Protein AF-A0A7S4STH1-F1 (afdb_monomer)

pLDDT: mean 77.16, std 25.37, range [25.97, 98.38]

Structure (mmCIF, N/CA/C/O backbone):
data_AF-A0A7S4STH1-F1
#
_entry.id   AF-A0A7S4STH1-F1
#
loop_
_atom_site.group_PDB
_atom_site.id
_atom_site.type_symbol
_atom_site.label_atom_id
_atom_site.label_alt_id
_atom_site.label_comp_id
_atom_site.label_asym_id
_atom_site.label_entity_id
_atom_site.label_seq_id
_atom_site.pdbx_PDB_ins_code
_atom_site.Cartn_x
_atom_site.Cartn_y
_atom_site.Cartn_z
_atom_site.occupancy
_atom_site.B_iso_or_equiv
_atom_site.auth_seq_id
_atom_site.auth_comp_id
_atom_site.auth_asym_id
_atom_site.auth_atom_id
_atom_site.pdbx_PDB_model_num
ATOM 1 N N . GLY A 1 1 ? -9.024 18.362 25.107 1.00 50.97 1 GLY A N 1
ATOM 2 C CA . GLY A 1 1 ? -8.093 17.263 24.796 1.00 50.97 1 GLY A CA 1
ATOM 3 C C . GLY A 1 1 ? -8.049 17.082 23.297 1.00 50.97 1 GLY A C 1
ATOM 4 O O . GLY A 1 1 ? -9.061 17.346 22.658 1.00 50.97 1 GLY A O 1
ATOM 5 N N . GLY A 1 2 ? -6.901 16.711 22.730 1.00 67.12 2 GLY A N 1
ATOM 6 C CA . GLY A 1 2 ? -6.860 16.247 21.340 1.00 67.12 2 GLY A CA 1
ATOM 7 C C . GLY A 1 2 ? -7.659 14.950 21.203 1.00 67.12 2 GLY A C 1
ATOM 8 O O . GLY A 1 2 ? -7.760 14.193 22.168 1.00 67.12 2 GLY A O 1
ATOM 9 N N . ALA A 1 3 ? -8.253 14.712 20.038 1.00 76.56 3 ALA A N 1
ATOM 10 C CA . ALA A 1 3 ? -8.884 13.436 19.738 1.00 76.56 3 ALA A CA 1
ATOM 11 C C . ALA A 1 3 ? -7.839 12.329 19.807 1.00 76.56 3 ALA A C 1
ATOM 13 O O . ALA A 1 3 ? -6.775 12.426 19.194 1.00 76.56 3 ALA A O 1
ATOM 14 N N . MET A 1 4 ? -8.166 11.272 20.538 1.00 89.19 4 MET A N 1
ATOM 15 C CA . MET A 1 4 ? -7.312 10.104 20.646 1.00 89.19 4 MET A CA 1
ATOM 16 C C . MET A 1 4 ? -7.544 9.207 19.428 1.00 89.19 4 MET A C 1
ATOM 18 O O . MET A 1 4 ? -8.673 8.789 19.172 1.00 89.19 4 MET A O 1
ATOM 22 N N . SER A 1 5 ? -6.488 8.938 18.660 1.00 94.75 5 SER A N 1
ATOM 23 C CA . SER A 1 5 ? -6.539 7.912 17.614 1.00 94.75 5 SER A CA 1
ATOM 24 C C . SER A 1 5 ? -6.453 6.521 18.237 1.00 94.75 5 SER A C 1
ATOM 26 O O . SER A 1 5 ? -5.861 6.346 19.301 1.00 94.75 5 SER A O 1
ATOM 28 N N . LEU A 1 6 ? -7.036 5.541 17.558 1.00 96.56 6 LEU A N 1
ATOM 29 C CA . LEU A 1 6 ? -6.991 4.135 17.927 1.00 96.56 6 LEU A CA 1
ATOM 30 C C . LEU A 1 6 ? -6.120 3.364 16.942 1.00 96.56 6 LEU A C 1
ATOM 32 O O . LEU A 1 6 ? -6.142 3.627 15.738 1.00 96.56 6 LEU A O 1
ATOM 36 N N . TYR A 1 7 ? -5.386 2.390 17.457 1.00 97.50 7 TYR A N 1
ATOM 37 C CA . TYR A 1 7 ? -4.434 1.582 16.713 1.00 97.50 7 TYR A CA 1
ATOM 38 C C . TYR A 1 7 ? -4.882 0.128 16.756 1.00 97.50 7 TYR A C 1
ATOM 40 O O . TYR A 1 7 ? -4.843 -0.512 17.804 1.00 97.50 7 TYR A O 1
ATOM 48 N N . PHE A 1 8 ? -5.295 -0.397 15.608 1.00 97.06 8 PHE A N 1
ATOM 49 C CA . PHE A 1 8 ? -5.476 -1.826 15.403 1.00 97.06 8 PHE A CA 1
ATOM 50 C C . PHE A 1 8 ? -4.159 -2.438 14.956 1.00 97.06 8 PHE A C 1
ATOM 52 O O . PHE A 1 8 ? -3.686 -2.170 13.850 1.00 97.06 8 PHE A O 1
ATOM 59 N N . VAL A 1 9 ? -3.591 -3.286 15.803 1.00 97.69 9 VAL A N 1
ATOM 60 C CA . VAL A 1 9 ? -2.337 -3.990 15.540 1.00 97.69 9 VAL A CA 1
ATOM 61 C C . VAL A 1 9 ? -2.650 -5.448 15.248 1.00 97.69 9 VAL A C 1
ATOM 63 O O . VAL A 1 9 ? -3.172 -6.153 16.112 1.00 97.69 9 VAL A O 1
ATOM 66 N N . CYS A 1 10 ? -2.337 -5.913 14.040 1.00 97.12 10 CYS A N 1
ATOM 67 C CA . CYS A 1 10 ? -2.503 -7.323 13.689 1.00 97.12 10 CYS A CA 1
ATOM 68 C C . CYS A 1 10 ? -1.628 -8.198 14.591 1.00 97.12 10 CYS A C 1
ATOM 70 O O . CYS A 1 10 ? -0.451 -7.907 14.808 1.00 97.12 10 CYS A O 1
ATOM 72 N N . SER A 1 11 ? -2.173 -9.295 15.109 1.00 96.50 11 SER A N 1
ATOM 73 C CA . SER A 1 11 ? -1.427 -10.171 16.021 1.00 96.50 11 SER A CA 1
ATOM 74 C C . SER A 1 11 ? -0.321 -10.959 15.311 1.00 96.50 11 SER A C 1
ATOM 76 O O . SER A 1 11 ? 0.663 -11.323 15.951 1.00 96.50 11 SER A O 1
ATOM 78 N N . ILE A 1 12 ? -0.474 -11.207 14.003 1.00 95.19 12 ILE A N 1
ATOM 79 C CA . ILE A 1 12 ? 0.419 -12.060 13.206 1.00 95.19 12 ILE A CA 1
ATOM 80 C C . ILE A 1 12 ? 1.600 -11.256 12.655 1.00 95.19 12 ILE A C 1
ATOM 82 O O . ILE A 1 12 ? 2.753 -11.537 12.967 1.00 95.19 12 ILE A O 1
ATOM 86 N N . ASP A 1 13 ? 1.319 -10.247 11.835 1.00 94.69 13 ASP A N 1
ATOM 87 C CA . ASP A 1 13 ? 2.327 -9.494 11.078 1.00 94.69 13 ASP A CA 1
ATOM 88 C C . ASP A 1 13 ? 2.535 -8.067 11.597 1.00 94.69 13 ASP A C 1
ATOM 90 O O . ASP A 1 13 ? 3.325 -7.317 11.023 1.00 94.69 13 ASP A O 1
ATOM 94 N N . ARG A 1 14 ? 1.860 -7.706 12.697 1.00 96.94 14 ARG A N 1
ATOM 95 C CA . ARG A 1 14 ? 1.980 -6.419 13.397 1.00 96.94 14 ARG A CA 1
ATOM 96 C C . ARG A 1 14 ? 1.629 -5.193 12.552 1.00 96.94 14 ARG A C 1
ATOM 98 O O . ARG A 1 14 ? 1.917 -4.082 12.993 1.00 96.94 14 ARG A O 1
ATOM 105 N N . ILE A 1 15 ? 1.009 -5.350 11.377 1.00 96.75 15 ILE A N 1
ATOM 106 C CA . ILE A 1 15 ? 0.575 -4.198 10.574 1.00 96.75 15 ILE A CA 1
ATOM 107 C C . ILE A 1 15 ? -0.410 -3.340 11.372 1.00 96.75 15 ILE A C 1
ATOM 109 O O . ILE A 1 15 ? -1.203 -3.862 12.164 1.00 96.75 15 ILE A O 1
ATOM 113 N N . VAL A 1 16 ? -0.342 -2.023 11.170 1.00 96.62 16 VAL A N 1
ATOM 114 C CA . VAL A 1 16 ? -1.076 -1.061 11.996 1.00 96.62 16 VAL A CA 1
ATOM 115 C C . VAL A 1 16 ? -2.103 -0.306 11.168 1.00 96.62 16 VAL A C 1
ATOM 117 O O . VAL A 1 16 ? -1.754 0.502 10.300 1.00 96.62 16 VAL A O 1
ATOM 120 N N . PHE A 1 17 ? -3.374 -0.514 11.496 1.00 96.19 17 PHE A N 1
ATOM 121 C CA . PHE A 1 17 ? -4.478 0.309 11.019 1.00 96.19 17 PHE A CA 1
ATOM 122 C C . PHE A 1 17 ? -4.770 1.391 12.056 1.00 96.19 17 PHE A C 1
ATOM 124 O O . PHE A 1 17 ? -4.877 1.099 13.244 1.00 96.19 17 PHE A O 1
ATOM 131 N N . ILE A 1 18 ? -4.904 2.640 11.612 1.00 95.75 18 ILE A N 1
ATOM 132 C CA . ILE A 1 18 ? -5.211 3.765 12.501 1.00 95.75 18 ILE A CA 1
ATOM 133 C C . ILE A 1 18 ? -6.635 4.210 12.230 1.00 95.75 18 ILE A C 1
ATOM 135 O O . ILE A 1 18 ? -7.021 4.398 11.074 1.00 95.75 18 ILE A O 1
ATOM 139 N N . PHE A 1 19 ? -7.390 4.390 13.301 1.00 95.38 19 PHE A N 1
ATOM 140 C CA . PHE A 1 19 ? -8.734 4.928 13.280 1.00 95.38 19 PHE A CA 1
ATOM 141 C C . PHE A 1 19 ? -8.754 6.244 14.045 1.00 95.38 19 PHE A C 1
ATOM 143 O O . PHE A 1 19 ? -8.329 6.313 15.196 1.00 95.38 19 PHE A O 1
ATOM 150 N N . SER A 1 20 ? -9.250 7.293 13.408 1.00 92.81 20 SER A N 1
ATOM 151 C CA . SER A 1 20 ? -9.400 8.607 14.025 1.00 92.81 20 SER A CA 1
ATOM 152 C C . SER A 1 20 ? -10.887 8.878 14.256 1.00 92.81 20 SER A C 1
ATOM 154 O O . SER A 1 20 ? -11.702 8.492 13.415 1.00 92.81 20 SER A O 1
ATOM 156 N N . PRO A 1 21 ? -11.264 9.489 15.390 1.00 91.88 21 PRO A N 1
ATOM 157 C CA . PRO A 1 21 ? -12.660 9.804 15.649 1.00 91.88 21 PRO A CA 1
ATOM 158 C C . PRO A 1 21 ? -13.128 10.869 14.660 1.00 91.88 21 PRO A C 1
ATOM 160 O O . PRO A 1 21 ? -12.396 11.812 14.352 1.00 91.88 21 PRO A O 1
ATOM 163 N N . GLU A 1 22 ? -14.348 10.703 14.175 1.00 87.75 22 GLU A N 1
ATOM 164 C CA . GLU A 1 22 ? -14.986 11.642 13.258 1.00 87.75 22 GLU A CA 1
ATOM 165 C C . GLU A 1 22 ? -16.179 12.317 13.933 1.00 87.75 22 GLU A C 1
ATOM 167 O O . GLU A 1 22 ? -16.235 13.540 14.030 1.00 87.75 22 GLU A O 1
ATOM 172 N N . GLU A 1 23 ? -17.087 11.507 14.470 1.00 85.06 23 GLU A N 1
ATOM 173 C CA . GLU A 1 23 ? -18.291 11.933 15.178 1.00 85.06 23 GLU A CA 1
ATOM 174 C C . GLU A 1 23 ? -18.514 11.030 16.397 1.00 85.06 23 GLU A C 1
ATOM 176 O O . GLU A 1 23 ? -17.813 10.035 16.605 1.00 85.06 23 GLU A O 1
ATOM 181 N N . GLU A 1 24 ? -19.496 11.365 17.231 1.00 83.94 24 GLU A N 1
ATOM 182 C CA . GLU A 1 24 ? -19.849 10.526 18.374 1.00 83.94 24 GLU A CA 1
ATOM 183 C C . GLU A 1 24 ? -20.245 9.118 17.902 1.00 83.94 24 GLU A C 1
ATOM 185 O O . GLU A 1 24 ? -21.086 8.937 17.017 1.00 83.94 24 GLU A O 1
ATOM 190 N N . GLY A 1 25 ? -19.599 8.099 18.469 1.00 85.56 25 GLY A N 1
ATOM 191 C CA . GLY A 1 25 ? -19.842 6.713 18.078 1.00 85.56 25 GLY A CA 1
ATOM 192 C C . GLY A 1 25 ? -19.192 6.286 16.753 1.00 85.56 25 GLY A C 1
ATOM 193 O O . GLY A 1 25 ? -19.425 5.149 16.351 1.00 85.56 25 GLY A O 1
ATOM 194 N N . HIS A 1 26 ? -18.402 7.143 16.086 1.00 90.44 26 HIS A N 1
ATOM 195 C CA . HIS A 1 26 ? -17.843 6.878 14.754 1.00 90.44 26 HIS A CA 1
ATOM 196 C C . HIS A 1 26 ? -16.341 7.161 14.656 1.00 90.44 26 HIS A C 1
ATOM 198 O O . HIS A 1 26 ? -15.849 8.261 14.914 1.00 90.44 26 HIS A O 1
ATOM 204 N N . TRP A 1 27 ? -15.612 6.140 14.219 1.00 93.88 27 TRP A N 1
ATOM 205 C CA . TRP A 1 27 ? -14.174 6.164 14.005 1.00 93.88 27 TRP A CA 1
ATOM 206 C C . TRP A 1 27 ? -13.881 5.749 12.573 1.00 93.88 27 TRP A C 1
ATOM 208 O O . TRP A 1 27 ? -14.330 4.699 12.113 1.00 93.88 27 TRP A O 1
ATOM 218 N N . ARG A 1 28 ? -13.084 6.542 11.865 1.00 92.62 28 ARG A N 1
ATOM 219 C CA . ARG A 1 28 ? -12.759 6.294 10.463 1.00 92.62 28 ARG A CA 1
ATOM 220 C C . ARG A 1 28 ? -11.301 5.915 10.290 1.00 92.62 28 ARG A C 1
ATOM 222 O O . ARG A 1 28 ? -10.413 6.501 10.909 1.00 92.62 28 ARG A O 1
ATOM 229 N N . PHE A 1 29 ? -11.049 4.955 9.408 1.00 93.75 29 PHE A N 1
ATOM 230 C CA . PHE A 1 29 ? -9.697 4.589 9.013 1.00 93.75 29 PHE A CA 1
ATOM 231 C C . PHE A 1 29 ? -8.952 5.780 8.382 1.00 93.75 29 PHE A C 1
ATOM 233 O O . PHE A 1 29 ? -9.373 6.323 7.360 1.00 93.75 29 PHE A O 1
ATOM 240 N N . SER A 1 30 ? -7.833 6.191 8.985 1.00 91.38 30 SER A N 1
ATOM 241 C CA . SER A 1 30 ? -7.191 7.482 8.701 1.00 91.38 30 SER A CA 1
ATOM 242 C C . SER A 1 30 ? -5.910 7.408 7.864 1.00 91.38 30 SER A C 1
ATOM 244 O O . SER A 1 30 ? -5.519 8.422 7.276 1.00 91.38 30 SER A O 1
ATOM 246 N N . ARG A 1 31 ? -5.303 6.218 7.707 1.00 91.00 31 ARG A N 1
ATOM 247 C CA . ARG A 1 31 ? -4.085 5.993 6.886 1.00 91.00 31 ARG A CA 1
ATOM 248 C C . ARG A 1 31 ? -4.331 5.964 5.368 1.00 91.00 31 ARG A C 1
ATOM 250 O O . ARG A 1 31 ? -3.496 5.469 4.619 1.00 91.00 31 ARG A O 1
ATOM 257 N N . LEU A 1 32 ? -5.460 6.487 4.902 1.00 89.44 32 LEU A N 1
ATOM 258 C CA . LEU A 1 32 ? -5.728 6.666 3.476 1.00 89.44 32 LEU A CA 1
ATOM 259 C C . LEU A 1 32 ? -4.951 7.868 2.928 1.00 89.44 32 LEU A C 1
ATOM 261 O O . LEU A 1 32 ? -4.850 8.900 3.601 1.00 89.44 32 LEU A O 1
ATOM 265 N N . SER A 1 33 ? -4.458 7.753 1.693 1.00 88.00 33 SER A N 1
ATOM 266 C CA . SER A 1 33 ? -3.892 8.896 0.967 1.00 88.00 33 SER A CA 1
ATOM 267 C C . SER A 1 33 ? -4.947 9.986 0.759 1.00 88.00 33 SER A C 1
ATOM 269 O O . SER A 1 33 ? -6.151 9.702 0.698 1.00 88.00 33 SER A O 1
ATOM 271 N N . SER A 1 34 ? -4.511 11.235 0.588 1.00 86.75 34 SER A N 1
ATOM 272 C CA . SER A 1 34 ? -5.418 12.357 0.296 1.00 86.75 34 SER A CA 1
ATOM 273 C C . SER A 1 34 ? -6.288 12.084 -0.939 1.00 86.75 34 SER A C 1
ATOM 275 O O . SER A 1 34 ? -7.476 12.399 -0.970 1.00 86.75 34 SER A O 1
ATOM 277 N N . PHE A 1 35 ? -5.727 11.397 -1.936 1.00 87.44 35 PHE A N 1
ATOM 278 C CA . PHE A 1 35 ? -6.439 10.975 -3.139 1.00 87.44 35 PHE A CA 1
ATOM 279 C C . PHE A 1 35 ? -7.601 10.013 -2.854 1.00 87.44 35 PHE A C 1
ATOM 281 O O . PHE A 1 35 ? -8.679 10.163 -3.428 1.00 87.44 35 PHE A O 1
ATOM 288 N N . GLN A 1 36 ? -7.412 9.039 -1.959 1.00 86.69 36 GLN A N 1
ATOM 289 C CA . GLN A 1 36 ? -8.470 8.089 -1.587 1.00 86.69 36 GLN A CA 1
ATOM 290 C C . GLN A 1 36 ? -9.578 8.766 -0.796 1.00 86.69 36 GLN A C 1
ATOM 292 O O . GLN A 1 36 ? -10.751 8.521 -1.075 1.00 86.69 36 GLN A O 1
ATOM 297 N N . LYS A 1 37 ? -9.199 9.636 0.146 1.00 86.00 37 LYS A N 1
ATOM 298 C CA . LYS A 1 37 ? -10.139 10.432 0.943 1.00 86.00 37 LYS A CA 1
ATOM 299 C C . LYS A 1 37 ? -11.033 11.275 0.032 1.00 86.00 37 LYS A C 1
ATOM 301 O O . LYS A 1 37 ? -12.252 11.166 0.094 1.00 86.00 37 LYS A O 1
ATOM 306 N N . ASN A 1 38 ? -10.437 12.005 -0.912 1.00 84.88 38 ASN A N 1
ATOM 307 C CA . ASN A 1 38 ? -11.169 12.872 -1.843 1.00 84.88 38 ASN A CA 1
ATOM 308 C C . ASN A 1 38 ? -12.113 12.116 -2.787 1.00 84.88 38 ASN A C 1
ATOM 310 O O . ASN A 1 38 ? -13.097 12.678 -3.258 1.00 84.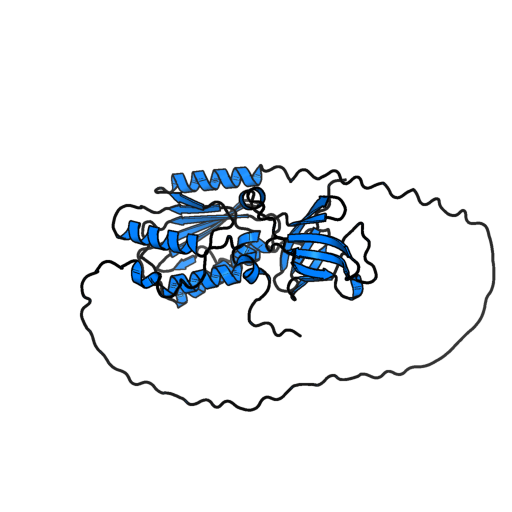88 38 ASN A O 1
ATOM 314 N N . LYS A 1 39 ? -11.826 10.843 -3.076 1.00 84.44 39 LYS A N 1
ATOM 315 C CA . LYS A 1 39 ? -12.701 9.987 -3.886 1.00 84.44 39 LYS A CA 1
ATOM 316 C C . LYS A 1 39 ? -13.823 9.323 -3.082 1.00 84.44 39 LYS A C 1
ATOM 318 O O . LYS A 1 39 ? -14.552 8.516 -3.652 1.00 84.44 39 LYS A O 1
ATOM 323 N N . GLY A 1 40 ? -13.934 9.601 -1.781 1.00 79.88 40 GLY A N 1
ATOM 324 C CA . GLY A 1 40 ? -14.877 8.908 -0.904 1.00 79.88 40 GLY A CA 1
ATOM 325 C C . GLY A 1 40 ? -14.593 7.408 -0.815 1.00 79.88 40 GLY A C 1
ATOM 326 O O . GLY A 1 40 ? -15.491 6.623 -0.536 1.00 79.88 40 GLY A O 1
ATOM 327 N N . LEU A 1 41 ? -13.348 6.982 -1.065 1.00 75.25 41 LEU A N 1
ATOM 328 C CA . LEU A 1 41 ? -12.930 5.581 -0.940 1.00 75.25 41 LEU A CA 1
ATOM 329 C C . LEU A 1 41 ? -12.626 5.234 0.520 1.00 75.25 41 LEU A C 1
ATOM 331 O O . LEU A 1 41 ? -11.705 4.468 0.804 1.00 75.25 41 LEU A O 1
ATOM 335 N N . GLU A 1 42 ? -13.356 5.839 1.450 1.00 72.19 42 GLU A N 1
ATOM 336 C CA . GLU A 1 42 ? -13.231 5.603 2.877 1.00 72.19 42 GLU A CA 1
ATOM 337 C C . GLU A 1 42 ? -13.800 4.224 3.174 1.00 72.19 42 GLU A C 1
ATOM 339 O O . GLU A 1 42 ? -15.005 3.998 3.181 1.00 72.19 42 GLU A O 1
ATOM 344 N N . LYS A 1 43 ? -12.891 3.259 3.310 1.00 78.25 43 LYS A N 1
ATOM 345 C CA . LYS A 1 43 ? -13.268 1.848 3.248 1.00 78.25 43 LYS A CA 1
ATOM 346 C C . LYS A 1 43 ? -13.820 1.332 4.560 1.00 78.25 43 LYS A C 1
ATOM 348 O O . LYS A 1 43 ? -14.732 0.521 4.546 1.00 78.25 43 LYS A O 1
ATOM 353 N N . PHE A 1 44 ? -13.266 1.779 5.684 1.00 90.00 44 PHE A N 1
ATOM 354 C CA . PHE A 1 44 ? -13.496 1.124 6.965 1.00 90.00 44 PHE A CA 1
ATOM 355 C C . PHE A 1 44 ? -13.924 2.120 8.029 1.00 90.00 44 PHE A C 1
ATOM 357 O O . PHE A 1 44 ? -13.222 3.097 8.311 1.00 90.00 44 PHE A O 1
ATOM 364 N N . VAL A 1 45 ? -15.077 1.835 8.626 1.00 93.12 45 VAL A N 1
ATOM 365 C CA . VAL A 1 45 ? -15.664 2.626 9.704 1.00 93.12 45 VAL A CA 1
ATOM 366 C C . VAL A 1 45 ? -15.886 1.712 10.894 1.00 93.12 45 VAL A C 1
ATOM 368 O O . VAL A 1 45 ? -16.488 0.649 10.770 1.00 93.12 45 VAL A O 1
ATOM 371 N N . MET A 1 46 ? -15.391 2.125 12.048 1.00 95.25 46 MET A N 1
ATOM 372 C CA . MET A 1 46 ? -15.716 1.526 13.328 1.00 95.25 46 MET A CA 1
ATOM 373 C C . MET A 1 46 ? -16.876 2.309 13.943 1.00 95.25 46 MET A C 1
ATOM 375 O O . MET A 1 46 ? -16.786 3.527 14.096 1.00 95.25 46 MET A O 1
ATOM 379 N N . LEU A 1 47 ? -17.961 1.612 14.279 1.00 95.06 47 LEU A N 1
ATOM 380 C CA . LEU A 1 47 ? -19.169 2.233 14.821 1.00 95.06 47 LEU A CA 1
ATOM 381 C C . LEU A 1 47 ? -19.908 1.333 15.812 1.00 95.06 47 LEU A C 1
ATOM 383 O O . LEU A 1 47 ? -19.830 0.102 15.728 1.00 95.06 47 LEU A O 1
ATOM 387 N N . TYR A 1 48 ? -20.650 1.957 16.728 1.00 94.38 48 TYR A N 1
ATOM 388 C CA . TYR A 1 48 ? -21.565 1.265 17.635 1.00 94.38 48 TYR A CA 1
ATOM 389 C C . TYR A 1 48 ? -22.917 1.037 16.954 1.00 94.38 48 TYR A C 1
ATOM 391 O O . TYR A 1 48 ? -23.636 1.987 16.637 1.00 94.38 48 TYR A O 1
ATOM 399 N N . ARG A 1 49 ? -23.293 -0.225 16.739 1.00 93.44 49 ARG A N 1
ATOM 400 C CA . ARG A 1 49 ? -24.612 -0.591 16.215 1.00 93.44 49 ARG A CA 1
ATOM 401 C C . ARG A 1 49 ? -25.594 -0.747 17.366 1.00 93.44 49 ARG A C 1
ATOM 403 O O . ARG A 1 49 ? -25.331 -1.477 18.312 1.00 93.44 49 ARG A O 1
ATOM 410 N N . SER A 1 50 ? -26.752 -0.110 17.236 1.00 90.44 50 SER A N 1
ATOM 411 C CA . SER A 1 50 ? -27.925 -0.343 18.080 1.00 90.44 50 SER A CA 1
ATOM 412 C C . SER A 1 50 ? -29.050 -0.824 17.167 1.00 90.44 50 SER A C 1
ATOM 414 O O . SER A 1 50 ? -29.836 -0.037 16.649 1.00 90.44 50 SER A O 1
ATOM 416 N N . SER A 1 51 ? -29.035 -2.116 16.836 1.00 88.31 51 SER A N 1
ATOM 417 C CA . SER A 1 51 ? -30.058 -2.743 15.992 1.00 88.31 51 SER A CA 1
ATOM 418 C C . SER A 1 51 ? -30.597 -3.993 16.670 1.00 88.31 51 SER A C 1
ATOM 420 O O . SER A 1 51 ? -29.850 -4.657 17.380 1.00 88.31 51 SER A O 1
ATOM 422 N N . GLU A 1 52 ? -31.856 -4.354 16.407 1.00 80.06 52 GLU A N 1
ATOM 423 C CA . GLU A 1 52 ? -32.513 -5.522 17.025 1.00 80.06 52 GLU A CA 1
ATOM 424 C C . GLU A 1 52 ? -31.733 -6.835 16.837 1.00 80.06 52 GLU A C 1
ATOM 426 O O . GLU A 1 52 ? -31.822 -7.739 17.660 1.00 80.06 52 GLU A O 1
ATOM 431 N N . GLN A 1 53 ? -30.956 -6.942 15.755 1.00 82.00 53 GLN A N 1
ATOM 432 C CA . GLN A 1 53 ? -30.190 -8.144 15.413 1.00 82.00 53 GLN A CA 1
ATOM 433 C C . GLN A 1 53 ? -28.793 -8.188 16.042 1.00 82.00 53 GLN A C 1
ATOM 435 O O . GLN A 1 53 ? -28.217 -9.265 16.172 1.00 82.00 53 GLN A O 1
ATOM 440 N N . ALA A 1 54 ? -28.220 -7.030 16.366 1.00 83.12 54 ALA A N 1
ATOM 441 C CA . ALA A 1 54 ? -26.877 -6.921 16.915 1.00 83.12 54 ALA A CA 1
ATOM 442 C C . ALA A 1 54 ? -26.707 -5.560 17.592 1.00 83.12 54 ALA A C 1
ATOM 444 O O . ALA A 1 54 ? -26.858 -4.511 16.947 1.00 83.12 54 ALA A O 1
ATOM 445 N N . GLU A 1 55 ? -26.351 -5.605 18.872 1.00 91.44 55 GLU A N 1
ATOM 446 C CA . GLU A 1 55 ? -25.923 -4.451 19.648 1.00 91.44 55 GLU A CA 1
ATOM 447 C C . GLU A 1 55 ? -24.427 -4.560 19.958 1.00 91.44 55 GLU A C 1
ATOM 449 O O . GLU A 1 55 ? -23.941 -5.612 20.377 1.00 91.44 55 GLU A O 1
ATOM 454 N N . GLY A 1 56 ? -23.693 -3.474 19.725 1.00 95.00 56 GLY A N 1
ATOM 455 C CA . GLY A 1 56 ? -22.277 -3.379 20.053 1.00 95.00 56 GLY A CA 1
ATOM 456 C C . GLY A 1 56 ? -21.433 -2.736 18.962 1.00 95.00 56 GLY A C 1
ATOM 457 O O . GLY A 1 56 ? -21.890 -2.403 17.866 1.00 95.00 56 GLY A O 1
ATOM 458 N N . TRP A 1 57 ? -20.158 -2.571 19.279 1.00 96.38 57 TRP A N 1
ATOM 459 C CA . TRP A 1 57 ? -19.148 -2.087 18.362 1.00 96.38 57 TRP A CA 1
ATOM 460 C C . TRP A 1 57 ? -18.837 -3.092 17.266 1.00 96.38 57 TRP A C 1
ATOM 462 O O . TRP A 1 57 ? -18.745 -4.299 17.492 1.00 96.38 57 TRP A O 1
ATOM 472 N N . CYS A 1 58 ? -18.609 -2.573 16.068 1.00 96.44 58 CYS A N 1
ATOM 473 C CA . CYS A 1 58 ? -18.132 -3.357 14.945 1.00 96.44 58 CYS A CA 1
ATOM 474 C C . CYS A 1 58 ? -17.270 -2.505 14.013 1.00 96.44 58 CYS A C 1
ATOM 476 O O . CYS A 1 58 ? -17.300 -1.275 14.070 1.00 96.44 58 CYS A O 1
ATOM 478 N N . VAL A 1 59 ? -16.520 -3.173 13.141 1.00 95.88 59 VAL A N 1
ATOM 479 C CA . VAL A 1 59 ? -15.873 -2.552 11.984 1.00 95.88 59 VAL A CA 1
ATOM 480 C C . VAL A 1 59 ? -16.667 -2.943 10.744 1.00 95.88 59 VAL A C 1
ATOM 482 O O . VAL A 1 59 ? -16.914 -4.128 10.510 1.00 95.88 59 VAL A O 1
ATOM 485 N N . GLN A 1 60 ? -17.075 -1.952 9.962 1.00 94.50 60 GLN A N 1
ATOM 486 C CA . GLN A 1 60 ? -17.791 -2.120 8.706 1.00 94.50 60 GLN A CA 1
ATOM 487 C C . GLN A 1 60 ? -16.910 -1.754 7.519 1.00 94.50 60 GLN A C 1
ATOM 489 O O . GLN A 1 60 ? -16.181 -0.763 7.560 1.00 94.50 60 GLN A O 1
ATOM 494 N N . ASP A 1 61 ? -17.043 -2.529 6.448 1.00 91.31 61 ASP A N 1
ATOM 495 C CA . ASP A 1 61 ? -16.558 -2.184 5.122 1.00 91.31 61 ASP A CA 1
ATOM 496 C C . ASP A 1 61 ? -17.646 -1.426 4.347 1.00 91.31 61 ASP A C 1
ATOM 498 O O . ASP A 1 61 ? -18.666 -1.997 3.946 1.00 91.31 61 ASP A O 1
ATOM 502 N N . GLN A 1 62 ? -17.417 -0.129 4.149 1.00 88.00 62 GLN A N 1
ATOM 503 C CA . GLN A 1 62 ? -18.292 0.798 3.428 1.00 88.00 62 GLN A CA 1
ATOM 504 C C . GLN A 1 62 ? -18.061 0.782 1.913 1.00 88.00 62 GLN A C 1
ATOM 506 O O . GLN A 1 62 ? -18.769 1.457 1.169 1.00 88.00 62 GLN A O 1
ATOM 511 N N . THR A 1 63 ? -17.090 0.012 1.412 1.00 77.69 63 THR A N 1
ATOM 512 C CA . THR A 1 63 ? -16.873 -0.089 -0.038 1.00 77.69 63 THR A CA 1
ATOM 513 C C . THR A 1 63 ? -17.984 -0.864 -0.740 1.00 77.69 63 THR A C 1
ATOM 515 O O . THR A 1 63 ? -18.211 -0.654 -1.927 1.00 77.69 63 THR A O 1
ATOM 518 N N . ALA A 1 64 ? -18.700 -1.742 -0.036 1.00 67.50 64 ALA A N 1
ATOM 519 C CA . ALA A 1 64 ? -19.924 -2.355 -0.536 1.00 67.50 64 ALA A CA 1
ATOM 520 C C . ALA A 1 64 ? -21.138 -1.552 -0.053 1.00 67.50 64 ALA A C 1
ATOM 522 O O . ALA A 1 64 ? -21.202 -1.159 1.108 1.00 67.50 64 ALA A O 1
ATOM 523 N N . SER A 1 65 ? -22.158 -1.405 -0.903 1.00 67.38 65 SER A N 1
ATOM 524 C CA . SER A 1 65 ? -23.400 -0.656 -0.627 1.00 67.38 65 SER A CA 1
ATOM 525 C C . SER A 1 65 ? -24.211 -1.125 0.595 1.00 67.38 65 SER A C 1
ATOM 527 O O . SER A 1 65 ? -25.258 -0.556 0.888 1.00 67.38 65 SER A O 1
ATOM 529 N N . LYS A 1 66 ? -23.760 -2.168 1.302 1.00 76.06 66 LYS A N 1
ATOM 530 C CA . LYS A 1 66 ? -24.448 -2.784 2.441 1.00 76.06 66 LYS A CA 1
ATOM 531 C C . LYS A 1 66 ? -23.690 -2.693 3.771 1.00 76.06 66 LYS A C 1
ATOM 533 O O . LYS A 1 66 ? -24.184 -3.262 4.738 1.00 76.06 66 LYS A O 1
ATOM 538 N N . GLY A 1 67 ? -22.532 -2.024 3.839 1.00 84.62 67 GLY A N 1
ATOM 539 C CA . GLY A 1 67 ? -21.801 -1.839 5.103 1.00 84.62 67 GLY A CA 1
ATOM 540 C C . GLY A 1 67 ? -21.490 -3.171 5.795 1.00 84.62 67 GLY A C 1
ATOM 541 O O . GLY A 1 67 ? -21.934 -3.417 6.919 1.00 84.62 67 GLY A O 1
ATOM 542 N N . ALA A 1 68 ? -20.805 -4.076 5.091 1.00 91.44 68 ALA A N 1
ATOM 543 C CA . ALA A 1 68 ? -20.576 -5.432 5.583 1.00 91.44 68 ALA A CA 1
ATOM 544 C C . ALA A 1 68 ? -19.771 -5.390 6.888 1.00 91.44 68 ALA A C 1
ATOM 546 O O . ALA A 1 68 ? -18.716 -4.762 6.944 1.00 91.44 68 ALA A O 1
ATOM 547 N N . VAL A 1 69 ? -20.254 -6.059 7.938 1.00 93.62 69 VAL A N 1
ATOM 548 C CA . VAL A 1 69 ? -19.487 -6.181 9.183 1.00 93.62 69 VAL A CA 1
ATOM 549 C C . VAL A 1 69 ? -18.311 -7.106 8.924 1.00 93.62 69 VAL A C 1
ATOM 551 O O . VAL A 1 69 ? -18.491 -8.286 8.637 1.00 93.62 69 VAL A O 1
ATOM 554 N N . ILE A 1 70 ? -17.114 -6.548 9.034 1.00 94.50 70 ILE A N 1
ATOM 555 C CA . ILE A 1 70 ? -15.850 -7.251 8.829 1.00 94.50 70 ILE A CA 1
ATOM 556 C C . ILE A 1 70 ? -15.112 -7.493 10.137 1.00 94.50 70 ILE A C 1
ATOM 558 O O . ILE A 1 70 ? -14.182 -8.288 10.153 1.00 94.50 70 ILE A O 1
ATOM 562 N N . GLY A 1 71 ? -15.508 -6.846 11.234 1.00 95.75 71 GLY A N 1
ATOM 563 C CA . GLY A 1 71 ? -14.885 -7.122 12.516 1.00 95.75 71 GLY A CA 1
ATOM 564 C C . GLY A 1 71 ? -15.742 -6.830 13.730 1.00 95.75 71 GLY A C 1
ATOM 565 O O . GLY A 1 71 ? -16.655 -6.004 13.692 1.00 95.75 71 GLY A O 1
ATOM 566 N N . HIS A 1 72 ? -15.419 -7.526 14.813 1.00 96.88 72 HIS A N 1
ATOM 567 C CA . HIS A 1 72 ? -16.099 -7.444 16.098 1.00 96.88 72 HIS A CA 1
ATOM 568 C C . HIS A 1 72 ? -15.097 -7.586 17.256 1.00 96.88 72 HIS A C 1
ATOM 570 O O . HIS A 1 72 ? -14.042 -8.212 17.086 1.00 96.88 72 HIS A O 1
ATOM 576 N N . PRO A 1 73 ? -15.420 -7.061 18.450 1.00 97.38 73 PRO A N 1
ATOM 577 C CA . PRO A 1 73 ? -14.651 -7.338 19.655 1.00 97.38 73 PRO A CA 1
ATOM 578 C C . PRO A 1 73 ? -14.583 -8.844 19.938 1.00 97.38 73 PRO A C 1
ATOM 580 O O . PRO A 1 73 ? -15.490 -9.608 19.575 1.00 97.38 73 PRO A O 1
ATOM 583 N N . GLY A 1 74 ? -13.510 -9.277 20.599 1.00 95.88 74 GLY A N 1
ATOM 584 C CA . GLY A 1 74 ? -13.380 -10.636 21.120 1.00 95.88 74 GLY A CA 1
ATOM 585 C C . GLY A 1 74 ? -14.499 -10.965 22.114 1.00 95.88 74 GLY A C 1
ATOM 586 O O . GLY A 1 74 ? -15.069 -10.067 22.732 1.00 95.88 74 GLY A O 1
ATOM 587 N N . LYS A 1 75 ? -14.820 -12.257 22.275 1.00 93.88 75 LYS A N 1
ATOM 588 C CA . LYS A 1 75 ? -15.976 -12.730 23.068 1.00 93.88 75 LYS A CA 1
ATOM 589 C C . LYS A 1 75 ? -16.024 -12.139 24.482 1.00 93.88 75 LYS A C 1
ATOM 591 O O . LYS A 1 75 ? -17.089 -11.749 24.942 1.00 93.88 75 LYS A O 1
ATOM 596 N N . GLU A 1 76 ? -14.872 -12.021 25.135 1.00 92.44 76 GLU A N 1
ATOM 597 C CA . GLU A 1 76 ? -14.750 -11.472 26.493 1.00 92.44 76 GLU A CA 1
ATOM 598 C C . GLU A 1 76 ? -15.130 -9.985 26.571 1.00 92.44 76 GLU A C 1
ATOM 600 O O . GLU A 1 76 ? -15.715 -9.540 27.555 1.00 92.44 76 GLU A O 1
ATOM 605 N N . LEU A 1 77 ? -14.856 -9.220 25.510 1.00 90.44 77 LEU A N 1
ATOM 606 C CA . LEU A 1 77 ? -15.164 -7.792 25.446 1.00 90.44 77 LEU A CA 1
ATOM 607 C C . LEU A 1 77 ? -16.629 -7.519 25.105 1.00 90.44 77 LEU A C 1
ATOM 609 O O . LEU A 1 77 ? -17.114 -6.421 25.369 1.00 90.44 77 LEU A O 1
ATOM 613 N N . GLN A 1 78 ? -17.347 -8.493 24.534 1.00 85.75 78 GLN A N 1
ATOM 614 C CA . GLN A 1 78 ? -18.716 -8.276 24.064 1.00 85.75 78 GLN A CA 1
ATOM 615 C C . GLN A 1 78 ? -19.692 -7.938 25.196 1.00 85.75 78 GLN A C 1
ATOM 617 O O . GLN A 1 78 ? -20.621 -7.168 24.971 1.00 85.75 78 GLN A O 1
ATOM 622 N N . ALA A 1 79 ? -19.452 -8.454 26.404 1.00 83.62 79 ALA A N 1
ATOM 623 C CA . ALA A 1 79 ? -20.317 -8.258 27.566 1.00 83.62 79 ALA A CA 1
ATOM 624 C C . ALA A 1 79 ? -20.143 -6.898 28.272 1.00 83.62 79 ALA A C 1
ATOM 626 O O . ALA A 1 79 ? -20.983 -6.523 29.084 1.00 83.62 79 ALA A O 1
ATOM 627 N N . VAL A 1 80 ? -19.057 -6.166 27.996 1.00 88.56 80 VAL A N 1
ATOM 628 C CA . VAL A 1 80 ? -18.669 -4.942 28.732 1.00 88.56 80 VAL A CA 1
ATOM 629 C C . VAL A 1 80 ? -18.619 -3.697 27.844 1.00 88.56 80 VAL A C 1
ATOM 631 O O . VAL A 1 80 ? -18.005 -2.688 28.197 1.00 88.56 80 VAL A O 1
ATOM 634 N N . GLN A 1 81 ? -19.249 -3.761 26.671 1.00 90.44 81 GLN A N 1
ATOM 635 C CA . GLN A 1 81 ? -19.220 -2.675 25.698 1.00 90.44 81 GLN A CA 1
ATOM 636 C C . GLN A 1 81 ? -19.997 -1.456 26.192 1.00 90.44 81 GLN A C 1
ATOM 638 O O . GLN A 1 81 ? -21.065 -1.568 26.788 1.00 90.44 81 GLN A O 1
ATOM 643 N N . ARG A 1 82 ? -19.456 -0.275 25.903 1.00 91.00 82 ARG A N 1
ATOM 644 C CA . ARG A 1 82 ? -20.089 1.017 26.168 1.00 91.00 82 ARG A CA 1
ATOM 645 C C . ARG A 1 82 ? -20.251 1.758 24.854 1.00 91.00 82 ARG A C 1
ATOM 647 O O . ARG A 1 82 ? -19.368 1.664 24.008 1.00 91.00 82 ARG A O 1
ATOM 654 N N . ARG A 1 83 ? -21.345 2.494 24.666 1.00 91.00 83 ARG A N 1
ATOM 655 C CA . ARG A 1 83 ? -21.630 3.183 23.397 1.00 91.00 83 ARG A CA 1
ATOM 656 C C . ARG A 1 83 ? -20.628 4.295 23.088 1.00 91.00 83 ARG A C 1
ATOM 658 O O . ARG A 1 83 ? -20.412 4.621 21.927 1.00 91.00 83 ARG A O 1
ATOM 665 N N . GLU A 1 84 ? -20.029 4.876 24.118 1.00 90.12 84 GLU A N 1
ATOM 666 C CA . GLU A 1 84 ? -19.195 6.069 24.005 1.00 90.12 84 GLU A CA 1
ATOM 667 C C . GLU A 1 84 ? -17.791 5.745 23.485 1.00 90.12 84 GLU A C 1
ATOM 669 O O . GLU A 1 84 ? -17.172 6.586 22.836 1.00 90.12 84 GLU A O 1
ATOM 674 N N . PHE A 1 85 ? -17.287 4.532 23.752 1.00 90.25 85 PHE A N 1
ATOM 675 C CA . PHE A 1 85 ? -15.925 4.138 23.395 1.00 90.25 85 PHE A CA 1
ATOM 676 C C . PHE A 1 85 ? -15.843 2.679 22.942 1.00 90.25 85 PHE A C 1
ATOM 678 O O . PHE A 1 85 ? -16.376 1.801 23.630 1.00 90.25 85 PHE A O 1
ATOM 685 N N . PRO A 1 86 ? -15.129 2.394 21.839 1.00 94.69 86 PRO A N 1
ATOM 686 C CA . PRO A 1 86 ? -14.867 1.024 21.425 1.00 94.69 86 PRO A CA 1
ATOM 687 C C . PRO A 1 86 ? -14.044 0.289 22.489 1.00 94.69 86 PRO A C 1
ATOM 689 O O . PRO A 1 86 ? -13.111 0.869 23.053 1.00 94.69 86 PRO A O 1
ATOM 692 N N . PRO A 1 87 ? -14.365 -0.983 22.788 1.00 95.94 87 PRO A N 1
ATOM 693 C CA . PRO A 1 87 ? -13.646 -1.738 23.801 1.00 95.94 87 PRO A CA 1
ATOM 694 C C . PRO A 1 87 ? -12.201 -1.982 23.353 1.00 95.94 87 PRO A C 1
ATOM 696 O O . PRO A 1 87 ? -11.950 -2.515 22.270 1.00 95.94 87 PRO A O 1
ATOM 699 N N . LEU A 1 88 ? -11.243 -1.602 24.196 1.00 96.69 88 LEU A N 1
ATOM 700 C CA . LEU A 1 88 ? -9.825 -1.885 23.974 1.00 96.69 88 LEU A CA 1
ATOM 701 C C . LEU A 1 88 ? -9.530 -3.369 24.217 1.00 96.69 88 LEU A C 1
ATOM 703 O O . LEU A 1 88 ? -10.212 -4.020 25.008 1.00 96.69 88 LEU A O 1
ATOM 707 N N . GLY A 1 89 ? -8.493 -3.893 23.569 1.00 96.69 89 GLY A N 1
ATOM 708 C CA . GLY A 1 89 ? -8.095 -5.297 23.688 1.00 96.69 89 GLY A CA 1
ATOM 709 C C . GLY A 1 89 ? -8.292 -6.078 22.394 1.00 96.69 89 GLY A C 1
ATOM 710 O O . GLY A 1 89 ? -8.057 -5.552 21.312 1.00 96.69 89 GLY A O 1
ATOM 711 N N . GLN A 1 90 ? -8.654 -7.356 22.490 1.00 97.81 90 GLN A N 1
ATOM 712 C CA . GLN A 1 90 ? -8.683 -8.261 21.339 1.00 97.81 90 GLN A CA 1
ATOM 713 C C . GLN A 1 90 ? -9.917 -8.077 20.453 1.00 97.81 90 GLN A C 1
ATOM 715 O O . GLN A 1 90 ? -11.043 -7.975 20.933 1.00 97.81 90 GLN A O 1
ATOM 720 N N . TRP A 1 91 ? -9.705 -8.120 19.145 1.00 97.94 91 TRP A N 1
ATOM 721 C CA . TRP A 1 91 ? -10.728 -8.042 18.111 1.00 97.94 91 TRP A CA 1
ATOM 722 C C . TRP A 1 91 ? -10.470 -9.077 17.026 1.00 97.94 91 TRP A C 1
ATOM 724 O O . TRP A 1 91 ? -9.336 -9.501 16.814 1.00 97.94 91 TRP A O 1
ATOM 734 N N . LEU A 1 92 ? -11.523 -9.440 16.305 1.00 96.88 92 LEU A N 1
ATOM 735 C CA . LEU A 1 92 ? -11.438 -10.271 15.114 1.00 96.88 92 LEU A CA 1
ATOM 736 C C . LEU A 1 92 ? -11.847 -9.423 13.911 1.00 96.88 92 LEU A C 1
ATOM 738 O O . LEU A 1 92 ? -12.988 -8.972 13.863 1.00 96.88 92 LEU A O 1
ATOM 742 N N . LEU A 1 93 ? -10.934 -9.178 12.970 1.00 94.69 93 LEU A N 1
ATOM 743 C CA . LEU A 1 93 ? -11.196 -8.478 11.707 1.00 94.69 93 LEU A CA 1
ATOM 744 C C . LEU A 1 93 ? -10.873 -9.435 10.559 1.00 94.69 93 LEU A C 1
ATOM 746 O O . LEU A 1 93 ? -9.766 -9.959 10.488 1.00 94.69 93 LEU A O 1
ATOM 750 N N . TRP A 1 94 ? -11.842 -9.689 9.683 1.00 92.31 94 TRP A N 1
ATOM 751 C CA . TRP A 1 94 ? -11.764 -10.676 8.602 1.00 92.31 94 TRP A CA 1
ATOM 752 C C . TRP A 1 94 ? -11.306 -12.070 9.066 1.00 92.31 94 TRP A C 1
ATOM 754 O O . TRP A 1 94 ? -10.578 -12.765 8.366 1.00 92.31 94 TRP A O 1
ATOM 764 N N . GLY A 1 95 ? -11.683 -12.472 10.282 1.00 92.88 95 GLY A N 1
ATOM 765 C CA . GLY A 1 95 ? -11.227 -13.736 10.870 1.00 92.88 95 GLY A CA 1
ATOM 766 C C . GLY A 1 95 ? -9.784 -13.721 11.396 1.00 92.88 95 GLY A C 1
ATOM 767 O O . GLY A 1 95 ? -9.321 -14.739 11.900 1.00 92.88 95 GLY A O 1
ATOM 768 N N . VAL A 1 96 ? -9.077 -12.590 11.333 1.00 94.81 96 VAL A N 1
ATOM 769 C CA . VAL A 1 96 ? -7.718 -12.420 11.868 1.00 94.81 96 VAL A CA 1
ATOM 770 C C . VAL A 1 96 ? -7.766 -11.650 13.187 1.00 94.81 96 VAL A C 1
ATOM 772 O O . VAL A 1 96 ? -8.543 -10.709 13.346 1.00 94.81 96 VAL A O 1
ATOM 775 N N . CYS A 1 97 ? -6.940 -12.048 14.155 1.00 96.88 97 CYS A N 1
ATOM 776 C CA . CYS A 1 97 ? -6.891 -11.412 15.470 1.00 96.88 97 CYS A CA 1
ATOM 777 C C . CYS A 1 97 ? -6.097 -10.100 15.445 1.00 96.88 97 CYS A C 1
ATOM 779 O O . CYS A 1 97 ? -4.931 -10.068 15.041 1.00 96.88 97 CYS A O 1
ATOM 781 N N . PHE A 1 98 ? -6.683 -9.041 15.991 1.00 97.94 98 PHE A N 1
ATOM 782 C CA . PHE A 1 98 ? -6.054 -7.740 16.204 1.00 97.94 98 PHE A CA 1
ATOM 783 C C . PHE A 1 98 ? -6.140 -7.334 17.672 1.00 97.94 98 PHE A C 1
ATOM 785 O O . PHE A 1 98 ? -7.035 -7.769 18.394 1.00 97.94 98 PHE A O 1
ATOM 792 N N . THR A 1 99 ? -5.249 -6.441 18.090 1.00 98.06 99 THR A N 1
ATOM 793 C CA . THR A 1 99 ? -5.372 -5.711 19.353 1.00 98.06 99 THR A CA 1
ATOM 794 C C . THR A 1 99 ? -5.688 -4.253 19.056 1.00 98.06 99 THR A C 1
ATOM 796 O O . THR A 1 99 ? -4.963 -3.620 18.290 1.00 98.06 99 THR A O 1
ATOM 799 N N . LEU A 1 100 ? -6.758 -3.730 19.653 1.00 97.94 100 LEU A N 1
ATOM 800 C CA . LEU A 1 100 ? -7.109 -2.316 19.641 1.00 97.94 100 LEU A CA 1
ATOM 801 C C . LEU A 1 100 ? -6.509 -1.630 20.868 1.00 97.94 100 LEU A C 1
ATOM 803 O O . LEU A 1 100 ? -6.834 -1.990 22.002 1.00 97.94 100 LEU A O 1
ATOM 807 N N . ASP A 1 101 ? -5.669 -0.630 20.631 1.00 97.44 101 ASP A N 1
ATOM 808 C CA . ASP A 1 101 ? -5.046 0.191 21.666 1.00 97.44 101 ASP A CA 1
ATOM 809 C C . ASP A 1 101 ? -5.235 1.680 21.349 1.00 97.44 101 ASP A C 1
ATOM 811 O O . ASP A 1 101 ? -5.552 2.086 20.231 1.00 97.44 101 ASP A O 1
ATOM 815 N N . THR A 1 102 ? -5.036 2.505 22.359 1.00 95.94 102 THR A N 1
ATOM 816 C CA 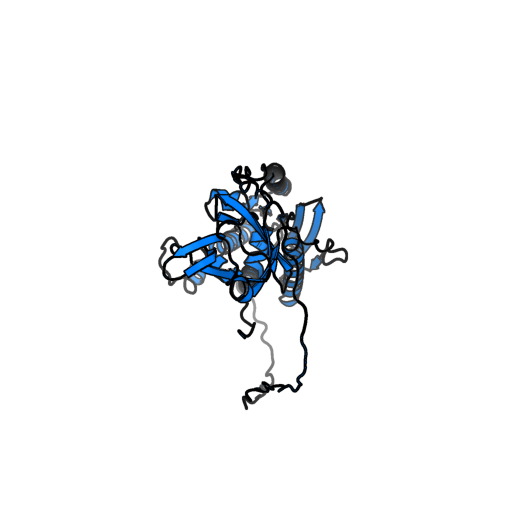. THR A 1 102 ? -5.006 3.961 22.277 1.00 95.94 102 THR A CA 1
ATOM 817 C C . THR A 1 102 ? -3.583 4.517 22.185 1.00 95.94 102 THR A C 1
ATOM 819 O O . THR A 1 102 ? -3.386 5.663 21.778 1.00 95.94 102 THR A O 1
ATOM 822 N N . SER A 1 103 ? -2.584 3.706 22.544 1.00 95.38 103 SER A N 1
ATOM 823 C CA . SER A 1 103 ? -1.170 4.053 22.422 1.00 95.38 103 SER A CA 1
ATOM 824 C C . SER A 1 103 ? -0.617 3.572 21.078 1.00 95.38 103 SER A C 1
ATOM 826 O O . SER A 1 103 ? -0.908 2.443 20.674 1.00 95.38 103 SER A O 1
ATOM 828 N N . PRO A 1 104 ? 0.202 4.379 20.376 1.00 94.81 104 PRO A N 1
ATOM 829 C CA . PRO A 1 104 ? 0.867 3.908 19.170 1.00 94.81 104 PRO A CA 1
ATOM 830 C C . PRO A 1 104 ? 1.787 2.726 19.519 1.00 94.81 104 PRO A C 1
ATOM 832 O O . PRO A 1 104 ? 2.514 2.792 20.517 1.00 94.81 104 PRO A O 1
ATOM 835 N N . PRO A 1 105 ? 1.790 1.643 18.720 1.00 95.44 105 PRO A N 1
ATOM 836 C CA . PRO A 1 105 ? 2.700 0.533 18.954 1.00 95.44 105 PRO A CA 1
ATOM 837 C C . PRO A 1 105 ? 4.145 0.994 18.762 1.00 95.44 105 PRO A C 1
ATOM 839 O O . PRO A 1 105 ? 4.431 1.885 17.959 1.00 95.44 105 PRO A O 1
ATOM 842 N N . ARG A 1 106 ? 5.080 0.351 19.468 1.00 95.50 106 ARG A N 1
ATOM 843 C CA . ARG A 1 106 ? 6.508 0.588 19.245 1.00 95.50 106 ARG A CA 1
ATOM 844 C C . ARG A 1 106 ? 6.856 0.161 17.810 1.00 95.50 106 ARG A C 1
ATOM 846 O O . ARG A 1 106 ? 6.717 -1.027 17.512 1.00 95.50 106 ARG A O 1
ATOM 853 N N . PRO A 1 107 ? 7.307 1.079 16.937 1.00 92.75 107 PRO A N 1
ATOM 854 C CA . PRO A 1 107 ? 7.628 0.726 15.563 1.00 92.75 107 PRO A CA 1
ATOM 855 C C . PRO A 1 107 ? 8.822 -0.240 15.527 1.00 92.75 107 PRO A C 1
ATOM 857 O O . PRO A 1 107 ? 9.718 -0.130 16.377 1.00 92.75 107 PRO A O 1
ATOM 860 N N . PRO A 1 108 ? 8.875 -1.170 14.555 1.00 93.50 108 PRO A N 1
ATOM 861 C CA . PRO A 1 108 ? 10.103 -1.905 14.290 1.00 93.50 108 PRO A CA 1
ATOM 862 C C . PRO A 1 108 ? 11.218 -0.921 13.899 1.00 93.50 108 PRO A C 1
ATOM 864 O O . PRO A 1 108 ? 10.928 0.157 13.363 1.00 93.50 108 PRO A O 1
ATOM 867 N N . PRO A 1 109 ? 12.495 -1.265 14.139 1.00 91.06 109 PRO A N 1
ATOM 868 C CA . PRO A 1 109 ? 13.588 -0.470 13.601 1.00 91.06 109 PRO A CA 1
ATOM 869 C C . PRO A 1 109 ? 13.511 -0.433 12.062 1.00 91.06 109 PRO A C 1
ATOM 871 O O . PRO A 1 109 ? 12.989 -1.378 11.449 1.00 91.06 109 PRO A O 1
ATOM 874 N N . PRO A 1 110 ? 14.051 0.626 11.427 1.00 88.00 110 PRO A N 1
ATOM 875 C CA . PRO A 1 110 ? 14.317 0.612 9.997 1.00 88.00 110 PRO A CA 1
ATOM 876 C C . PRO A 1 110 ? 15.108 -0.639 9.626 1.00 88.00 110 PRO A C 1
ATOM 878 O O . PRO A 1 110 ? 15.930 -1.126 10.416 1.00 88.00 110 PRO A O 1
ATOM 881 N N . ILE A 1 111 ? 14.855 -1.159 8.428 1.00 84.88 111 ILE A N 1
ATOM 882 C CA . ILE A 1 111 ? 15.580 -2.318 7.916 1.00 84.88 111 ILE A CA 1
ATOM 883 C C . ILE A 1 111 ? 17.056 -1.910 7.779 1.00 84.88 111 ILE A C 1
ATOM 885 O O . ILE A 1 111 ? 17.429 -1.161 6.883 1.00 84.88 111 ILE A O 1
ATOM 889 N N . SER A 1 112 ? 17.867 -2.334 8.750 1.00 67.94 112 SER A N 1
ATOM 890 C CA . SER A 1 112 ? 19.250 -1.879 8.970 1.00 67.94 112 SER A CA 1
ATOM 891 C C . SER A 1 112 ? 20.274 -2.769 8.265 1.00 67.94 112 SER A C 1
ATOM 893 O O . SER A 1 112 ? 21.392 -2.337 8.001 1.00 67.94 112 SER A O 1
ATOM 895 N N . GLU A 1 113 ? 19.877 -3.994 7.929 1.00 68.88 113 GLU A N 1
ATOM 896 C CA . GLU A 1 113 ? 20.629 -4.930 7.095 1.00 68.88 113 GLU A CA 1
ATOM 897 C C . GLU A 1 113 ? 19.993 -4.967 5.704 1.00 68.88 113 GLU A C 1
ATOM 899 O O . GLU A 1 113 ? 18.767 -4.944 5.615 1.00 68.88 113 GLU A O 1
ATOM 904 N N . PRO A 1 114 ? 20.764 -4.995 4.606 1.00 53.34 114 PRO A N 1
ATOM 905 C CA . PRO A 1 114 ? 20.226 -4.638 3.305 1.00 53.34 114 PRO A CA 1
ATOM 906 C C . PRO A 1 114 ? 19.398 -5.776 2.693 1.00 53.34 114 PRO A C 1
ATOM 908 O O . PRO A 1 114 ? 19.944 -6.815 2.319 1.00 53.34 114 PRO A O 1
ATOM 911 N N . PRO A 1 115 ? 18.111 -5.546 2.387 1.00 63.78 115 PRO A N 1
ATOM 912 C CA . PRO A 1 115 ? 17.579 -5.973 1.114 1.00 63.78 115 PRO A CA 1
ATOM 913 C C . PRO A 1 115 ? 18.014 -5.023 -0.008 1.00 63.78 115 PRO A C 1
ATOM 915 O O . PRO A 1 115 ? 17.901 -5.423 -1.160 1.00 63.78 115 PRO A O 1
ATOM 918 N N . PHE A 1 116 ? 18.528 -3.820 0.303 1.00 78.50 116 PHE A N 1
ATOM 919 C CA . PHE A 1 116 ? 18.839 -2.780 -0.681 1.00 78.50 116 PHE A CA 1
ATOM 920 C C . PHE A 1 116 ? 20.233 -2.146 -0.498 1.00 78.50 116 PHE A C 1
ATOM 922 O O . PHE A 1 116 ? 20.662 -1.956 0.639 1.00 78.50 116 PHE A O 1
ATOM 929 N N . PRO A 1 117 ? 20.926 -1.772 -1.591 1.00 84.00 117 PRO A N 1
ATOM 930 C CA . PRO A 1 117 ? 20.472 -1.873 -2.977 1.00 84.00 117 PRO A CA 1
ATOM 931 C C . PRO A 1 117 ? 20.400 -3.327 -3.465 1.00 84.00 117 PRO A C 1
ATOM 933 O O . PRO A 1 117 ? 21.309 -4.119 -3.228 1.00 84.00 117 PRO A O 1
ATOM 936 N N . LEU A 1 118 ? 19.305 -3.673 -4.142 1.00 91.75 118 LEU A N 1
ATOM 937 C CA . LEU A 1 118 ? 19.123 -4.976 -4.775 1.00 91.75 118 LEU A CA 1
ATOM 938 C C . LEU A 1 118 ? 19.482 -4.825 -6.243 1.00 91.75 118 LEU A C 1
ATOM 940 O O . LEU A 1 118 ? 18.864 -4.033 -6.946 1.00 91.75 118 LEU A O 1
ATOM 944 N N . THR A 1 119 ? 20.472 -5.577 -6.706 1.00 95.75 119 THR A N 1
ATOM 945 C CA . THR A 1 119 ? 20.853 -5.578 -8.119 1.00 95.75 119 THR A CA 1
ATOM 946 C C . THR A 1 119 ? 20.607 -6.962 -8.692 1.00 95.75 119 THR A C 1
ATOM 948 O O . THR A 1 119 ? 21.249 -7.928 -8.287 1.00 95.75 119 THR A O 1
ATOM 951 N N . VAL A 1 120 ? 19.680 -7.046 -9.641 1.00 96.50 120 VAL A N 1
ATOM 952 C CA . VAL A 1 120 ? 19.410 -8.233 -10.458 1.00 96.50 120 VAL A CA 1
ATOM 953 C C . VAL A 1 120 ? 19.600 -7.869 -11.934 1.00 96.50 120 VAL A C 1
ATOM 955 O O . VAL A 1 120 ? 19.541 -6.690 -12.283 1.00 96.50 120 VAL A O 1
ATOM 958 N N . PRO A 1 121 ? 19.818 -8.834 -12.845 1.00 97.69 121 PRO A N 1
ATOM 959 C CA . PRO A 1 121 ? 20.132 -8.515 -14.240 1.00 97.69 121 PRO A CA 1
ATOM 960 C C . PRO A 1 121 ? 19.134 -7.568 -14.922 1.00 97.69 121 PRO A C 1
ATOM 962 O O . PRO A 1 121 ? 19.540 -6.729 -15.721 1.00 97.69 121 PRO A O 1
ATOM 965 N N . PHE A 1 122 ? 17.842 -7.682 -14.599 1.00 97.75 122 PHE A N 1
ATOM 966 C CA . PHE A 1 122 ? 16.774 -6.880 -15.201 1.00 97.75 122 PHE A CA 1
ATOM 967 C C . PHE A 1 122 ? 16.414 -5.608 -14.419 1.00 97.75 122 PHE A C 1
ATOM 969 O O . PHE A 1 122 ? 15.636 -4.809 -14.935 1.00 97.75 122 PHE A O 1
ATOM 976 N N . ALA A 1 123 ? 16.926 -5.403 -13.199 1.00 97.88 123 ALA A N 1
ATOM 977 C CA . ALA A 1 123 ? 16.603 -4.219 -12.405 1.00 97.88 123 ALA A CA 1
ATOM 978 C C . ALA A 1 123 ? 17.619 -3.914 -11.293 1.00 97.88 123 ALA A C 1
ATOM 980 O O . ALA A 1 123 ? 18.160 -4.816 -10.655 1.00 97.88 123 ALA A O 1
ATOM 981 N N . THR A 1 124 ? 17.788 -2.631 -10.990 1.00 97.38 124 THR A N 1
ATOM 982 C CA . THR A 1 124 ? 18.393 -2.155 -9.743 1.00 97.38 124 THR A CA 1
ATOM 983 C C . THR A 1 124 ? 17.317 -1.499 -8.890 1.00 97.38 124 THR A C 1
ATOM 985 O O . THR A 1 124 ? 16.567 -0.659 -9.379 1.00 97.38 124 THR A O 1
ATOM 988 N N . VAL A 1 125 ? 17.237 -1.866 -7.614 1.00 96.50 125 VAL A N 1
ATOM 989 C CA . VAL A 1 125 ? 16.297 -1.286 -6.655 1.00 96.50 125 VAL A CA 1
ATOM 990 C C . VAL A 1 125 ? 17.073 -0.598 -5.542 1.00 96.50 125 VAL A C 1
ATOM 992 O O . VAL A 1 125 ? 17.840 -1.238 -4.820 1.00 96.50 125 VAL A O 1
ATOM 995 N N . HIS A 1 126 ? 16.852 0.702 -5.388 1.00 95.50 126 HIS A N 1
ATOM 996 C CA . HIS A 1 126 ? 17.380 1.517 -4.305 1.00 95.50 126 HIS A CA 1
ATOM 997 C C . HIS A 1 126 ? 16.265 1.889 -3.339 1.00 95.50 126 HIS A C 1
ATOM 999 O O . HIS A 1 126 ? 15.147 2.209 -3.738 1.00 95.50 126 HIS A O 1
ATOM 1005 N N . TYR A 1 127 ? 16.590 1.859 -2.054 1.00 95.56 127 TYR A N 1
ATOM 1006 C CA . TYR A 1 127 ? 15.674 2.209 -0.986 1.00 95.56 127 TYR A CA 1
ATOM 1007 C C . TYR A 1 127 ? 16.337 3.213 -0.056 1.00 95.56 127 TYR A C 1
ATOM 1009 O O . TYR A 1 127 ? 17.505 3.048 0.304 1.00 95.56 127 TYR A O 1
ATOM 1017 N N . SER A 1 128 ? 15.593 4.239 0.336 1.00 94.75 128 SER A N 1
ATOM 1018 C CA . SER A 1 128 ? 16.036 5.216 1.321 1.00 94.75 128 SER A CA 1
ATOM 1019 C C . SER A 1 128 ? 14.876 5.688 2.189 1.00 94.75 128 SER A C 1
ATOM 1021 O O . SER A 1 128 ? 13.710 5.652 1.791 1.00 94.75 128 SER A O 1
ATOM 1023 N N . GLU A 1 129 ? 15.212 6.133 3.396 1.00 95.06 129 GLU A N 1
ATOM 1024 C CA . GLU A 1 129 ? 14.273 6.726 4.340 1.00 95.06 129 GLU A CA 1
ATOM 1025 C C . GLU A 1 129 ? 14.777 8.098 4.782 1.00 95.06 129 GLU A C 1
ATOM 1027 O O . GLU A 1 129 ? 15.945 8.261 5.133 1.00 95.06 129 GLU A O 1
ATOM 1032 N N . GLU A 1 130 ? 13.875 9.072 4.807 1.00 94.50 130 GLU A N 1
ATOM 1033 C CA . GLU A 1 130 ? 14.105 10.412 5.332 1.00 94.50 130 GLU A CA 1
ATOM 1034 C C . GLU A 1 130 ? 12.934 10.778 6.255 1.00 94.50 130 GLU A C 1
ATOM 1036 O O . GLU A 1 130 ? 11.845 11.148 5.810 1.00 94.50 130 GLU A O 1
ATOM 1041 N N . GLY A 1 131 ? 13.131 10.614 7.566 1.00 93.88 131 GLY A N 1
ATOM 1042 C CA . GLY A 1 131 ? 12.063 10.800 8.550 1.00 93.88 131 GLY A CA 1
ATOM 1043 C C . GLY A 1 131 ? 10.923 9.794 8.355 1.00 93.88 131 GLY A C 1
ATOM 1044 O O . GLY A 1 131 ? 11.134 8.589 8.463 1.00 93.88 131 GLY A O 1
ATOM 1045 N N . SER A 1 132 ? 9.714 10.293 8.085 1.00 94.94 132 SER A N 1
ATOM 1046 C CA . SER A 1 132 ? 8.513 9.487 7.814 1.00 94.94 132 SER A CA 1
ATOM 1047 C C . SER A 1 132 ? 8.333 9.116 6.334 1.00 94.94 132 SER A C 1
ATOM 1049 O O . SER A 1 132 ? 7.366 8.443 5.972 1.00 94.94 132 SER A O 1
ATOM 1051 N N . VAL A 1 133 ? 9.248 9.547 5.462 1.00 96.38 133 VAL A N 1
ATOM 1052 C CA . VAL A 1 133 ? 9.153 9.342 4.015 1.00 96.38 133 VAL A CA 1
ATOM 1053 C C . VAL A 1 133 ? 10.122 8.254 3.575 1.00 96.38 133 VAL A C 1
ATOM 1055 O O . VAL A 1 133 ? 11.337 8.402 3.678 1.00 96.38 133 VAL A O 1
ATOM 1058 N N . ALA A 1 134 ? 9.579 7.171 3.032 1.00 96.81 134 ALA A N 1
ATOM 1059 C CA . ALA A 1 134 ? 10.324 6.140 2.333 1.00 96.81 134 ALA A CA 1
ATOM 1060 C C . ALA A 1 134 ? 10.287 6.384 0.818 1.00 96.81 134 ALA A C 1
ATOM 1062 O O . ALA A 1 134 ? 9.236 6.696 0.247 1.00 96.81 134 ALA A O 1
ATOM 1063 N N . ARG A 1 135 ? 11.430 6.196 0.156 1.00 97.12 135 ARG A N 1
ATOM 1064 C CA . ARG A 1 135 ? 11.567 6.263 -1.302 1.00 97.12 135 ARG A CA 1
ATOM 1065 C C . ARG A 1 135 ? 12.085 4.931 -1.829 1.00 97.12 135 ARG A C 1
ATOM 1067 O O . ARG A 1 135 ? 13.081 4.407 -1.332 1.00 97.12 135 ARG A O 1
ATOM 1074 N N . LEU A 1 136 ? 11.401 4.395 -2.834 1.00 97.50 136 LEU A N 1
ATOM 1075 C CA . LEU A 1 136 ? 11.812 3.202 -3.567 1.00 97.50 136 LEU A CA 1
ATOM 1076 C C . LEU A 1 136 ? 12.057 3.577 -5.026 1.00 97.50 136 LEU A C 1
ATOM 1078 O O . LEU A 1 136 ? 11.131 3.960 -5.739 1.00 97.50 136 LEU A O 1
ATOM 1082 N N . GLU A 1 137 ? 13.298 3.457 -5.469 1.00 97.69 137 GLU A N 1
ATOM 1083 C CA . GLU A 1 137 ? 13.712 3.773 -6.830 1.00 97.69 137 GLU A CA 1
ATOM 1084 C C . GLU A 1 137 ? 14.055 2.477 -7.563 1.00 97.69 137 GLU A C 1
ATOM 1086 O O . GLU A 1 137 ? 14.911 1.716 -7.122 1.00 97.69 137 GLU A O 1
ATOM 1091 N N . VAL A 1 138 ? 13.387 2.217 -8.679 1.00 97.88 138 VAL A N 1
ATOM 1092 C CA . VAL A 1 138 ? 13.569 1.021 -9.502 1.00 97.88 138 VAL A CA 1
ATOM 1093 C C . VAL A 1 138 ? 14.102 1.456 -10.860 1.00 97.88 138 VAL A C 1
ATOM 1095 O O . VAL A 1 138 ? 13.392 2.111 -11.613 1.00 97.88 138 VAL A O 1
ATOM 1098 N N . GLU A 1 139 ? 15.332 1.091 -11.197 1.00 98.19 139 GLU A N 1
ATOM 1099 C CA . GLU A 1 139 ? 15.887 1.239 -12.543 1.00 98.19 139 GLU A CA 1
ATOM 1100 C C . GLU A 1 139 ? 15.769 -0.097 -13.274 1.00 98.19 139 GLU A C 1
ATOM 1102 O O . GLU A 1 139 ? 16.364 -1.086 -12.856 1.00 98.19 139 GLU A O 1
ATOM 1107 N N . MET A 1 140 ? 14.987 -0.150 -14.351 1.00 97.88 140 MET A N 1
ATOM 1108 C CA . MET A 1 140 ? 14.787 -1.364 -15.139 1.00 97.88 140 MET A CA 1
ATOM 1109 C C . MET A 1 140 ? 15.782 -1.429 -16.300 1.00 97.88 140 MET A C 1
ATOM 1111 O O . MET A 1 140 ? 15.904 -0.501 -17.104 1.00 97.88 140 MET A O 1
ATOM 1115 N N . HIS A 1 141 ? 16.447 -2.573 -16.427 1.00 97.69 141 HIS A N 1
ATOM 1116 C CA . HIS A 1 141 ? 17.499 -2.822 -17.407 1.00 97.69 141 HIS A CA 1
ATOM 1117 C C . HIS A 1 141 ? 16.983 -3.592 -18.620 1.00 97.69 141 HIS A C 1
ATOM 1119 O O . HIS A 1 141 ? 15.947 -4.258 -18.591 1.00 97.69 141 HIS A O 1
ATOM 1125 N N . SER A 1 142 ? 17.764 -3.553 -19.699 1.00 96.62 142 SER A N 1
ATOM 1126 C CA . SER A 1 142 ? 17.470 -4.279 -20.938 1.00 96.62 142 SER A CA 1
ATOM 1127 C C . SER A 1 142 ? 17.917 -5.746 -20.850 1.00 96.62 142 SER A C 1
ATOM 1129 O O . SER A 1 142 ? 18.687 -6.211 -21.692 1.00 96.62 142 SER A O 1
ATOM 1131 N N . ALA A 1 143 ? 17.465 -6.472 -19.827 1.00 97.94 143 ALA A N 1
ATOM 1132 C CA . ALA A 1 143 ? 17.745 -7.895 -19.652 1.00 97.94 143 ALA A CA 1
ATOM 1133 C C . ALA A 1 143 ? 16.447 -8.693 -19.436 1.00 97.94 143 ALA A C 1
ATOM 1135 O O . ALA A 1 143 ? 15.489 -8.158 -18.872 1.00 97.94 143 ALA A O 1
ATOM 1136 N N . PRO A 1 144 ? 16.384 -9.961 -19.883 1.00 97.25 144 PRO A N 1
ATOM 1137 C CA . PRO A 1 144 ? 15.236 -10.818 -19.619 1.00 97.25 144 PRO A CA 1
ATOM 1138 C C . PRO A 1 144 ? 14.999 -11.012 -18.119 1.00 97.25 144 PRO A C 1
ATOM 1140 O O . PRO A 1 144 ? 15.940 -11.182 -17.342 1.00 97.25 144 PRO A O 1
ATOM 1143 N N . ILE A 1 145 ? 13.727 -11.027 -17.728 1.00 97.69 145 ILE A N 1
ATOM 1144 C CA . ILE A 1 145 ? 13.315 -11.368 -16.366 1.00 97.69 145 ILE A CA 1
ATOM 1145 C C . ILE A 1 145 ? 13.382 -12.889 -16.218 1.00 97.69 145 ILE A C 1
ATOM 1147 O O . ILE A 1 145 ? 12.811 -13.620 -17.029 1.00 97.69 145 ILE A O 1
ATOM 1151 N N . VAL A 1 146 ? 14.087 -13.337 -15.185 1.00 97.75 146 VAL A N 1
ATOM 1152 C CA . VAL A 1 146 ? 14.185 -14.740 -14.771 1.00 97.75 146 VAL A CA 1
ATOM 1153 C C . VAL A 1 146 ? 13.246 -14.938 -13.583 1.00 97.75 146 VAL A C 1
ATOM 1155 O O . VAL A 1 146 ? 13.218 -14.080 -12.699 1.00 97.75 146 VAL A O 1
ATOM 1158 N N . ASP A 1 147 ? 12.477 -16.029 -13.572 1.00 97.56 147 ASP A N 1
ATOM 1159 C CA . ASP A 1 147 ? 11.403 -16.249 -12.595 1.00 97.56 147 ASP A CA 1
ATOM 1160 C C . ASP A 1 147 ? 11.954 -16.248 -11.157 1.00 97.56 147 ASP A C 1
ATOM 1162 O O . ASP A 1 147 ? 11.445 -15.526 -10.306 1.00 97.56 147 ASP A O 1
ATOM 1166 N N . GLU A 1 148 ? 13.071 -16.930 -10.894 1.00 97.62 148 GLU A N 1
ATOM 1167 C CA . GLU A 1 148 ? 13.689 -16.988 -9.562 1.00 97.62 148 GLU A CA 1
ATOM 1168 C C . GLU A 1 148 ? 14.152 -15.609 -9.068 1.00 97.62 148 GLU A C 1
ATOM 1170 O O . GLU A 1 148 ? 13.986 -15.265 -7.898 1.00 97.62 148 GLU A O 1
ATOM 1175 N N . ALA A 1 149 ? 14.711 -14.796 -9.970 1.00 96.50 149 ALA A N 1
ATOM 1176 C CA . ALA A 1 149 ? 15.147 -13.443 -9.643 1.00 96.50 149 ALA A CA 1
ATOM 1177 C C . ALA A 1 149 ? 13.953 -12.507 -9.409 1.00 96.50 149 ALA A C 1
ATOM 1179 O O . ALA A 1 149 ? 14.022 -11.627 -8.553 1.00 96.50 149 ALA A O 1
ATOM 1180 N N . LEU A 1 150 ? 12.851 -12.696 -10.143 1.00 97.25 150 LEU A N 1
ATOM 1181 C CA . LEU A 1 150 ? 11.605 -11.977 -9.895 1.00 97.25 150 LEU A CA 1
ATOM 1182 C C . LEU A 1 150 ? 11.042 -12.326 -8.513 1.00 97.25 150 LEU A C 1
ATOM 1184 O O . LEU A 1 150 ? 10.703 -11.414 -7.765 1.00 97.25 150 LEU A O 1
ATOM 1188 N N . GLU A 1 151 ? 10.992 -13.607 -8.147 1.00 97.06 151 GLU A N 1
ATOM 1189 C CA . GLU A 1 151 ? 10.505 -14.037 -6.831 1.00 97.06 151 GLU A CA 1
ATOM 1190 C C . GLU A 1 151 ? 11.341 -13.476 -5.675 1.00 97.06 151 GLU A C 1
ATOM 1192 O O . GLU A 1 151 ? 10.770 -13.008 -4.690 1.00 97.06 151 GLU A O 1
ATO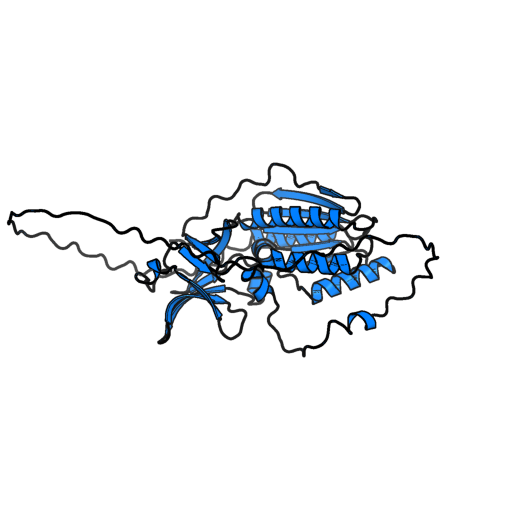M 1197 N N . ASP A 1 152 ? 12.673 -13.450 -5.795 1.00 95.19 152 ASP A N 1
ATOM 1198 C CA . ASP A 1 152 ? 13.540 -12.835 -4.778 1.00 95.19 152 ASP A CA 1
ATOM 1199 C C . ASP A 1 152 ? 13.249 -11.330 -4.625 1.00 95.19 152 ASP A C 1
ATOM 1201 O O . ASP A 1 152 ? 13.081 -10.833 -3.507 1.00 95.19 152 ASP A O 1
ATOM 1205 N N . VAL A 1 153 ? 13.096 -10.604 -5.742 1.00 95.94 153 VAL A N 1
ATOM 1206 C CA . VAL A 1 153 ? 12.728 -9.176 -5.729 1.00 95.94 153 VAL A CA 1
ATOM 1207 C C . VAL A 1 153 ? 11.368 -8.963 -5.057 1.00 95.94 153 VAL A C 1
ATOM 1209 O O . VAL A 1 153 ? 11.243 -8.097 -4.188 1.00 95.94 153 VAL A O 1
ATOM 1212 N N . LEU A 1 154 ? 10.351 -9.751 -5.423 1.00 96.31 154 LEU A N 1
ATOM 1213 C CA . LEU A 1 154 ? 9.004 -9.639 -4.857 1.00 96.31 154 LEU A CA 1
ATOM 1214 C C . LEU A 1 154 ? 8.981 -10.002 -3.365 1.00 96.31 154 LEU A C 1
ATOM 1216 O O . LEU A 1 154 ? 8.352 -9.297 -2.576 1.00 96.31 154 LEU A O 1
ATOM 1220 N N . GLY A 1 155 ? 9.713 -11.036 -2.948 1.00 95.38 155 GLY A N 1
ATOM 1221 C CA . GLY A 1 155 ? 9.843 -11.422 -1.542 1.00 95.38 155 GLY A CA 1
ATOM 1222 C C . GLY A 1 155 ? 10.481 -10.324 -0.685 1.00 95.38 155 GLY A C 1
ATOM 1223 O O . GLY A 1 155 ? 9.979 -9.998 0.395 1.00 95.38 155 GLY A O 1
ATOM 1224 N N . ARG A 1 156 ? 11.544 -9.685 -1.191 1.00 95.06 156 ARG A N 1
ATOM 1225 C CA . ARG A 1 156 ? 12.187 -8.533 -0.532 1.00 95.06 156 ARG A CA 1
ATOM 1226 C C . ARG A 1 156 ? 11.263 -7.322 -0.469 1.00 95.06 156 ARG A C 1
ATOM 1228 O O . ARG A 1 156 ? 11.201 -6.658 0.567 1.00 95.06 156 ARG A O 1
ATOM 1235 N N . LEU A 1 157 ? 10.509 -7.057 -1.536 1.00 95.44 157 LEU A N 1
ATOM 1236 C CA . LEU A 1 157 ? 9.527 -5.977 -1.555 1.00 95.44 157 LEU A CA 1
ATOM 1237 C C . LEU A 1 157 ? 8.388 -6.233 -0.555 1.00 95.44 157 LEU A C 1
ATOM 1239 O O . LEU A 1 157 ? 8.030 -5.316 0.178 1.00 95.44 157 LEU A O 1
ATOM 1243 N N . ALA A 1 158 ? 7.875 -7.464 -0.439 1.00 95.38 158 ALA A N 1
ATOM 1244 C CA . ALA A 1 158 ? 6.889 -7.823 0.588 1.00 95.38 158 ALA A CA 1
ATOM 1245 C C . ALA A 1 158 ? 7.414 -7.546 2.006 1.00 95.38 158 ALA A C 1
ATOM 1247 O O . ALA A 1 158 ? 6.703 -6.979 2.839 1.00 95.38 158 ALA A O 1
ATOM 1248 N N . ALA A 1 159 ? 8.665 -7.926 2.289 1.00 94.38 159 ALA A N 1
ATOM 1249 C CA . ALA A 1 159 ? 9.291 -7.684 3.588 1.00 94.38 159 ALA A CA 1
ATOM 1250 C C . ALA A 1 159 ? 9.417 -6.182 3.894 1.00 94.38 159 ALA A C 1
ATOM 1252 O O . ALA A 1 159 ? 9.080 -5.750 5.000 1.00 94.38 159 ALA A O 1
ATOM 1253 N N . LEU A 1 160 ? 9.829 -5.384 2.902 1.00 95.50 160 LEU A N 1
ATOM 1254 C CA . LEU A 1 160 ? 9.887 -3.928 3.009 1.00 95.50 160 LEU A CA 1
ATOM 1255 C C . LEU A 1 160 ? 8.505 -3.321 3.287 1.00 95.50 160 LEU A C 1
ATOM 1257 O O . LEU A 1 160 ? 8.336 -2.575 4.251 1.00 95.50 160 LEU A O 1
ATOM 1261 N N . MET A 1 161 ? 7.508 -3.665 2.471 1.00 95.69 161 MET A N 1
ATOM 1262 C CA . MET A 1 161 ? 6.143 -3.145 2.591 1.00 95.69 161 MET A CA 1
ATOM 1263 C C . MET A 1 161 ? 5.536 -3.465 3.957 1.00 95.69 161 MET A C 1
ATOM 1265 O O . MET A 1 161 ? 4.920 -2.600 4.579 1.00 95.69 161 MET A O 1
ATOM 1269 N N . ARG A 1 162 ? 5.776 -4.676 4.467 1.00 96.00 162 ARG A N 1
ATOM 1270 C CA . ARG A 1 162 ? 5.338 -5.086 5.803 1.00 96.00 162 ARG A CA 1
ATOM 1271 C C . ARG A 1 162 ? 6.017 -4.278 6.905 1.00 96.00 162 ARG A C 1
ATOM 1273 O O . ARG A 1 162 ? 5.324 -3.810 7.804 1.00 96.00 162 ARG A O 1
ATOM 1280 N N . ASN A 1 163 ? 7.335 -4.066 6.835 1.00 96.19 163 ASN A N 1
ATOM 1281 C CA . ASN A 1 163 ? 8.047 -3.226 7.807 1.00 96.19 163 ASN A CA 1
ATOM 1282 C C . ASN A 1 163 ? 7.477 -1.797 7.833 1.00 96.19 163 ASN A C 1
ATOM 1284 O O . ASN A 1 163 ? 7.179 -1.272 8.905 1.00 96.19 163 ASN A O 1
ATOM 1288 N N . LEU A 1 164 ? 7.243 -1.200 6.661 1.00 96.69 164 LEU A N 1
ATOM 1289 C CA . LEU A 1 164 ? 6.635 0.126 6.554 1.00 96.69 164 LEU A CA 1
ATOM 1290 C C . LEU A 1 164 ? 5.193 0.150 7.087 1.00 96.69 164 LEU A C 1
ATOM 1292 O O . LEU A 1 164 ? 4.800 1.090 7.777 1.00 96.69 164 LEU A O 1
ATOM 1296 N N . ALA A 1 165 ? 4.400 -0.891 6.829 1.00 97.06 165 ALA A N 1
ATOM 1297 C CA . ALA A 1 165 ? 3.019 -0.983 7.300 1.00 97.06 165 ALA A CA 1
ATOM 1298 C C . ALA A 1 165 ? 2.913 -1.097 8.834 1.00 97.06 165 ALA A C 1
ATOM 1300 O O . ALA A 1 165 ? 1.924 -0.634 9.411 1.00 97.06 165 ALA A O 1
ATOM 1301 N N . GLN A 1 166 ? 3.935 -1.641 9.502 1.00 97.19 166 GLN A N 1
ATOM 1302 C CA . GLN A 1 166 ? 4.053 -1.674 10.968 1.00 97.19 166 GLN A CA 1
ATOM 1303 C C . GLN A 1 166 ? 4.397 -0.307 11.585 1.00 97.19 166 GLN A C 1
ATOM 1305 O O . GLN A 1 166 ? 4.287 -0.134 12.798 1.00 97.19 166 GLN A O 1
ATOM 1310 N N . ARG A 1 167 ? 4.826 0.670 10.775 1.00 97.00 167 ARG A N 1
ATOM 1311 C CA . ARG A 1 167 ? 5.246 2.006 11.214 1.00 97.00 167 ARG A CA 1
ATOM 1312 C C . ARG A 1 167 ? 4.141 3.015 10.870 1.00 97.00 167 ARG A C 1
ATOM 1314 O O . ARG A 1 167 ? 3.996 3.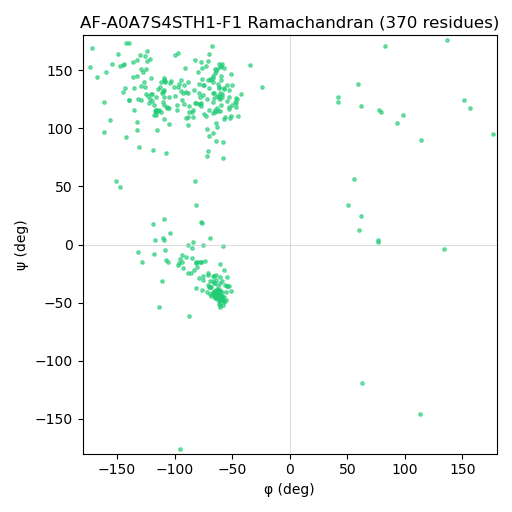369 9.700 1.00 97.00 167 ARG A O 1
ATOM 1321 N N . PRO A 1 168 ? 3.336 3.472 11.850 1.00 94.75 168 PRO A N 1
ATOM 1322 C CA . PRO A 1 168 ? 2.084 4.199 11.596 1.00 94.75 168 PRO A CA 1
ATOM 1323 C C . PRO A 1 168 ? 2.234 5.460 10.734 1.00 94.75 168 PRO A C 1
ATOM 1325 O O . PRO A 1 168 ? 1.362 5.762 9.921 1.00 94.75 168 PRO A O 1
ATOM 1328 N N . GLU A 1 169 ? 3.354 6.163 10.889 1.00 94.75 169 GLU A N 1
ATOM 1329 C CA . GLU A 1 169 ? 3.631 7.444 10.232 1.00 94.75 169 GLU A CA 1
ATOM 1330 C C . GLU A 1 169 ? 4.320 7.296 8.870 1.00 94.75 169 GLU A C 1
ATOM 1332 O O . GLU A 1 169 ? 4.419 8.273 8.134 1.00 94.75 169 GLU A O 1
ATOM 1337 N N . MET A 1 170 ? 4.792 6.095 8.516 1.00 96.25 170 MET A N 1
ATOM 1338 C CA . MET A 1 170 ? 5.556 5.909 7.285 1.00 96.25 170 MET A CA 1
ATOM 1339 C C . MET A 1 170 ? 4.672 5.958 6.045 1.00 96.25 170 MET A C 1
ATOM 1341 O O . MET A 1 170 ? 3.616 5.314 5.979 1.00 96.25 170 MET A O 1
ATOM 1345 N N . VAL A 1 171 ? 5.180 6.658 5.034 1.00 96.50 171 VAL A N 1
ATOM 1346 C CA . VAL A 1 171 ? 4.627 6.718 3.681 1.00 96.50 171 VAL A CA 1
ATOM 1347 C C . VAL A 1 171 ? 5.678 6.326 2.651 1.00 96.50 171 VAL A C 1
ATOM 1349 O O . VAL A 1 171 ? 6.866 6.534 2.867 1.00 96.50 171 VAL A O 1
ATOM 1352 N N . LEU A 1 172 ? 5.245 5.761 1.527 1.00 97.44 172 LEU A N 1
ATOM 1353 C CA . LEU A 1 172 ? 6.101 5.274 0.453 1.00 97.44 172 LEU A CA 1
ATOM 1354 C C . LEU A 1 172 ? 5.802 5.996 -0.861 1.00 97.44 172 LEU A C 1
ATOM 1356 O O . LEU A 1 172 ? 4.659 6.010 -1.332 1.00 97.44 172 LEU A O 1
ATOM 1360 N N . PHE A 1 173 ? 6.862 6.501 -1.484 1.00 98.06 173 PHE A N 1
ATOM 1361 C CA . PHE A 1 173 ? 6.865 6.981 -2.860 1.00 98.06 173 PHE A CA 1
ATOM 1362 C C . PHE A 1 173 ? 7.732 6.074 -3.724 1.00 98.06 173 PHE A C 1
ATOM 1364 O O . PHE A 1 173 ? 8.834 5.690 -3.329 1.00 98.06 173 PHE A O 1
ATOM 1371 N N . ILE A 1 174 ? 7.225 5.730 -4.905 1.00 98.12 174 ILE A N 1
ATOM 1372 C CA . ILE A 1 174 ? 7.895 4.824 -5.835 1.00 98.12 174 ILE A CA 1
ATOM 1373 C C . ILE A 1 174 ? 8.276 5.603 -7.092 1.00 98.12 174 ILE A C 1
ATOM 1375 O O . ILE A 1 174 ? 7.454 6.327 -7.657 1.00 98.12 174 ILE A O 1
ATOM 1379 N N . ARG A 1 175 ? 9.508 5.427 -7.561 1.00 98.38 175 ARG A N 1
ATOM 1380 C CA . ARG A 1 175 ? 9.971 5.913 -8.861 1.00 98.38 175 ARG A CA 1
ATOM 1381 C C . ARG A 1 175 ? 10.467 4.733 -9.680 1.00 98.38 175 ARG A C 1
ATOM 1383 O O . ARG A 1 175 ? 11.402 4.065 -9.262 1.00 98.38 175 ARG A O 1
ATOM 1390 N N . SER A 1 176 ? 9.889 4.508 -10.852 1.00 98.31 176 SER A N 1
ATOM 1391 C CA . SER A 1 176 ? 10.275 3.417 -11.751 1.00 98.31 176 SER A CA 1
ATOM 1392 C C . SER A 1 176 ? 10.822 3.977 -13.063 1.00 98.31 176 SER A C 1
ATOM 1394 O O . SER A 1 176 ? 10.065 4.548 -13.842 1.00 98.31 176 SER A O 1
ATOM 1396 N N . ASP A 1 177 ? 12.116 3.819 -13.338 1.00 98.38 177 ASP A N 1
ATOM 1397 C CA . ASP A 1 177 ? 12.719 4.119 -14.639 1.00 98.38 177 ASP A CA 1
ATOM 1398 C C . ASP A 1 177 ? 12.639 2.898 -15.555 1.00 98.38 177 ASP A C 1
ATOM 1400 O O . ASP A 1 177 ? 13.403 1.944 -15.429 1.00 98.38 177 ASP A O 1
ATOM 1404 N N . ALA A 1 178 ? 11.693 2.939 -16.489 1.00 97.69 178 ALA A N 1
ATOM 1405 C CA . ALA A 1 178 ? 11.424 1.877 -17.448 1.00 97.69 178 ALA A CA 1
ATOM 1406 C C . ALA A 1 178 ? 11.953 2.198 -18.854 1.00 97.69 178 ALA A C 1
ATOM 1408 O O . ALA A 1 178 ? 11.651 1.478 -19.807 1.00 97.69 178 ALA A O 1
ATOM 1409 N N . ARG A 1 179 ? 12.748 3.266 -19.031 1.00 96.38 179 ARG A N 1
ATOM 1410 C CA . ARG A 1 179 ? 13.214 3.705 -20.363 1.00 96.38 179 ARG A CA 1
ATOM 1411 C C . ARG A 1 179 ? 14.040 2.650 -21.096 1.00 96.38 179 ARG A C 1
ATOM 1413 O O . ARG A 1 179 ? 14.065 2.655 -22.326 1.00 96.38 179 ARG A O 1
ATOM 1420 N N . ARG A 1 180 ? 14.728 1.779 -20.353 1.00 96.00 180 ARG A N 1
ATOM 1421 C CA . ARG A 1 180 ? 15.582 0.704 -20.883 1.00 96.00 180 ARG A CA 1
ATOM 1422 C C . ARG A 1 180 ? 15.000 -0.692 -20.650 1.00 96.00 180 ARG A C 1
ATOM 1424 O O . ARG A 1 180 ? 15.675 -1.667 -20.961 1.00 96.00 180 ARG A O 1
ATOM 1431 N N . ALA A 1 181 ? 13.781 -0.793 -20.123 1.00 96.56 181 ALA A N 1
ATOM 1432 C CA . ALA A 1 181 ? 13.164 -2.072 -19.802 1.00 96.56 181 ALA A CA 1
ATOM 1433 C C . ALA A 1 181 ? 12.861 -2.888 -21.068 1.00 96.56 181 ALA A C 1
ATOM 1435 O O . ALA A 1 181 ? 12.417 -2.347 -22.085 1.00 96.56 181 ALA A O 1
ATOM 1436 N N . LEU A 1 182 ? 13.030 -4.208 -20.989 1.00 95.62 182 LEU A N 1
ATOM 1437 C CA . LEU A 1 182 ? 12.392 -5.116 -21.942 1.00 95.62 182 LEU A CA 1
ATOM 1438 C C . LEU A 1 182 ? 10.910 -5.296 -21.601 1.00 95.62 182 LEU A C 1
ATOM 1440 O O . LEU A 1 182 ? 10.490 -5.130 -20.456 1.00 95.62 182 LEU A O 1
ATOM 1444 N N . VAL A 1 183 ? 10.112 -5.678 -22.601 1.00 95.75 183 VAL A N 1
ATOM 1445 C CA . VAL A 1 183 ? 8.706 -6.030 -22.376 1.00 95.75 183 VAL A CA 1
ATOM 1446 C C . VAL A 1 183 ? 8.650 -7.310 -21.537 1.00 95.75 183 VAL A C 1
ATOM 1448 O O . VAL A 1 183 ? 9.205 -8.329 -21.960 1.00 95.75 183 VAL A O 1
ATOM 1451 N N . PRO A 1 184 ? 7.991 -7.301 -20.367 1.00 95.50 184 PRO A N 1
ATOM 1452 C CA . PRO A 1 184 ? 7.848 -8.504 -19.564 1.00 95.50 184 PRO A CA 1
ATOM 1453 C C . PRO A 1 184 ? 6.963 -9.528 -20.282 1.00 95.50 184 PRO A C 1
ATOM 1455 O O . PRO A 1 184 ? 5.973 -9.181 -20.927 1.00 95.50 184 PRO A O 1
ATOM 1458 N N . ALA A 1 185 ? 7.282 -10.812 -20.122 1.00 96.44 185 ALA A N 1
ATOM 1459 C CA . ALA A 1 185 ? 6.383 -11.883 -20.530 1.00 96.44 185 ALA A CA 1
ATOM 1460 C C . ALA A 1 185 ? 5.072 -11.828 -19.724 1.00 96.44 185 ALA A C 1
ATOM 1462 O O . ALA A 1 185 ? 5.063 -11.453 -18.549 1.00 96.44 185 ALA A O 1
ATOM 1463 N N . VAL A 1 186 ? 3.969 -12.287 -20.325 1.00 95.25 186 VAL A N 1
ATOM 1464 C CA . VAL A 1 186 ? 2.635 -12.292 -19.691 1.00 95.25 186 VAL A CA 1
ATOM 1465 C C . VAL A 1 186 ? 2.636 -13.018 -18.342 1.00 95.25 186 VAL A C 1
ATOM 1467 O O . VAL A 1 186 ? 1.966 -12.577 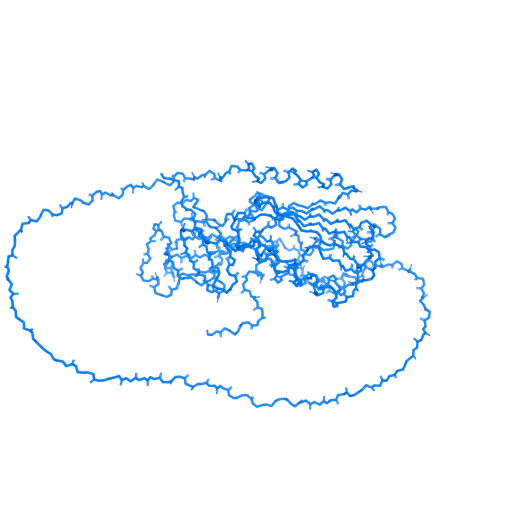-17.412 1.00 95.25 186 VAL A O 1
ATOM 1470 N N . ARG A 1 187 ? 3.420 -14.095 -18.194 1.00 97.06 187 ARG A N 1
ATOM 1471 C CA . ARG A 1 187 ? 3.543 -14.818 -16.918 1.00 97.06 187 ARG A CA 1
ATOM 1472 C C . ARG A 1 187 ? 4.121 -13.949 -15.793 1.00 97.06 187 ARG A C 1
ATOM 1474 O O . ARG A 1 187 ? 3.600 -13.996 -14.686 1.00 97.06 187 ARG A O 1
ATOM 1481 N N . HIS A 1 188 ? 5.114 -13.102 -16.085 1.00 96.44 188 HIS A N 1
ATOM 1482 C CA . HIS A 1 188 ? 5.706 -12.190 -15.100 1.00 96.44 188 HIS A CA 1
ATOM 1483 C C . HIS A 1 188 ? 4.714 -11.090 -14.712 1.00 96.44 188 HIS A C 1
ATOM 1485 O O . HIS A 1 188 ? 4.622 -10.732 -13.542 1.00 96.44 188 HIS A O 1
ATOM 1491 N N . ILE A 1 189 ? 3.914 -10.604 -15.674 1.00 95.31 189 ILE A N 1
ATOM 1492 C CA . ILE A 1 189 ? 2.816 -9.669 -15.393 1.00 95.31 189 ILE A CA 1
ATOM 1493 C C . ILE A 1 189 ? 1.813 -10.332 -14.445 1.00 95.31 189 ILE A C 1
ATOM 1495 O O . ILE A 1 189 ? 1.544 -9.788 -13.381 1.00 95.31 189 ILE A O 1
ATOM 1499 N N . LYS A 1 190 ? 1.306 -11.530 -14.775 1.00 95.25 190 LYS A N 1
ATOM 1500 C CA . LYS A 1 190 ? 0.368 -12.275 -13.913 1.00 95.25 190 LYS A CA 1
ATOM 1501 C C . LYS A 1 190 ? 0.936 -12.492 -12.508 1.00 95.25 190 LYS A C 1
ATOM 1503 O O . LYS A 1 190 ? 0.210 -12.322 -11.533 1.00 95.25 190 LYS A O 1
ATOM 1508 N N . ARG A 1 191 ? 2.228 -12.816 -12.401 1.00 96.12 191 ARG A N 1
ATOM 1509 C CA . ARG A 1 191 ? 2.901 -13.013 -11.115 1.00 96.12 191 ARG A CA 1
ATOM 1510 C C . ARG A 1 191 ? 2.973 -11.729 -10.291 1.00 96.12 191 ARG A C 1
ATOM 1512 O O . ARG A 1 191 ? 2.599 -11.744 -9.123 1.00 96.12 191 ARG A O 1
ATOM 1519 N N . PHE A 1 192 ? 3.352 -10.611 -10.910 1.00 94.81 192 PHE A N 1
ATOM 1520 C CA . PHE A 1 192 ? 3.332 -9.298 -10.263 1.00 94.81 192 PHE A CA 1
ATOM 1521 C C . PHE A 1 192 ? 1.919 -8.892 -9.818 1.00 94.81 192 PHE A C 1
ATOM 1523 O O . PHE A 1 192 ? 1.741 -8.381 -8.716 1.00 94.81 192 PHE A O 1
ATOM 1530 N N . LEU A 1 193 ? 0.898 -9.161 -10.636 1.00 93.38 193 LEU A N 1
ATOM 1531 C CA . LEU A 1 193 ? -0.492 -8.889 -10.268 1.00 93.38 193 LEU A CA 1
ATOM 1532 C C . LEU A 1 193 ? -0.939 -9.720 -9.056 1.00 93.38 193 LEU A C 1
ATOM 1534 O O . LEU A 1 193 ? -1.576 -9.175 -8.158 1.00 93.38 193 LEU A O 1
ATOM 1538 N N . GLY A 1 194 ? -0.560 -11.001 -8.996 1.00 95.19 194 GLY A N 1
ATOM 1539 C CA . GLY A 1 194 ? -0.784 -11.846 -7.817 1.00 95.19 194 GLY A CA 1
ATOM 1540 C C . GLY A 1 194 ? -0.104 -11.279 -6.568 1.00 95.19 194 GLY A C 1
ATOM 1541 O O . GLY A 1 194 ? -0.741 -11.133 -5.530 1.00 95.19 194 GLY A O 1
ATOM 1542 N N . PHE A 1 195 ? 1.146 -10.829 -6.693 1.00 95.50 195 PHE A N 1
ATOM 1543 C CA . PHE A 1 195 ? 1.860 -10.161 -5.603 1.00 95.50 195 PHE A CA 1
ATOM 1544 C C . PHE A 1 195 ? 1.138 -8.897 -5.095 1.00 95.50 195 PHE A C 1
ATOM 1546 O O . PHE A 1 195 ? 1.021 -8.701 -3.883 1.00 95.50 195 PHE A O 1
ATOM 1553 N N . VAL A 1 196 ? 0.629 -8.046 -5.996 1.00 92.88 196 VAL A N 1
ATOM 1554 C CA . VAL A 1 196 ? -0.141 -6.844 -5.620 1.00 92.88 196 VAL A CA 1
ATOM 1555 C C . VAL A 1 196 ? -1.434 -7.223 -4.899 1.00 92.88 196 VAL A C 1
ATOM 1557 O O . VAL A 1 196 ? -1.795 -6.569 -3.921 1.00 92.88 196 VAL A O 1
ATOM 1560 N N . GLN A 1 197 ? -2.114 -8.286 -5.338 1.00 91.06 197 GLN A N 1
ATOM 1561 C CA . GLN A 1 197 ? -3.297 -8.806 -4.649 1.00 91.06 197 GLN A CA 1
ATOM 1562 C C . GLN A 1 197 ? -2.963 -9.314 -3.240 1.00 91.06 197 GLN A C 1
ATOM 1564 O O . GLN A 1 197 ? -3.688 -9.012 -2.296 1.00 91.06 197 GLN A O 1
ATOM 1569 N N . GLU A 1 198 ? -1.867 -10.049 -3.076 1.00 92.81 198 GLU A N 1
ATOM 1570 C CA . GLU A 1 198 ? -1.461 -10.623 -1.787 1.00 92.81 198 GLU A CA 1
ATOM 1571 C C . GLU A 1 198 ? -1.008 -9.571 -0.764 1.00 92.81 198 GLU A C 1
ATOM 1573 O O . GLU A 1 198 ? -1.203 -9.762 0.435 1.00 92.81 198 GLU A O 1
ATOM 1578 N N . ASN A 1 199 ? -0.422 -8.461 -1.226 1.00 93.94 199 ASN A N 1
ATOM 1579 C CA . ASN A 1 199 ? 0.128 -7.389 -0.380 1.00 93.94 199 ASN A CA 1
ATOM 1580 C C . ASN A 1 199 ? -0.716 -6.107 -0.451 1.00 93.94 199 ASN A C 1
ATOM 1582 O O . ASN A 1 199 ? -0.233 -4.992 -0.218 1.00 93.94 199 ASN A O 1
ATOM 1586 N N . GLY A 1 200 ? -1.983 -6.243 -0.851 1.00 90.81 200 GLY A N 1
ATOM 1587 C CA . GLY A 1 200 ? -2.799 -5.092 -1.197 1.00 90.81 200 GLY A CA 1
ATOM 1588 C C . GLY A 1 200 ? -3.086 -4.167 -0.008 1.00 90.81 200 GLY A C 1
ATOM 1589 O O . GLY A 1 200 ? -3.144 -2.944 -0.164 1.00 90.81 200 GLY A O 1
ATOM 1590 N N . SER A 1 201 ? -3.216 -4.730 1.195 1.00 90.56 201 SER A N 1
ATOM 1591 C CA . SER A 1 201 ? -3.361 -3.972 2.443 1.00 90.56 201 SER A CA 1
ATOM 1592 C C . SER A 1 201 ? -2.159 -3.076 2.716 1.00 90.56 201 SER A C 1
ATOM 1594 O O . SER A 1 201 ? -2.325 -1.893 3.005 1.00 90.56 201 SER A O 1
ATOM 1596 N N . GLU A 1 202 ? -0.950 -3.611 2.585 1.00 94.44 202 GLU A N 1
ATOM 1597 C CA . GLU A 1 202 ? 0.298 -2.909 2.844 1.00 94.44 202 GLU A CA 1
ATOM 1598 C C . GLU A 1 202 ? 0.465 -1.755 1.858 1.00 94.44 202 GLU A C 1
ATOM 1600 O O . GLU A 1 202 ? 0.752 -0.633 2.273 1.00 94.44 202 GLU A O 1
ATOM 1605 N N . PHE A 1 203 ? 0.174 -1.990 0.574 1.00 93.19 203 PHE A N 1
ATOM 1606 C CA . PHE A 1 203 ? 0.138 -0.942 -0.444 1.00 93.19 203 PHE A CA 1
ATOM 1607 C C . PHE A 1 203 ? -0.815 0.198 -0.077 1.00 93.19 203 PHE A C 1
ATOM 1609 O O . PHE A 1 203 ? -0.419 1.361 -0.130 1.00 93.19 203 PHE A O 1
ATOM 1616 N N . VAL A 1 204 ? -2.045 -0.111 0.338 1.00 92.50 204 VAL A N 1
ATOM 1617 C CA . VAL A 1 204 ? -3.015 0.910 0.768 1.00 92.50 204 VAL A CA 1
ATOM 1618 C C . VAL A 1 204 ? -2.525 1.674 2.002 1.00 92.50 204 VAL A C 1
ATOM 1620 O O . VAL A 1 204 ? -2.721 2.886 2.086 1.00 92.50 204 VAL A O 1
ATOM 1623 N N . LEU A 1 205 ? -1.884 0.989 2.951 1.00 94.00 205 LEU A N 1
ATOM 1624 C CA . LEU A 1 205 ? -1.421 1.593 4.199 1.00 94.00 205 LEU A CA 1
ATOM 1625 C C . LEU A 1 205 ? -0.301 2.614 3.969 1.00 94.00 205 LEU A C 1
ATOM 1627 O O . LEU A 1 205 ? -0.339 3.694 4.567 1.00 94.00 205 LEU A O 1
ATOM 1631 N N . VAL A 1 206 ? 0.663 2.300 3.097 1.00 95.69 206 VAL A N 1
ATOM 1632 C CA . VAL A 1 206 ? 1.903 3.089 2.979 1.00 95.69 206 VAL A CA 1
ATOM 1633 C C . VAL A 1 206 ? 2.027 3.863 1.668 1.00 95.69 206 VAL A C 1
ATOM 1635 O O . VAL A 1 206 ? 2.610 4.940 1.669 1.00 95.69 206 VAL A O 1
ATOM 1638 N N . GLY A 1 207 ? 1.480 3.377 0.553 1.00 96.19 207 GLY A N 1
ATOM 1639 C CA . GLY A 1 207 ? 1.676 3.989 -0.764 1.00 96.19 207 GLY A CA 1
ATOM 1640 C C . GLY A 1 207 ? 1.032 5.373 -0.880 1.00 96.19 207 GLY A C 1
ATOM 1641 O O . GLY A 1 207 ? -0.141 5.550 -0.535 1.00 96.19 207 GLY A O 1
ATOM 1642 N N . ARG A 1 208 ? 1.792 6.364 -1.362 1.00 96.69 208 ARG A N 1
ATOM 1643 C CA . ARG A 1 208 ? 1.318 7.750 -1.558 1.00 96.69 208 ARG A CA 1
ATOM 1644 C C . ARG A 1 208 ? 1.576 8.330 -2.939 1.00 96.69 208 ARG A C 1
ATOM 1646 O O . ARG A 1 208 ? 0.933 9.312 -3.295 1.00 96.69 208 ARG A O 1
ATOM 1653 N N . GLY A 1 209 ? 2.436 7.717 -3.742 1.00 97.19 209 GLY A N 1
ATOM 1654 C CA . GLY A 1 209 ? 2.640 8.146 -5.118 1.00 97.19 209 GLY A CA 1
ATOM 1655 C C . GLY A 1 209 ? 3.546 7.210 -5.896 1.00 97.19 209 GLY A C 1
ATOM 1656 O O . GLY A 1 209 ? 4.407 6.542 -5.321 1.00 97.19 209 GLY A O 1
ATOM 1657 N N . HIS A 1 210 ? 3.351 7.182 -7.212 1.00 97.94 210 HIS A N 1
ATOM 1658 C CA . HIS A 1 210 ? 4.196 6.426 -8.128 1.00 97.94 210 HIS A CA 1
ATOM 1659 C C . HIS A 1 210 ? 4.463 7.232 -9.402 1.00 97.94 210 HIS A C 1
ATOM 1661 O O . HIS A 1 210 ? 3.533 7.668 -10.079 1.00 97.94 210 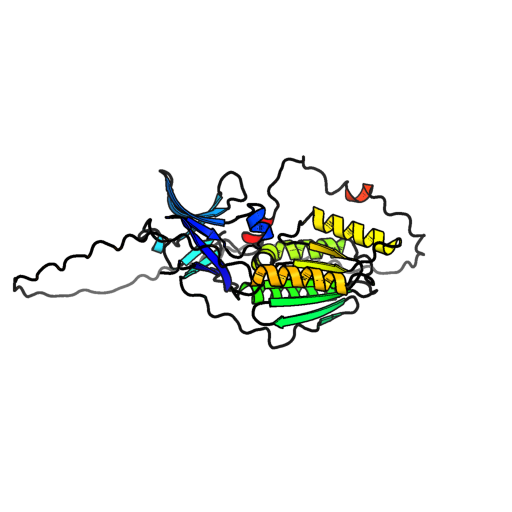HIS A O 1
ATOM 1667 N N . ALA A 1 211 ? 5.736 7.438 -9.727 1.00 98.38 211 ALA A N 1
ATOM 1668 C CA . ALA A 1 211 ? 6.159 8.042 -10.983 1.00 98.38 211 ALA A CA 1
ATOM 1669 C C . ALA A 1 211 ? 6.857 7.002 -11.852 1.00 98.38 211 ALA A C 1
ATOM 1671 O O . ALA A 1 211 ? 7.779 6.324 -11.401 1.00 98.38 211 ALA A O 1
ATOM 1672 N N . ILE A 1 212 ? 6.444 6.907 -13.111 1.00 98.25 212 ILE A N 1
ATOM 1673 C CA . ILE A 1 212 ? 7.012 5.977 -14.082 1.00 98.25 212 ILE A CA 1
ATOM 1674 C C . ILE A 1 212 ? 7.691 6.791 -15.175 1.00 98.25 212 ILE A C 1
ATOM 1676 O O . ILE A 1 212 ? 7.032 7.522 -15.915 1.00 98.25 212 ILE A O 1
ATOM 1680 N N . VAL A 1 213 ? 9.009 6.664 -15.284 1.00 98.25 213 VAL A N 1
ATOM 1681 C CA . VAL A 1 213 ? 9.801 7.310 -16.326 1.00 98.25 213 VAL A CA 1
ATOM 1682 C C . VAL A 1 213 ? 9.847 6.386 -17.533 1.00 98.25 213 VAL A C 1
ATOM 1684 O O . VAL A 1 213 ? 10.474 5.328 -17.509 1.00 98.25 213 VAL A O 1
ATOM 1687 N N . LEU A 1 214 ? 9.158 6.773 -18.602 1.00 96.94 214 LEU A N 1
ATOM 1688 C CA . LEU A 1 214 ? 9.034 5.977 -19.815 1.00 96.94 214 LEU A CA 1
ATOM 1689 C C . LEU A 1 214 ? 9.006 6.886 -21.045 1.00 96.94 214 LEU A C 1
ATOM 1691 O O . LEU A 1 214 ? 8.246 7.850 -21.124 1.00 96.94 214 LEU A O 1
ATOM 1695 N N . SER A 1 215 ? 9.817 6.556 -22.051 1.00 92.62 215 SER A N 1
ATOM 1696 C CA . SER A 1 215 ? 9.738 7.217 -23.353 1.00 92.62 215 SER A CA 1
ATOM 1697 C C . SER A 1 215 ? 8.645 6.550 -24.181 1.00 92.62 215 SER A C 1
ATOM 1699 O O . SER A 1 215 ? 8.819 5.430 -24.651 1.00 92.62 215 SER A O 1
ATOM 1701 N N . GLY A 1 216 ? 7.530 7.245 -24.415 1.00 86.56 216 GLY A N 1
ATOM 1702 C CA . GLY A 1 216 ? 6.455 6.754 -25.290 1.00 86.56 216 GLY A CA 1
ATOM 1703 C C . GLY A 1 216 ? 6.818 6.704 -26.784 1.00 86.56 216 GLY A C 1
ATOM 1704 O O . GLY A 1 216 ? 5.949 6.452 -27.616 1.00 86.56 216 GLY A O 1
ATOM 1705 N N . LYS A 1 217 ? 8.074 6.990 -27.153 1.00 91.81 217 LYS A N 1
ATOM 1706 C CA . LYS A 1 217 ? 8.540 6.995 -28.545 1.00 91.81 217 LYS A CA 1
ATOM 1707 C C . LYS A 1 217 ? 9.020 5.600 -28.960 1.00 91.81 217 LYS A C 1
ATOM 1709 O O . LYS A 1 217 ? 9.735 4.933 -28.219 1.00 91.81 217 LYS A O 1
ATOM 1714 N N . GLY A 1 218 ? 8.693 5.209 -30.191 1.00 93.56 218 GLY A N 1
ATOM 1715 C CA . GLY A 1 218 ? 9.105 3.933 -30.782 1.00 93.56 218 GLY A CA 1
ATOM 1716 C C . GLY A 1 218 ? 8.212 2.749 -30.396 1.00 93.56 218 GLY A C 1
ATOM 1717 O O . GLY A 1 218 ? 7.344 2.852 -29.531 1.00 93.56 218 GLY A O 1
ATOM 1718 N N . ILE A 1 219 ? 8.433 1.614 -31.065 1.00 92.50 219 ILE A N 1
ATOM 1719 C CA . ILE A 1 219 ? 7.617 0.397 -30.908 1.00 92.50 219 ILE A CA 1
ATOM 1720 C C . ILE A 1 219 ? 7.693 -0.121 -29.467 1.00 92.50 219 ILE A C 1
ATOM 1722 O O . ILE A 1 219 ? 6.662 -0.337 -28.841 1.00 92.50 219 ILE A O 1
ATOM 1726 N N . LEU A 1 220 ? 8.906 -0.246 -28.916 1.00 92.44 220 LEU A N 1
ATOM 1727 C CA . LEU A 1 220 ? 9.119 -0.736 -27.551 1.00 92.44 220 LEU A CA 1
ATOM 1728 C C . LEU A 1 220 ? 8.412 0.138 -26.503 1.00 92.44 220 LEU A C 1
ATOM 1730 O O . LEU A 1 220 ? 7.697 -0.382 -25.650 1.00 92.44 220 LEU A O 1
ATOM 1734 N N . GLY A 1 221 ? 8.567 1.463 -26.603 1.00 92.94 221 GLY A N 1
ATOM 1735 C CA . GLY A 1 221 ? 7.915 2.415 -25.704 1.00 92.94 221 GLY A CA 1
ATOM 1736 C C . GLY A 1 221 ? 6.391 2.333 -25.775 1.00 92.94 221 GLY A C 1
ATOM 1737 O O . GLY A 1 221 ? 5.727 2.293 -24.742 1.00 92.94 221 GLY A O 1
ATOM 1738 N N . SER A 1 222 ? 5.832 2.222 -26.986 1.00 94.62 222 SER A N 1
ATOM 1739 C CA . SER A 1 222 ? 4.390 2.035 -27.189 1.00 94.62 222 SER A CA 1
ATOM 1740 C C . SER A 1 222 ? 3.877 0.747 -26.534 1.00 94.62 222 SER A C 1
ATOM 1742 O O . SER A 1 222 ? 2.867 0.782 -25.826 1.00 94.62 222 SER A O 1
ATOM 1744 N N . THR A 1 223 ? 4.604 -0.363 -26.687 1.00 94.94 223 THR A N 1
ATOM 1745 C CA . THR A 1 223 ? 4.258 -1.647 -26.062 1.00 94.94 223 THR A CA 1
ATOM 1746 C C . THR A 1 223 ? 4.318 -1.573 -24.537 1.00 94.94 223 THR A C 1
ATOM 1748 O O . THR A 1 223 ? 3.382 -2.012 -23.872 1.00 94.94 223 THR A O 1
ATOM 1751 N N . LEU A 1 224 ? 5.364 -0.972 -23.961 1.00 95.12 224 LEU A N 1
ATOM 1752 C CA . LEU A 1 224 ? 5.464 -0.775 -22.510 1.00 95.12 224 LEU A CA 1
ATOM 1753 C C . LEU A 1 224 ? 4.333 0.116 -21.978 1.00 95.12 224 LEU A C 1
ATOM 1755 O O . LEU A 1 224 ? 3.728 -0.211 -20.959 1.00 95.12 224 LEU A O 1
ATOM 1759 N N . CYS A 1 225 ? 3.972 1.190 -22.691 1.00 95.06 225 CYS A N 1
ATOM 1760 C CA . CYS A 1 225 ? 2.805 2.005 -22.348 1.00 95.06 225 CYS A CA 1
ATOM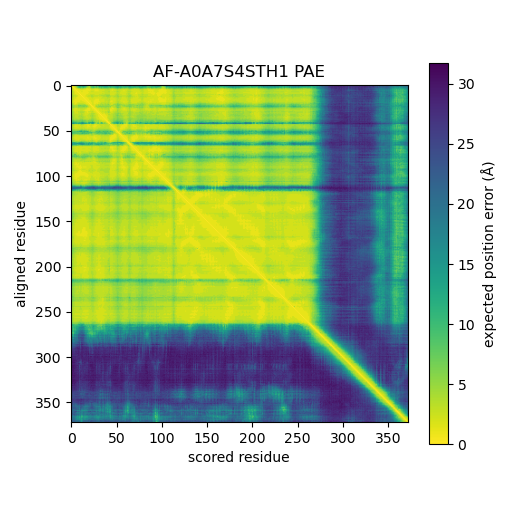 1761 C C . CYS A 1 225 ? 1.500 1.194 -22.390 1.00 95.06 225 CYS A C 1
ATOM 1763 O O . CYS A 1 225 ? 0.628 1.400 -21.548 1.00 95.06 225 CYS A O 1
ATOM 1765 N N . ALA A 1 226 ? 1.339 0.290 -23.361 1.00 94.44 226 ALA A N 1
ATOM 1766 C CA . ALA A 1 226 ? 0.161 -0.569 -23.453 1.00 94.44 226 ALA A CA 1
ATOM 1767 C C . ALA A 1 226 ? 0.083 -1.556 -22.278 1.00 94.44 226 ALA A C 1
ATOM 1769 O O . ALA A 1 226 ? -0.974 -1.676 -21.659 1.00 94.44 226 ALA A O 1
ATOM 1770 N N . VAL A 1 227 ? 1.205 -2.191 -21.919 1.00 94.00 227 VAL A N 1
ATOM 1771 C CA . VAL A 1 227 ? 1.306 -3.067 -20.738 1.00 94.00 227 VAL A CA 1
ATOM 1772 C C . VAL A 1 227 ? 0.984 -2.297 -19.460 1.00 94.00 227 VAL A C 1
ATOM 1774 O O . VAL A 1 227 ? 0.188 -2.764 -18.650 1.00 94.00 227 VAL A O 1
ATOM 1777 N N . LEU A 1 228 ? 1.539 -1.096 -19.295 1.00 94.38 228 LEU A N 1
ATOM 1778 C CA . LEU A 1 228 ? 1.266 -0.263 -18.129 1.00 94.38 228 LEU A CA 1
ATOM 1779 C C . LEU A 1 228 ? -0.225 0.080 -18.015 1.00 94.38 228 LEU A C 1
ATOM 1781 O O . LEU A 1 228 ? -0.819 -0.105 -16.957 1.00 94.38 228 LEU A O 1
ATOM 1785 N N . ARG A 1 229 ? -0.859 0.508 -19.113 1.00 94.56 229 ARG A N 1
ATOM 1786 C CA . ARG A 1 229 ? -2.303 0.798 -19.135 1.00 94.56 229 ARG A CA 1
ATOM 1787 C C . ARG A 1 229 ? -3.149 -0.433 -18.838 1.00 94.56 229 ARG A C 1
ATOM 1789 O O . ARG A 1 229 ? -4.195 -0.302 -18.209 1.00 94.56 229 ARG A O 1
ATOM 1796 N N . LEU A 1 230 ? -2.722 -1.613 -19.293 1.00 92.12 230 LEU A N 1
ATOM 1797 C CA . LEU A 1 230 ? -3.374 -2.872 -18.946 1.00 92.12 230 LEU A CA 1
ATOM 1798 C C . LEU A 1 230 ? -3.308 -3.099 -17.431 1.00 92.12 230 LEU A C 1
ATOM 1800 O O . LEU A 1 230 ? -4.348 -3.288 -16.811 1.00 92.12 230 LEU A O 1
ATOM 1804 N N . VAL A 1 231 ? -2.120 -3.004 -16.826 1.00 91.69 231 VAL A N 1
ATOM 1805 C CA . VAL A 1 231 ? -1.939 -3.162 -15.372 1.00 91.69 231 VAL A CA 1
ATOM 1806 C C . VAL A 1 231 ? -2.782 -2.146 -14.599 1.00 91.69 231 VAL A C 1
ATOM 1808 O O . VAL A 1 231 ? -3.541 -2.545 -13.723 1.00 91.69 231 VAL A O 1
ATOM 1811 N N . GLN A 1 232 ? -2.738 -0.866 -14.976 1.00 92.06 232 GLN A N 1
ATOM 1812 C CA . GLN A 1 232 ? -3.526 0.211 -14.359 1.00 92.06 232 GLN A CA 1
ATOM 1813 C C . GLN A 1 232 ? -5.038 -0.005 -14.477 1.00 92.06 232 GLN A C 1
ATOM 1815 O O . GLN A 1 232 ? -5.796 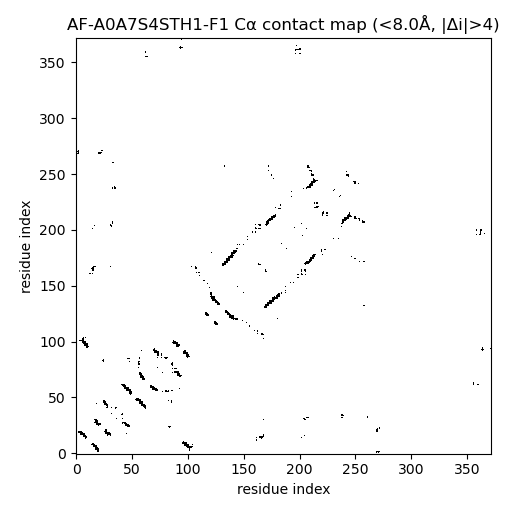0.395 -13.596 1.00 92.06 232 GLN A O 1
ATOM 1820 N N . ARG A 1 233 ? -5.497 -0.616 -15.575 1.00 92.06 233 ARG A N 1
ATOM 1821 C CA . ARG A 1 233 ? -6.913 -0.936 -15.777 1.00 92.06 233 ARG A CA 1
ATOM 1822 C C . ARG A 1 233 ? -7.362 -2.082 -14.878 1.00 92.06 233 ARG A C 1
ATOM 1824 O O . ARG A 1 233 ? -8.471 -2.033 -14.360 1.00 92.06 233 ARG A O 1
ATOM 1831 N N . VAL A 1 234 ? -6.526 -3.108 -14.721 1.00 89.00 234 VAL A N 1
ATOM 1832 C CA . VAL A 1 234 ? -6.852 -4.275 -13.889 1.00 89.00 234 VAL A CA 1
ATOM 1833 C C . VAL A 1 234 ? -6.712 -3.933 -12.398 1.00 89.00 234 VAL A C 1
ATOM 1835 O O . VAL A 1 234 ? -7.558 -4.322 -11.597 1.00 89.00 234 VAL A O 1
ATOM 1838 N N . PHE A 1 235 ? -5.691 -3.154 -12.033 1.00 86.06 235 PHE A N 1
ATOM 1839 C CA . PHE A 1 235 ? -5.400 -2.713 -10.669 1.00 86.06 235 PHE A CA 1
ATOM 1840 C C . PHE A 1 235 ? -5.158 -1.208 -10.639 1.00 86.06 235 PHE A C 1
ATOM 1842 O O . PHE A 1 235 ? -4.008 -0.761 -10.662 1.00 86.06 235 PHE A O 1
ATOM 1849 N N . PRO A 1 236 ? -6.228 -0.402 -10.571 1.00 87.31 236 PRO A N 1
ATOM 1850 C CA . PRO A 1 236 ? -6.065 1.030 -10.417 1.00 87.31 236 PRO A CA 1
ATOM 1851 C C . PRO A 1 236 ? -5.335 1.312 -9.104 1.00 87.31 236 PRO A C 1
ATOM 1853 O O . PRO A 1 236 ? -5.759 0.860 -8.033 1.00 87.31 236 PRO A O 1
ATOM 1856 N N . ALA A 1 237 ? -4.241 2.067 -9.198 1.00 88.94 237 ALA A N 1
ATOM 1857 C CA . ALA A 1 237 ? -3.472 2.472 -8.037 1.00 88.94 237 ALA A CA 1
ATOM 1858 C C . ALA A 1 237 ? -4.379 3.239 -7.052 1.00 88.94 237 ALA A C 1
ATOM 1860 O O . ALA A 1 237 ? -5.146 4.121 -7.462 1.00 88.94 237 ALA A O 1
ATOM 1861 N N . PRO A 1 238 ? -4.309 2.939 -5.744 1.00 87.00 238 PRO A N 1
ATOM 1862 C CA . PRO A 1 238 ? -5.034 3.702 -4.745 1.00 87.00 238 PRO A CA 1
ATOM 1863 C C . PRO A 1 238 ? -4.381 5.063 -4.460 1.00 87.00 238 PRO A C 1
ATOM 1865 O O . PRO A 1 238 ? -4.904 5.812 -3.651 1.00 87.00 238 PRO A O 1
ATOM 1868 N N . TRP A 1 239 ? -3.272 5.412 -5.107 1.00 92.19 239 TRP A N 1
ATOM 1869 C CA . TRP A 1 239 ? -2.573 6.691 -4.974 1.00 92.19 239 TRP A CA 1
ATOM 1870 C C . TRP A 1 239 ? -2.427 7.379 -6.341 1.00 92.19 239 TRP A C 1
ATOM 1872 O O . TRP A 1 239 ? -2.636 6.739 -7.374 1.00 92.19 239 TRP A O 1
ATOM 1882 N N . PRO A 1 240 ? -2.063 8.675 -6.376 1.00 95.19 240 PRO A N 1
ATOM 1883 C CA . PRO A 1 240 ? -1.728 9.358 -7.617 1.00 95.19 240 PRO A CA 1
ATOM 1884 C C . PRO A 1 240 ? -0.560 8.680 -8.337 1.00 95.19 240 PRO A C 1
ATOM 1886 O O . PRO A 1 240 ? 0.501 8.444 -7.756 1.00 95.19 240 PRO A O 1
ATOM 1889 N N . GLU A 1 241 ? -0.748 8.403 -9.621 1.00 96.00 241 GLU A N 1
ATOM 1890 C CA . GLU A 1 241 ? 0.267 7.808 -10.481 1.00 96.00 241 GLU A CA 1
ATOM 1891 C C . GLU A 1 241 ? 0.458 8.671 -11.729 1.00 96.00 241 GLU A C 1
ATOM 1893 O O . GLU A 1 241 ? -0.513 9.191 -12.283 1.00 96.00 241 GLU A O 1
ATOM 1898 N N . SER A 1 242 ? 1.708 8.832 -12.164 1.00 96.81 242 SER A N 1
ATOM 1899 C CA . SER A 1 242 ? 2.050 9.608 -13.357 1.00 96.81 242 SER A CA 1
ATOM 1900 C C . SER A 1 242 ? 3.076 8.883 -14.220 1.00 96.81 242 SER A C 1
ATOM 1902 O O . SER A 1 242 ? 3.987 8.225 -13.716 1.00 96.81 242 SER A O 1
ATOM 1904 N N . THR A 1 243 ? 2.939 9.014 -15.540 1.00 96.94 243 THR A N 1
ATOM 1905 C CA . THR A 1 243 ? 3.951 8.583 -16.510 1.00 96.94 243 THR A CA 1
ATOM 1906 C C . THR A 1 243 ? 4.593 9.816 -17.124 1.00 96.94 243 THR A C 1
ATOM 1908 O O . THR A 1 243 ? 3.914 10.627 -17.752 1.00 96.94 243 THR A O 1
ATOM 1911 N N . VAL A 1 244 ? 5.904 9.946 -16.960 1.00 97.69 244 VAL A N 1
ATOM 1912 C CA . VAL A 1 244 ? 6.690 11.101 -17.405 1.00 97.69 244 VAL A CA 1
ATOM 1913 C C . VAL A 1 244 ? 7.846 10.649 -18.293 1.00 97.69 244 VAL A C 1
ATOM 1915 O O . VAL A 1 244 ? 8.226 9.481 -18.298 1.00 97.69 244 VAL A O 1
ATOM 1918 N N . SER A 1 245 ? 8.427 11.565 -19.066 1.00 96.06 245 SER A N 1
ATOM 1919 C CA . SER A 1 245 ? 9.521 11.236 -19.992 1.00 96.06 245 SER A CA 1
ATOM 1920 C C . SER A 1 245 ? 10.925 11.439 -19.419 1.00 96.06 245 SER A C 1
ATOM 1922 O O . SER A 1 245 ? 11.891 10.978 -20.027 1.00 96.06 245 SER A O 1
ATOM 1924 N N . THR A 1 246 ? 11.061 12.153 -18.298 1.00 97.62 246 THR A N 1
ATOM 1925 C CA . THR A 1 246 ? 12.359 12.505 -17.702 1.00 97.62 246 THR A CA 1
ATOM 1926 C C . THR A 1 246 ? 12.387 12.226 -16.202 1.00 97.62 246 THR A C 1
ATOM 1928 O O . THR A 1 246 ? 11.340 12.116 -15.563 1.00 97.62 246 THR A O 1
ATOM 1931 N N . MET A 1 247 ? 13.594 12.093 -15.648 1.00 97.88 247 MET A N 1
ATOM 1932 C CA . MET A 1 247 ? 13.795 11.831 -14.219 1.00 97.88 247 MET A CA 1
ATOM 1933 C C . MET A 1 247 ? 13.416 13.048 -13.377 1.00 97.88 247 MET A C 1
ATOM 1935 O O . MET A 1 247 ? 12.831 12.907 -12.311 1.00 97.88 247 MET A O 1
ATOM 1939 N N . GLU A 1 248 ? 13.691 14.242 -13.892 1.00 98.12 248 GLU A N 1
ATOM 1940 C CA . GLU A 1 248 ? 13.426 15.515 -13.228 1.00 98.12 248 GLU A CA 1
ATOM 1941 C C . GLU A 1 248 ? 11.921 15.718 -13.025 1.00 98.12 248 GLU A C 1
ATOM 1943 O O . GLU A 1 248 ? 11.493 16.052 -11.928 1.00 98.12 248 GLU A O 1
ATOM 1948 N N . ALA A 1 249 ? 11.109 15.421 -14.047 1.00 98.12 249 ALA A N 1
ATOM 1949 C CA . ALA A 1 249 ? 9.652 15.509 -13.951 1.00 98.12 249 ALA A CA 1
ATOM 1950 C C . ALA A 1 249 ? 9.064 14.469 -12.979 1.00 98.12 249 ALA A C 1
ATOM 1952 O O . ALA A 1 249 ? 8.044 14.722 -12.341 1.00 98.12 249 ALA A O 1
ATOM 1953 N N . ALA A 1 250 ? 9.693 13.293 -12.859 1.00 98.25 250 ALA A N 1
ATOM 1954 C CA . ALA A 1 250 ? 9.283 12.293 -11.873 1.00 98.25 250 ALA A CA 1
ATOM 1955 C C . ALA A 1 250 ? 9.580 12.774 -10.453 1.00 98.25 250 ALA A C 1
ATOM 1957 O O . ALA A 1 250 ? 8.726 12.649 -9.578 1.00 98.25 250 ALA A O 1
ATOM 1958 N N . GLU A 1 251 ? 10.768 13.336 -10.236 1.00 98.19 251 GLU A N 1
ATOM 1959 C CA . GLU A 1 251 ? 11.176 13.855 -8.934 1.00 98.19 251 GLU A CA 1
ATOM 1960 C C . GLU A 1 251 ? 10.325 15.055 -8.508 1.00 98.19 251 GLU A C 1
ATOM 1962 O O . GLU A 1 251 ? 9.897 15.117 -7.358 1.00 98.19 251 GLU A O 1
ATOM 1967 N N . GLU A 1 252 ? 10.019 15.968 -9.434 1.00 98.25 252 GLU A N 1
ATOM 1968 C CA . GLU A 1 252 ? 9.116 17.100 -9.204 1.00 98.25 252 GLU A CA 1
ATOM 1969 C C . GLU A 1 252 ? 7.728 16.614 -8.768 1.00 98.25 252 GLU A C 1
ATOM 1971 O O . GLU A 1 252 ? 7.246 16.991 -7.698 1.00 98.25 252 GLU A O 1
ATOM 1976 N N . PHE A 1 253 ? 7.130 15.691 -9.530 1.00 98.12 253 PHE A N 1
ATOM 1977 C CA . PHE A 1 253 ? 5.826 15.111 -9.208 1.00 98.12 253 PHE A CA 1
ATOM 1978 C C . PHE A 1 253 ? 5.803 14.441 -7.826 1.00 98.12 253 PHE A C 1
ATOM 1980 O O . PHE A 1 253 ? 4.900 14.696 -7.027 1.00 98.12 253 PHE A O 1
ATOM 1987 N N . LEU A 1 254 ? 6.787 13.588 -7.521 1.00 97.81 254 LEU A N 1
ATOM 1988 C CA . LEU A 1 254 ? 6.844 12.893 -6.232 1.00 97.81 254 LEU A CA 1
ATOM 1989 C C . LEU A 1 254 ? 7.132 13.851 -5.073 1.00 97.81 254 LEU A C 1
ATOM 1991 O O . LEU A 1 254 ? 6.560 13.687 -3.996 1.00 97.81 254 LEU A O 1
ATOM 1995 N N . SER A 1 255 ? 7.971 14.866 -5.287 1.00 96.94 255 SER A N 1
ATOM 1996 C CA . SER A 1 255 ? 8.278 15.889 -4.283 1.00 96.94 255 SER A CA 1
ATOM 1997 C C . SER A 1 255 ? 7.058 16.733 -3.933 1.00 96.94 255 SER A C 1
ATOM 1999 O O . SER A 1 255 ? 6.841 17.040 -2.760 1.00 96.94 255 SER A O 1
ATOM 2001 N N . ASP A 1 256 ? 6.238 17.086 -4.922 1.00 96.69 256 ASP A N 1
ATOM 2002 C CA . ASP A 1 256 ? 4.997 17.820 -4.685 1.00 96.69 256 ASP A CA 1
ATOM 2003 C C . ASP A 1 256 ? 3.982 16.983 -3.901 1.00 96.69 256 ASP A C 1
ATOM 2005 O O . ASP A 1 256 ? 3.376 17.490 -2.954 1.00 96.69 256 ASP A O 1
ATOM 2009 N N . LEU A 1 257 ? 3.851 15.688 -4.213 1.00 96.25 257 LEU A N 1
ATOM 2010 C CA . LEU A 1 257 ? 3.019 14.775 -3.424 1.00 96.25 257 LEU A CA 1
ATOM 2011 C C . LEU A 1 257 ? 3.542 14.614 -1.992 1.00 96.25 257 LEU A C 1
ATOM 2013 O O . LEU A 1 257 ? 2.760 14.686 -1.046 1.00 96.25 257 LEU A O 1
ATOM 2017 N N . ALA A 1 258 ? 4.853 14.435 -1.814 1.00 95.56 258 ALA A N 1
ATOM 2018 C CA . ALA A 1 258 ? 5.468 14.325 -0.495 1.00 95.56 258 ALA A CA 1
ATOM 2019 C C . ALA A 1 258 ? 5.243 15.593 0.339 1.00 95.56 258 ALA A C 1
ATOM 2021 O O . ALA A 1 258 ? 4.859 15.508 1.504 1.00 95.56 258 ALA A O 1
ATOM 2022 N N . ARG A 1 259 ? 5.399 16.778 -0.266 1.00 94.94 259 ARG A N 1
ATOM 2023 C CA . ARG A 1 259 ? 5.105 18.057 0.392 1.00 94.94 259 ARG A CA 1
ATOM 2024 C C . ARG A 1 259 ? 3.630 18.157 0.770 1.00 94.94 259 ARG A C 1
ATOM 2026 O O . ARG A 1 259 ? 3.332 18.587 1.881 1.00 94.94 259 ARG A O 1
ATOM 2033 N N . ALA A 1 260 ? 2.717 17.761 -0.114 1.00 92.94 260 ALA A N 1
ATOM 2034 C CA . ALA A 1 260 ? 1.283 17.790 0.165 1.00 92.94 260 ALA A CA 1
ATOM 2035 C C . ALA A 1 260 ? 0.908 16.865 1.333 1.00 92.94 260 ALA A C 1
ATOM 2037 O O . ALA A 1 260 ? 0.158 17.276 2.210 1.00 92.94 260 ALA A O 1
ATOM 2038 N N . GLU A 1 261 ? 1.472 15.658 1.399 1.00 90.62 261 GLU A N 1
ATOM 2039 C CA . GLU A 1 261 ? 1.206 14.711 2.489 1.00 90.62 261 GLU A CA 1
ATOM 2040 C C . GLU A 1 261 ? 1.826 15.159 3.826 1.00 90.62 261 GLU A C 1
ATOM 2042 O O . GLU A 1 261 ? 1.194 15.005 4.867 1.00 90.62 261 GLU A O 1
ATOM 2047 N N . LEU A 1 262 ? 3.018 15.770 3.816 1.00 89.25 262 LEU A N 1
ATOM 2048 C CA . LEU A 1 262 ? 3.668 16.291 5.030 1.00 89.25 262 LEU A CA 1
ATOM 2049 C C . LEU A 1 262 ? 3.042 17.594 5.550 1.00 89.25 262 LEU A C 1
ATOM 2051 O O . LEU A 1 262 ? 3.135 17.891 6.739 1.00 89.25 262 LEU A O 1
ATOM 2055 N N . THR A 1 263 ? 2.440 18.393 4.666 1.00 88.75 263 THR A N 1
ATOM 2056 C CA . THR A 1 263 ? 1.781 19.661 5.033 1.00 88.75 263 THR A CA 1
ATOM 2057 C C . THR A 1 263 ? 0.285 19.522 5.252 1.00 88.75 263 THR A C 1
ATOM 2059 O O . THR A 1 263 ? -0.323 20.452 5.789 1.00 88.75 263 THR A O 1
ATOM 2062 N N . ALA A 1 264 ? -0.311 18.391 4.858 1.00 82.06 264 ALA A N 1
ATOM 2063 C CA . ALA A 1 264 ? -1.714 18.117 5.100 1.00 82.06 264 ALA A CA 1
ATOM 2064 C C . ALA A 1 264 ? -1.989 18.306 6.599 1.00 82.06 264 ALA A C 1
ATOM 2066 O O . ALA A 1 264 ? -1.382 17.614 7.424 1.00 82.06 264 ALA A O 1
ATOM 2067 N N . PRO A 1 265 ? -2.863 19.257 6.980 1.00 69.12 265 PRO A N 1
ATOM 2068 C CA . PRO A 1 265 ? -3.194 19.437 8.379 1.00 69.12 265 PRO A CA 1
ATOM 2069 C C . PRO A 1 265 ? -3.726 18.104 8.892 1.00 69.12 265 PRO A C 1
ATOM 2071 O O . PRO A 1 265 ? -4.548 17.468 8.223 1.00 69.12 265 PRO A O 1
ATOM 2074 N N . ALA A 1 266 ? -3.251 17.677 10.067 1.00 64.94 266 ALA A N 1
ATOM 2075 C CA . ALA A 1 266 ? -3.875 16.569 10.776 1.00 64.94 266 ALA A CA 1
ATOM 2076 C C . ALA A 1 266 ? -5.383 16.834 10.749 1.00 64.94 266 ALA A C 1
ATOM 2078 O O . ALA A 1 266 ? -5.797 17.937 11.124 1.00 64.94 266 ALA A O 1
ATOM 2079 N N . ALA A 1 267 ? -6.149 15.889 10.180 1.00 59.88 267 ALA A N 1
ATOM 2080 C CA . ALA A 1 267 ? -7.564 16.082 9.874 1.00 59.88 267 ALA A CA 1
ATOM 2081 C C . ALA A 1 267 ? -8.223 16.793 11.058 1.00 59.88 267 ALA A C 1
ATOM 2083 O O . ALA A 1 267 ? -7.951 16.379 12.192 1.00 59.88 267 ALA A O 1
ATOM 2084 N N . PRO A 1 268 ? -8.972 17.892 10.821 1.00 54.22 268 PRO A N 1
ATOM 2085 C CA . PRO A 1 268 ? -9.474 18.736 11.887 1.00 54.22 268 PRO A CA 1
ATOM 2086 C C . PRO A 1 268 ? -10.168 17.827 12.877 1.00 54.22 268 PRO A C 1
ATOM 2088 O O . PRO A 1 268 ? -11.181 17.208 12.564 1.00 54.22 268 PRO A O 1
ATOM 2091 N N . VAL A 1 269 ? -9.543 17.691 14.041 1.00 52.94 269 VAL A N 1
ATOM 2092 C CA . VAL A 1 269 ? -10.079 16.903 15.127 1.00 52.94 269 VAL A CA 1
ATOM 2093 C C . VAL A 1 269 ? -11.439 17.511 15.402 1.00 52.94 269 VAL A C 1
ATOM 2095 O O . VAL A 1 269 ? -11.510 18.640 15.904 1.00 52.94 269 VAL A O 1
ATOM 2098 N N . ALA A 1 270 ? -12.508 16.803 15.029 1.00 53.12 270 ALA A N 1
ATOM 2099 C CA . ALA A 1 270 ? -13.835 17.163 15.476 1.00 53.12 270 ALA A CA 1
ATOM 2100 C C . ALA A 1 270 ? -13.700 17.318 16.987 1.00 53.12 270 ALA A C 1
ATOM 2102 O O . ALA A 1 270 ? -13.198 16.414 17.664 1.00 53.12 270 ALA A O 1
ATOM 2103 N N . LYS A 1 271 ? -13.995 18.517 17.504 1.00 48.91 271 LYS A N 1
ATOM 2104 C CA . LYS A 1 271 ? -13.979 18.757 18.943 1.00 48.91 271 LYS A CA 1
ATOM 2105 C C . LYS A 1 271 ? -15.073 17.868 19.503 1.00 48.91 271 LYS A C 1
ATOM 2107 O O . LYS A 1 271 ? -16.221 18.289 19.574 1.00 48.91 271 LYS A O 1
ATOM 2112 N N . ALA A 1 272 ? -14.713 16.635 19.836 1.00 49.28 272 ALA A N 1
ATOM 2113 C CA . ALA A 1 272 ? -15.569 15.731 20.553 1.00 49.28 272 ALA A CA 1
ATOM 2114 C C . ALA A 1 272 ? -15.936 16.481 21.828 1.00 49.28 272 ALA A C 1
ATOM 2116 O O . ALA A 1 272 ? -15.079 16.804 22.660 1.00 49.28 272 ALA A O 1
ATOM 2117 N N . VAL A 1 273 ? -17.203 16.881 21.897 1.00 46.91 273 VAL A N 1
ATOM 2118 C CA . VAL A 1 273 ? -17.800 17.472 23.082 1.00 46.91 273 VAL A CA 1
ATOM 2119 C C . VAL A 1 273 ? -17.926 16.316 24.059 1.00 46.91 273 VAL A C 1
ATOM 2121 O O . VAL A 1 273 ? -18.980 15.717 24.216 1.00 46.91 273 VAL A O 1
ATOM 2124 N N . TYR A 1 274 ? -16.802 15.931 24.659 1.00 48.41 274 TYR A N 1
ATOM 2125 C CA . TYR A 1 274 ? -16.820 15.064 25.816 1.00 48.41 274 TYR A CA 1
ATOM 2126 C C . TYR A 1 274 ? -17.461 15.894 26.916 1.00 48.41 274 TYR A C 1
ATOM 2128 O O . TYR A 1 274 ? -16.813 16.742 27.532 1.00 48.41 274 TYR A O 1
ATOM 2136 N N . SER A 1 275 ? -18.766 15.705 27.095 1.00 42.44 275 SER A N 1
ATOM 2137 C CA . SER A 1 275 ? -19.463 16.117 28.299 1.00 42.44 275 SER A CA 1
ATOM 2138 C C . SER A 1 275 ? -18.679 15.521 29.457 1.00 42.44 275 SER A C 1
ATOM 2140 O O . SER A 1 275 ? -18.629 14.300 29.608 1.00 42.44 275 SER A O 1
ATOM 2142 N N . THR A 1 276 ? -17.984 16.374 30.209 1.00 42.62 276 THR A N 1
ATOM 2143 C CA . THR A 1 276 ? -17.309 15.983 31.441 1.00 42.62 276 THR A CA 1
ATOM 2144 C C . THR A 1 276 ? -18.316 15.164 32.241 1.00 42.62 276 THR A C 1
ATOM 2146 O O . THR A 1 276 ? -19.427 15.666 32.455 1.00 42.62 276 THR A O 1
ATOM 2149 N N . PRO A 1 277 ? -18.011 13.906 32.609 1.00 43.03 277 PRO A N 1
ATOM 2150 C CA . PRO A 1 277 ? -18.945 13.119 33.393 1.00 43.03 277 PRO A CA 1
ATOM 2151 C C . PRO A 1 277 ? -19.333 13.945 34.624 1.00 43.03 277 PRO A C 1
ATOM 2153 O O . PRO A 1 277 ? -18.448 14.569 35.221 1.00 43.03 277 PRO A O 1
ATOM 2156 N N . PRO A 1 278 ? -20.633 14.043 34.956 1.00 51.00 278 PRO A N 1
ATOM 2157 C CA . PRO A 1 278 ? -21.070 14.803 36.111 1.00 51.00 278 PRO A CA 1
ATOM 2158 C C . PRO A 1 278 ? -20.314 14.283 37.327 1.00 51.00 278 PRO A C 1
ATOM 2160 O O . PRO A 1 278 ? -20.313 13.082 37.603 1.00 51.00 278 PRO A O 1
ATOM 2163 N N . ASP A 1 279 ? -19.627 15.213 37.981 1.00 49.41 279 ASP A N 1
ATOM 2164 C CA . ASP A 1 279 ? -18.809 15.000 39.162 1.00 49.41 279 ASP A CA 1
ATOM 2165 C C . ASP A 1 279 ? -19.581 14.104 40.133 1.00 49.41 279 ASP A C 1
ATOM 2167 O O . ASP A 1 279 ? -20.658 14.463 40.630 1.00 49.41 279 ASP A O 1
ATOM 2171 N N . THR A 1 280 ? -19.096 12.874 40.293 1.00 49.78 280 THR A N 1
ATOM 2172 C CA . THR A 1 280 ? -19.716 11.886 41.168 1.00 49.78 280 THR A CA 1
ATOM 2173 C C . THR A 1 280 ? -19.459 12.381 42.576 1.00 49.78 280 THR A C 1
ATOM 2175 O O . THR A 1 280 ? -18.391 12.149 43.130 1.00 49.78 280 THR A O 1
ATOM 2178 N N . ARG A 1 281 ? -20.417 13.140 43.118 1.00 48.38 281 ARG A N 1
ATOM 2179 C CA . ARG A 1 281 ? -20.409 13.574 44.513 1.00 48.38 281 ARG A CA 1
ATOM 2180 C C . ARG A 1 281 ? -20.092 12.367 45.384 1.00 48.38 281 ARG A C 1
ATOM 2182 O O . ARG A 1 281 ? -20.842 11.390 45.376 1.00 48.38 281 ARG A O 1
ATOM 2189 N N . GLU A 1 282 ? -18.979 12.469 46.101 1.00 47.06 282 GLU A N 1
ATOM 2190 C CA . GLU A 1 282 ? -18.579 11.535 47.142 1.00 47.06 282 GLU A CA 1
ATOM 2191 C C . GLU A 1 282 ? -19.786 11.248 48.051 1.00 47.06 282 GLU A C 1
ATOM 2193 O O . GLU A 1 282 ? -20.401 12.187 48.574 1.00 47.06 282 GLU A O 1
ATOM 2198 N N . PRO A 1 283 ? -20.169 9.974 48.240 1.00 54.72 283 PRO A N 1
ATOM 2199 C CA . PRO A 1 283 ? -21.067 9.610 49.315 1.00 54.72 283 PRO A CA 1
ATOM 2200 C C . PRO A 1 283 ? -20.333 9.906 50.621 1.00 54.72 283 PRO A C 1
ATOM 2202 O O . PRO A 1 283 ? -19.318 9.285 50.928 1.00 54.72 283 PRO A O 1
ATOM 2205 N N . SER A 1 284 ? -20.839 10.876 51.375 1.00 57.62 284 SER A N 1
ATOM 2206 C CA . SER A 1 284 ? -20.416 11.139 52.744 1.00 57.62 284 SER A CA 1
ATOM 2207 C C . SER A 1 284 ? -20.504 9.850 53.563 1.00 57.62 284 SER A C 1
ATOM 2209 O O . SER A 1 284 ? -21.595 9.303 53.740 1.00 57.62 284 SER A O 1
ATOM 2211 N N . GLU A 1 285 ? -19.358 9.376 54.048 1.00 59.47 285 GLU A N 1
ATOM 2212 C CA . GLU A 1 285 ? -19.252 8.295 55.020 1.00 59.47 285 GLU A CA 1
ATOM 2213 C C . GLU A 1 285 ? -19.966 8.693 56.319 1.00 59.47 285 GLU A C 1
ATOM 2215 O O . GLU A 1 285 ? -19.528 9.599 57.028 1.00 59.47 285 GLU A O 1
ATOM 2220 N N . ASP A 1 286 ? -21.043 7.986 56.664 1.00 55.00 286 ASP A N 1
ATOM 2221 C CA . ASP A 1 286 ? -21.544 7.945 58.036 1.00 55.00 286 ASP A CA 1
ATOM 2222 C C . ASP A 1 286 ? -21.823 6.489 58.445 1.00 55.00 286 ASP A C 1
ATOM 2224 O O . ASP A 1 286 ? -22.761 5.846 57.983 1.00 55.00 286 ASP A O 1
ATOM 2228 N N . ARG A 1 287 ? -20.910 5.991 59.289 1.00 48.94 287 ARG A N 1
ATOM 2229 C CA . ARG A 1 287 ? -21.042 4.994 60.369 1.00 48.94 287 ARG A CA 1
ATOM 2230 C C . ARG A 1 287 ? -21.886 3.728 60.163 1.00 48.94 287 ARG A C 1
ATOM 2232 O O . ARG A 1 287 ? -23.108 3.761 60.086 1.00 48.94 287 ARG A O 1
ATOM 2239 N N . GLY A 1 288 ? -21.247 2.587 60.440 1.00 39.56 288 GLY A N 1
ATOM 2240 C CA . GLY A 1 288 ? -21.950 1.414 60.969 1.00 39.56 288 GLY A CA 1
ATOM 2241 C C . GLY A 1 288 ? -21.071 0.182 61.144 1.00 39.56 288 GLY A C 1
ATOM 2242 O O . GLY A 1 288 ? -20.866 -0.571 60.204 1.00 39.56 288 GLY A O 1
ATOM 2243 N N . ALA A 1 289 ? -20.556 -0.017 62.355 1.00 48.28 289 ALA A N 1
ATOM 2244 C CA . ALA A 1 289 ? -19.696 -1.126 62.748 1.00 48.28 289 ALA A CA 1
ATOM 2245 C C . ALA A 1 289 ? -20.411 -2.494 62.844 1.00 48.28 289 ALA A C 1
ATOM 2247 O O . ALA A 1 289 ? -21.596 -2.570 63.162 1.00 48.28 289 ALA A O 1
ATOM 2248 N N . SER A 1 290 ? -19.582 -3.542 62.731 1.00 48.34 290 SER A N 1
ATOM 2249 C CA . SER A 1 290 ? -19.717 -4.894 63.305 1.00 48.34 290 SER A CA 1
ATOM 2250 C C . SER A 1 290 ? -20.649 -5.902 62.618 1.00 48.34 290 SER A C 1
ATOM 2252 O O . SER A 1 290 ? -21.862 -5.828 62.773 1.00 48.34 290 SER A O 1
ATOM 2254 N N . ARG A 1 291 ? -20.071 -6.985 62.063 1.00 47.34 291 ARG A N 1
ATOM 2255 C CA . ARG A 1 291 ? -20.082 -8.309 62.726 1.00 47.34 291 ARG A CA 1
ATOM 2256 C C . ARG A 1 291 ? -19.121 -9.312 62.073 1.00 47.34 291 ARG A C 1
ATOM 2258 O O . ARG A 1 291 ? -18.921 -9.336 60.866 1.00 47.34 291 ARG A O 1
ATOM 2265 N N . GLU A 1 292 ? -18.556 -10.116 62.956 1.00 44.59 292 GLU A N 1
ATOM 2266 C CA . GLU A 1 292 ? -17.501 -11.114 62.827 1.00 44.59 292 GLU A CA 1
ATOM 2267 C C . GLU A 1 292 ? -18.076 -12.545 62.668 1.00 44.59 292 GLU A C 1
ATOM 2269 O O . GLU A 1 292 ? -19.231 -12.787 63.020 1.00 44.59 292 GLU A O 1
ATOM 2274 N N . GLN A 1 293 ? -17.207 -13.467 62.222 1.00 46.31 293 GLN A N 1
ATOM 2275 C CA . GLN A 1 293 ? -17.268 -14.949 62.209 1.00 46.31 293 GLN A CA 1
ATOM 2276 C C . GLN A 1 293 ? -18.111 -15.709 61.161 1.00 46.31 293 GLN A C 1
ATOM 2278 O O . GLN A 1 293 ? -19.336 -15.742 61.227 1.00 46.31 293 GLN A O 1
ATOM 2283 N N . ALA A 1 294 ? -17.419 -16.490 60.310 1.00 39.44 294 ALA A N 1
ATOM 2284 C CA . ALA A 1 294 ? -17.143 -17.948 60.445 1.00 39.44 294 ALA A CA 1
ATOM 2285 C C . ALA A 1 294 ? -16.854 -18.543 59.037 1.00 39.44 294 ALA A C 1
ATOM 2287 O O . ALA A 1 294 ? -17.627 -18.301 58.119 1.00 39.44 294 ALA A O 1
ATOM 2288 N N . ALA A 1 295 ? -15.659 -19.095 58.757 1.00 41.25 295 ALA A N 1
ATOM 2289 C CA . ALA A 1 295 ? -15.307 -20.538 58.790 1.00 41.25 295 ALA A CA 1
ATOM 2290 C C . ALA A 1 295 ? -16.169 -21.406 57.836 1.00 41.25 295 ALA A C 1
ATOM 2292 O O . ALA A 1 295 ? -17.376 -21.240 57.810 1.00 41.25 295 ALA A O 1
ATOM 2293 N N . ALA A 1 296 ? -15.708 -22.397 57.071 1.00 38.81 296 ALA A N 1
ATOM 2294 C CA . ALA A 1 296 ? -14.426 -23.029 56.771 1.00 38.81 296 ALA A CA 1
ATOM 2295 C C . ALA A 1 296 ? -14.677 -24.010 55.590 1.00 38.81 296 ALA A C 1
ATOM 2297 O O . ALA A 1 296 ? -15.826 -24.314 55.287 1.00 38.81 296 ALA A O 1
ATOM 2298 N N . ASP A 1 297 ? -13.591 -24.530 55.014 1.00 38.34 297 ASP A N 1
ATOM 2299 C CA . ASP A 1 297 ? -13.440 -25.868 54.411 1.00 38.34 297 ASP A CA 1
ATOM 2300 C C . ASP A 1 297 ? -14.272 -26.345 53.202 1.00 38.34 297 ASP A C 1
ATOM 2302 O O . ASP A 1 297 ? -15.475 -26.576 53.275 1.00 38.34 297 ASP A O 1
ATOM 2306 N N . ALA A 1 298 ? -13.521 -26.648 52.130 1.00 37.59 298 ALA A N 1
ATOM 2307 C CA . ALA A 1 298 ? -13.505 -27.868 51.293 1.00 37.59 298 ALA A CA 1
ATOM 2308 C C . ALA A 1 298 ? -13.059 -27.445 49.875 1.00 37.59 298 ALA A C 1
ATOM 2310 O O . ALA A 1 298 ? -13.607 -26.515 49.302 1.00 37.59 298 ALA A O 1
ATOM 2311 N N . GLY A 1 299 ? -12.015 -27.987 49.250 1.00 32.72 299 GLY A N 1
ATOM 2312 C CA . GLY A 1 299 ? -11.757 -29.410 49.057 1.00 32.72 299 GLY A CA 1
ATOM 2313 C C . GLY A 1 299 ? -11.850 -29.729 47.552 1.00 32.72 299 GLY A C 1
ATOM 2314 O O . GLY A 1 299 ? -12.923 -30.015 47.044 1.00 32.72 299 GLY A O 1
ATOM 2315 N N . VAL A 1 300 ? -10.702 -29.613 46.874 1.00 40.41 300 VAL A N 1
ATOM 2316 C CA . VAL A 1 300 ? -10.252 -30.114 45.539 1.00 40.41 300 VAL A CA 1
ATOM 2317 C C . VAL A 1 300 ? -10.852 -31.515 45.195 1.00 40.41 300 VAL A C 1
ATOM 2319 O O . VAL A 1 300 ? -11.093 -32.235 46.163 1.00 40.41 300 VAL A O 1
ATOM 2322 N N . PRO A 1 301 ? -11.048 -32.000 43.925 1.00 47.38 301 PRO A N 1
ATOM 2323 C CA . PRO A 1 301 ? -10.147 -31.893 42.757 1.00 47.38 301 PRO A CA 1
ATOM 2324 C C . PRO A 1 301 ? -10.748 -31.677 41.354 1.00 47.38 301 PRO A C 1
ATOM 2326 O O . PRO A 1 301 ? -11.949 -31.733 41.115 1.00 47.38 301 PRO A O 1
ATOM 2329 N N . GLY A 1 302 ? -9.815 -31.454 40.421 1.00 36.38 302 GLY A N 1
ATOM 2330 C CA . GLY A 1 302 ? -10.019 -31.193 39.005 1.00 36.38 302 GLY A CA 1
ATOM 2331 C C . GLY A 1 302 ? -10.565 -32.344 38.163 1.00 36.38 302 GLY A C 1
ATOM 2332 O O . GLY A 1 302 ? -10.575 -33.509 38.548 1.00 36.38 302 GLY A O 1
ATOM 2333 N N . THR A 1 303 ? -10.914 -31.980 36.936 1.00 36.44 303 THR A N 1
ATOM 2334 C CA . THR A 1 303 ? -10.904 -32.865 35.775 1.00 36.44 303 THR A CA 1
ATOM 2335 C C . THR A 1 303 ? -10.272 -32.080 34.633 1.00 36.44 303 THR A C 1
ATOM 2337 O O . THR A 1 303 ? -10.738 -31.014 34.241 1.00 36.44 303 THR A O 1
ATOM 2340 N N . ALA A 1 304 ? -9.119 -32.572 34.189 1.00 37.94 304 ALA A N 1
ATOM 2341 C CA . ALA A 1 304 ? -8.524 -32.202 32.923 1.00 37.94 304 ALA A CA 1
ATOM 2342 C C . ALA A 1 304 ? -9.305 -32.948 31.845 1.00 37.94 304 ALA A C 1
ATOM 2344 O O . ALA A 1 304 ? -9.353 -34.178 31.900 1.00 37.94 304 ALA A O 1
ATOM 2345 N N . ASP A 1 305 ? -9.899 -32.224 30.900 1.00 35.22 305 ASP A N 1
ATOM 2346 C CA . ASP A 1 305 ? -10.486 -32.844 29.719 1.00 35.22 305 ASP A CA 1
ATOM 2347 C C . ASP A 1 305 ? -9.608 -32.561 28.500 1.00 35.22 305 ASP A C 1
ATOM 2349 O O . ASP A 1 305 ? -9.310 -31.418 28.143 1.00 35.22 305 ASP A O 1
ATOM 2353 N N . ARG A 1 306 ? -9.114 -33.666 27.945 1.00 32.38 306 ARG A N 1
ATOM 2354 C CA . ARG A 1 306 ? -8.317 -33.776 26.727 1.00 32.38 306 ARG A CA 1
ATOM 2355 C C . ARG A 1 306 ? -9.248 -33.585 25.536 1.00 32.38 306 ARG A C 1
ATOM 2357 O O . ARG A 1 306 ? -10.186 -34.357 25.378 1.00 32.38 306 ARG A O 1
ATOM 2364 N N . CYS A 1 307 ? -8.893 -32.691 24.624 1.00 30.91 307 CYS A N 1
ATOM 2365 C CA . CYS A 1 307 ? -9.370 -32.754 23.244 1.00 30.91 307 CYS A CA 1
ATOM 2366 C C . CYS A 1 307 ? -8.210 -33.196 22.345 1.00 30.91 307 CYS A C 1
ATOM 2368 O O . CYS A 1 307 ? -7.573 -32.377 21.689 1.00 30.91 307 CYS A O 1
ATOM 2370 N N . ASP A 1 308 ? -7.929 -34.502 22.348 1.00 31.03 308 ASP A N 1
ATOM 2371 C CA . ASP A 1 308 ? -7.202 -35.171 21.267 1.00 31.03 308 ASP A CA 1
ATOM 2372 C C . ASP A 1 308 ? -8.227 -35.537 20.183 1.00 31.03 308 ASP A C 1
ATOM 2374 O O . ASP A 1 308 ? -9.123 -36.350 20.406 1.00 31.03 308 ASP A O 1
ATOM 2378 N N . GLY A 1 309 ? -8.112 -34.915 19.011 1.00 29.91 309 GLY A N 1
ATOM 2379 C CA . GLY A 1 309 ? -9.018 -35.121 17.881 1.00 29.91 309 GLY A CA 1
ATOM 2380 C C . GLY A 1 309 ? -8.322 -34.884 16.547 1.00 29.91 309 GLY A C 1
ATOM 2381 O O . GLY A 1 309 ? -8.761 -34.055 15.757 1.00 29.91 309 GLY A O 1
ATOM 2382 N N . ALA A 1 310 ? -7.209 -35.579 16.303 1.00 29.17 310 ALA A N 1
ATOM 2383 C CA . ALA A 1 310 ? -6.585 -35.626 14.986 1.00 29.17 310 ALA A CA 1
ATOM 2384 C C . ALA A 1 310 ? -7.410 -36.539 14.063 1.00 29.17 310 ALA A C 1
ATOM 2386 O O . ALA A 1 310 ? -7.482 -37.752 14.268 1.00 29.17 310 ALA A O 1
ATOM 2387 N N . ILE A 1 311 ? -8.038 -35.951 13.045 1.00 31.88 311 ILE A N 1
ATOM 2388 C CA . ILE A 1 311 ? -8.679 -36.689 11.956 1.00 31.88 311 ILE A CA 1
ATOM 2389 C C . ILE A 1 311 ? -7.587 -37.193 11.008 1.00 31.88 311 ILE A C 1
ATOM 2391 O O . ILE A 1 311 ? -6.831 -36.424 10.420 1.00 31.88 311 ILE A O 1
ATOM 2395 N N . PHE A 1 312 ? -7.527 -38.514 10.883 1.00 26.31 312 PHE A N 1
ATOM 2396 C CA . PHE A 1 312 ? -6.696 -39.274 9.960 1.00 26.31 312 PHE A CA 1
ATOM 2397 C C . PHE A 1 312 ? -7.340 -39.252 8.562 1.00 26.31 312 PHE A C 1
ATOM 2399 O O . PHE A 1 312 ? -8.469 -39.716 8.407 1.00 26.31 312 PHE A O 1
ATOM 2406 N N . ILE A 1 313 ? -6.640 -38.740 7.544 1.00 29.86 313 ILE A N 1
ATOM 2407 C CA . ILE A 1 313 ? -7.010 -38.921 6.129 1.00 29.86 313 ILE A CA 1
ATOM 2408 C C . ILE A 1 313 ? -5.947 -39.819 5.482 1.00 29.86 313 ILE A C 1
ATOM 2410 O O . ILE A 1 313 ? -4.796 -39.393 5.376 1.00 29.86 313 ILE A O 1
ATOM 2414 N N . PRO A 1 314 ? -6.282 -41.049 5.049 1.00 27.86 314 PRO A N 1
ATOM 2415 C CA . PRO A 1 314 ? -5.356 -41.887 4.306 1.00 27.86 314 PRO A CA 1
ATOM 2416 C C . PRO A 1 314 ? -5.480 -41.659 2.794 1.00 27.86 314 PRO A C 1
ATOM 2418 O O . PRO A 1 314 ? -6.565 -41.767 2.229 1.00 27.86 314 PRO A O 1
ATOM 2421 N N . GLY A 1 315 ? -4.327 -41.470 2.150 1.00 25.97 315 GLY A N 1
ATOM 2422 C CA . GLY A 1 315 ? -4.072 -41.936 0.787 1.00 25.97 315 GLY A CA 1
ATOM 2423 C C . GLY A 1 315 ? -4.358 -40.954 -0.345 1.00 25.97 315 GLY A C 1
ATOM 2424 O O . GLY A 1 315 ? -5.485 -40.850 -0.812 1.00 25.97 315 GLY A O 1
ATOM 2425 N N . LEU A 1 316 ? -3.297 -40.383 -0.914 1.00 28.23 316 LEU A N 1
ATOM 2426 C CA . LEU A 1 316 ? -3.158 -40.343 -2.367 1.00 28.23 316 LEU A CA 1
ATOM 2427 C C . LEU A 1 316 ? -1.693 -40.618 -2.706 1.00 28.23 316 LEU A C 1
ATOM 2429 O O . LEU A 1 316 ? -0.789 -40.010 -2.143 1.00 28.23 316 LEU A O 1
ATOM 2433 N N . GLN A 1 317 ? -1.502 -41.633 -3.538 1.00 32.19 317 GLN A N 1
ATOM 2434 C CA . GLN A 1 317 ? -0.222 -42.200 -3.929 1.00 32.19 317 GLN A CA 1
ATOM 2435 C C . GLN A 1 317 ? 0.490 -41.288 -4.929 1.00 32.19 317 GLN A C 1
ATOM 2437 O O . GLN A 1 317 ? -0.127 -40.792 -5.872 1.00 32.19 317 GLN A O 1
ATOM 2442 N N . ASP A 1 318 ? 1.793 -41.129 -4.713 1.00 30.33 318 ASP A N 1
ATOM 2443 C CA . ASP A 1 318 ? 2.756 -40.673 -5.705 1.00 30.33 318 ASP A CA 1
ATOM 2444 C C . ASP A 1 318 ? 2.883 -41.715 -6.824 1.00 30.33 318 ASP A C 1
ATOM 2446 O O . ASP A 1 318 ? 3.121 -42.893 -6.558 1.00 30.33 318 ASP A O 1
ATOM 2450 N N . GLU A 1 319 ? 2.789 -41.270 -8.074 1.00 37.31 319 GLU A N 1
ATOM 2451 C CA . GLU A 1 319 ? 3.301 -41.998 -9.238 1.00 37.31 319 GLU A CA 1
ATOM 2452 C C . GLU A 1 319 ? 4.327 -41.093 -9.943 1.00 37.31 319 GLU A C 1
ATOM 2454 O O . GLU A 1 319 ? 4.005 -39.946 -10.283 1.00 37.31 319 GLU A O 1
ATOM 2459 N N . PRO A 1 320 ? 5.567 -41.564 -10.158 1.00 35.28 320 PRO A N 1
ATOM 2460 C CA . PRO A 1 320 ? 6.624 -40.775 -10.767 1.00 35.28 320 PRO A CA 1
ATOM 2461 C C . PRO A 1 320 ? 6.506 -40.821 -12.294 1.00 35.28 320 PRO A C 1
ATOM 2463 O O . PRO A 1 320 ? 6.399 -41.889 -12.896 1.00 35.28 320 PRO A O 1
ATOM 2466 N N . ARG A 1 321 ? 6.598 -39.663 -12.952 1.00 34.81 321 ARG A N 1
ATOM 2467 C CA . ARG A 1 321 ? 6.913 -39.599 -14.385 1.00 34.81 321 ARG A CA 1
ATOM 2468 C C . ARG A 1 321 ? 8.313 -39.040 -14.570 1.00 34.81 321 ARG A C 1
ATOM 2470 O O . ARG A 1 321 ? 8.563 -37.861 -14.338 1.00 34.81 321 ARG A O 1
ATOM 2477 N N . GLU A 1 322 ? 9.205 -39.936 -14.968 1.00 38.56 322 GLU A N 1
ATOM 2478 C CA . GLU A 1 322 ? 10.541 -39.633 -15.464 1.00 38.56 322 GLU A CA 1
ATOM 2479 C C . GLU A 1 322 ? 10.515 -38.968 -16.857 1.00 38.56 322 GLU A C 1
ATOM 2481 O O . GLU A 1 322 ? 9.482 -38.984 -17.535 1.00 38.56 322 GLU A O 1
ATOM 2486 N N . PRO A 1 323 ? 11.636 -38.342 -17.270 1.00 41.38 323 PRO A N 1
ATOM 2487 C CA . PRO A 1 323 ? 11.674 -37.374 -18.352 1.00 41.38 323 PRO A CA 1
ATOM 2488 C C . PRO A 1 323 ? 12.094 -38.011 -19.682 1.00 41.38 323 PRO A C 1
ATOM 2490 O O . PRO A 1 323 ? 13.099 -38.714 -19.758 1.00 41.38 323 PRO A O 1
ATOM 2493 N N . GLU A 1 324 ? 11.394 -37.673 -20.763 1.00 35.59 324 GLU A N 1
ATOM 2494 C CA . GLU A 1 324 ? 11.921 -37.844 -22.117 1.00 35.59 324 GLU A CA 1
ATOM 2495 C C . GLU A 1 324 ? 12.459 -36.509 -22.628 1.00 35.59 324 GLU A C 1
ATOM 2497 O O . GLU A 1 324 ? 11.808 -35.465 -22.551 1.00 35.59 324 GLU A O 1
ATOM 2502 N N . GLY A 1 325 ? 13.703 -36.551 -23.094 1.00 28.72 325 GLY A N 1
ATOM 2503 C CA . GLY A 1 325 ? 14.429 -35.401 -23.594 1.00 28.72 325 GLY A CA 1
ATOM 2504 C C . GLY A 1 325 ? 14.373 -35.217 -25.110 1.00 28.72 325 GLY A C 1
ATOM 2505 O O . GLY A 1 325 ? 13.811 -36.009 -25.859 1.00 28.72 325 GLY A O 1
ATOM 2506 N N . TYR A 1 326 ? 15.138 -34.196 -25.499 1.00 28.17 326 TYR A N 1
ATOM 2507 C CA . TYR A 1 326 ? 15.792 -33.942 -26.786 1.00 28.17 326 TYR A CA 1
ATOM 2508 C C . TYR A 1 326 ? 15.144 -33.001 -27.829 1.00 28.17 326 TYR A C 1
ATOM 2510 O O . TYR A 1 326 ? 14.162 -33.303 -28.491 1.00 28.17 326 TYR A O 1
ATOM 2518 N N . CYS A 1 327 ? 15.850 -31.869 -27.972 1.00 26.47 327 CYS A N 1
ATOM 2519 C CA . CYS A 1 327 ? 16.227 -31.056 -29.137 1.00 26.47 327 CYS A CA 1
ATOM 2520 C C . CYS A 1 327 ? 15.251 -30.758 -30.287 1.00 26.47 327 CYS A C 1
ATOM 2522 O O . CYS A 1 327 ? 14.915 -31.611 -31.099 1.00 26.47 327 CYS A O 1
ATOM 2524 N N . GLY A 1 328 ? 15.063 -29.452 -30.506 1.00 26.03 328 GLY A N 1
ATOM 2525 C CA . GLY A 1 328 ? 14.744 -28.871 -31.807 1.00 26.03 328 GLY A CA 1
ATOM 2526 C C . GLY A 1 328 ? 15.040 -27.371 -31.821 1.00 26.03 328 GLY A C 1
ATOM 2527 O O . GLY A 1 328 ? 14.226 -26.574 -31.368 1.00 26.03 328 GLY A O 1
ATOM 2528 N N . LEU A 1 329 ? 16.218 -26.989 -32.324 1.00 34.03 329 LEU A N 1
ATOM 2529 C CA . LEU A 1 329 ? 16.499 -25.629 -32.789 1.00 34.03 329 LEU A CA 1
ATOM 2530 C C . LEU A 1 329 ? 15.599 -25.360 -34.000 1.00 34.03 329 LEU A C 1
ATOM 2532 O O . LEU A 1 329 ? 15.765 -26.009 -35.029 1.00 34.03 329 LEU A O 1
ATOM 2536 N N . HIS A 1 330 ? 14.678 -24.406 -33.885 1.00 29.81 330 HIS A N 1
ATOM 2537 C CA . HIS A 1 330 ? 14.003 -23.815 -35.035 1.00 29.81 330 HIS A CA 1
ATOM 2538 C C . HIS A 1 330 ? 13.949 -22.294 -34.895 1.00 29.81 330 HIS A C 1
ATOM 2540 O O . HIS A 1 330 ? 13.679 -21.740 -33.830 1.00 29.81 330 HIS A O 1
ATOM 2546 N N . GLU A 1 331 ? 14.283 -21.659 -36.009 1.00 28.84 331 GLU A N 1
ATOM 2547 C CA . GLU A 1 331 ? 14.405 -20.230 -36.248 1.00 28.84 331 GLU A CA 1
ATOM 2548 C C . GLU A 1 331 ? 13.130 -19.459 -35.866 1.00 28.84 331 GLU A C 1
ATOM 2550 O O . GLU A 1 331 ? 12.010 -19.872 -36.169 1.00 28.84 331 GLU A O 1
ATOM 2555 N N . LEU A 1 332 ? 13.310 -18.308 -35.213 1.00 29.06 332 LEU A N 1
ATOM 2556 C CA . LEU A 1 332 ? 12.241 -17.361 -34.894 1.00 29.06 332 LEU A CA 1
ATOM 2557 C C . LEU A 1 332 ? 11.775 -16.643 -36.174 1.00 29.06 332 LEU A C 1
ATOM 2559 O O . LEU A 1 332 ? 12.603 -15.995 -36.821 1.00 29.06 332 LEU A O 1
ATOM 2563 N N . PRO A 1 333 ? 10.477 -16.654 -36.528 1.00 31.45 333 PRO A N 1
ATOM 2564 C CA . PRO A 1 333 ? 9.963 -15.735 -37.524 1.00 31.45 333 PRO A CA 1
ATOM 2565 C C . PRO A 1 333 ? 9.720 -14.351 -36.906 1.00 31.45 333 PRO A C 1
ATOM 2567 O O . PRO A 1 333 ? 9.387 -14.206 -35.731 1.00 31.45 333 PRO A O 1
ATOM 2570 N N . ASN A 1 334 ? 9.903 -13.345 -37.761 1.00 30.16 334 ASN A N 1
ATOM 2571 C CA . ASN A 1 334 ? 9.606 -11.925 -37.594 1.00 30.16 334 ASN A CA 1
ATOM 2572 C C . ASN A 1 334 ? 8.514 -11.587 -36.567 1.00 30.16 334 ASN A C 1
ATOM 2574 O O . ASN A 1 334 ? 7.419 -12.147 -36.596 1.00 30.16 334 ASN A O 1
ATOM 2578 N N . ALA A 1 335 ? 8.795 -10.564 -35.753 1.00 34.06 335 ALA A N 1
ATOM 2579 C CA . ALA A 1 335 ? 7.845 -9.889 -34.878 1.00 34.06 335 ALA A CA 1
ATOM 2580 C C . ALA A 1 335 ? 6.665 -9.313 -35.684 1.00 34.06 335 ALA A C 1
ATOM 2582 O O . ALA A 1 335 ? 6.682 -8.166 -36.132 1.00 34.06 335 ALA A O 1
ATOM 2583 N N . GLY A 1 336 ? 5.641 -10.141 -35.882 1.00 29.45 336 GLY A N 1
ATOM 2584 C CA . GLY A 1 336 ? 4.306 -9.725 -36.279 1.00 29.45 336 GLY A CA 1
ATOM 2585 C C . GLY A 1 336 ? 3.625 -9.009 -35.118 1.00 29.45 336 GLY A C 1
ATOM 2586 O O . GLY A 1 336 ? 3.804 -9.374 -33.956 1.00 29.45 336 GLY A O 1
ATOM 2587 N N . ALA A 1 337 ? 2.877 -7.959 -35.445 1.00 38.72 337 ALA A N 1
ATOM 2588 C CA . ALA A 1 337 ? 2.099 -7.168 -34.507 1.00 38.72 337 ALA A CA 1
ATOM 2589 C C . ALA A 1 337 ? 1.295 -8.063 -33.550 1.00 38.72 337 ALA A C 1
ATOM 2591 O O . ALA A 1 337 ? 0.526 -8.922 -33.982 1.00 38.72 337 ALA A O 1
ATOM 2592 N N . ILE A 1 338 ? 1.465 -7.840 -32.246 1.00 39.28 338 ILE A N 1
ATOM 2593 C CA . ILE A 1 338 ? 0.590 -8.404 -31.220 1.00 39.28 338 ILE A CA 1
ATOM 2594 C C . ILE A 1 338 ? -0.791 -7.787 -31.461 1.00 39.28 338 ILE A C 1
ATOM 2596 O O . ILE A 1 338 ? -0.998 -6.604 -31.195 1.00 39.28 338 ILE A O 1
ATOM 2600 N N . SER A 1 339 ? -1.707 -8.570 -32.033 1.00 37.47 339 SER A N 1
ATOM 2601 C CA . SER A 1 339 ? -3.111 -8.185 -32.162 1.00 37.47 339 SER A CA 1
ATOM 2602 C C . SER A 1 339 ? -3.706 -8.028 -30.762 1.00 37.47 339 SER A C 1
ATOM 2604 O O . SER A 1 339 ? -3.585 -8.936 -29.936 1.00 37.47 339 SER A O 1
ATOM 2606 N N . SER A 1 340 ? -4.342 -6.884 -30.495 1.00 43.00 340 SER A N 1
ATOM 2607 C CA . SER A 1 340 ? -5.060 -6.614 -29.240 1.00 43.00 340 SER A CA 1
ATOM 2608 C C . SER A 1 340 ? -6.151 -7.643 -28.947 1.00 43.00 340 SER A C 1
ATOM 2610 O O . SER A 1 340 ? -6.506 -7.845 -27.790 1.00 43.00 340 SER A O 1
ATOM 2612 N N . ASP A 1 341 ? -6.630 -8.338 -29.977 1.00 40.69 341 ASP A N 1
ATOM 2613 C CA . ASP A 1 341 ? -7.835 -9.161 -29.910 1.00 40.69 341 ASP A CA 1
ATOM 2614 C C . ASP A 1 341 ? -7.618 -10.509 -29.198 1.00 40.69 341 ASP A C 1
ATOM 2616 O O . ASP A 1 341 ? -8.581 -11.146 -28.781 1.00 40.69 341 ASP A O 1
ATOM 2620 N N . LEU A 1 342 ? -6.365 -10.938 -28.995 1.00 40.97 342 LEU A N 1
ATOM 2621 C CA . LEU A 1 342 ? -6.041 -12.186 -28.279 1.00 40.97 342 LEU A CA 1
ATOM 2622 C C . LEU A 1 342 ? -5.979 -12.032 -26.750 1.00 40.97 342 LEU A C 1
ATOM 2624 O O . LEU A 1 342 ? -5.935 -13.036 -26.044 1.00 40.97 342 LEU A O 1
ATOM 2628 N N . LEU A 1 343 ? -5.979 -10.803 -26.224 1.00 44.44 343 LEU A N 1
ATOM 2629 C CA . LEU A 1 343 ? -6.023 -10.552 -24.775 1.00 44.44 343 LEU A CA 1
ATOM 2630 C C . LEU A 1 343 ? -7.441 -10.270 -24.256 1.00 44.44 343 LEU A C 1
ATOM 2632 O O . LEU A 1 343 ? -7.675 -10.400 -23.054 1.00 44.44 343 LEU A O 1
ATOM 2636 N N . ASP A 1 344 ? -8.392 -9.957 -25.139 1.00 38.53 344 ASP A N 1
ATOM 2637 C CA . ASP A 1 344 ? -9.788 -9.716 -24.758 1.00 38.53 344 ASP A CA 1
ATOM 2638 C C . ASP A 1 344 ? -10.607 -11.018 -24.627 1.00 38.53 344 ASP A C 1
ATOM 2640 O O . ASP A 1 344 ? -11.596 -11.050 -23.892 1.00 38.53 344 ASP A O 1
ATOM 2644 N N . SER A 1 345 ? -10.186 -12.125 -25.254 1.00 37.62 345 SER A N 1
ATOM 2645 C CA . SER A 1 345 ? -10.986 -13.362 -25.307 1.00 37.62 345 SER A CA 1
ATOM 2646 C C . SER A 1 345 ? -10.916 -14.261 -24.064 1.00 37.62 345 SER A C 1
ATOM 2648 O O . SER A 1 345 ? -11.781 -15.116 -23.906 1.00 37.62 345 SER A O 1
ATOM 2650 N N . GLU A 1 346 ? -9.945 -14.079 -23.161 1.00 41.31 346 GLU A N 1
ATOM 2651 C CA . GLU A 1 346 ? -9.865 -14.853 -21.902 1.00 41.31 346 GLU A CA 1
ATOM 2652 C C . GLU A 1 346 ? -10.204 -14.038 -20.641 1.00 41.31 346 GLU A C 1
ATOM 2654 O O . GLU A 1 346 ? -10.268 -14.599 -19.549 1.00 41.31 346 GLU A O 1
ATOM 2659 N N . ILE A 1 347 ? -10.446 -12.725 -20.762 1.00 43.00 347 ILE A N 1
ATOM 2660 C CA . ILE A 1 347 ? -10.662 -11.838 -19.600 1.00 43.00 347 ILE A CA 1
ATOM 2661 C C . ILE A 1 347 ? -12.060 -11.184 -19.587 1.00 43.00 347 ILE A C 1
ATOM 2663 O O . ILE A 1 347 ? -12.459 -10.618 -18.568 1.00 43.00 347 ILE A O 1
ATOM 2667 N N . VAL A 1 348 ? -12.877 -11.306 -20.641 1.00 35.38 348 VAL A N 1
ATOM 2668 C CA . VAL A 1 348 ? -14.165 -10.590 -20.713 1.00 35.38 348 VAL A CA 1
ATOM 2669 C C . VAL A 1 348 ? -15.373 -11.527 -20.717 1.00 35.38 348 VAL A C 1
ATOM 2671 O O . VAL A 1 348 ? -15.820 -12.031 -21.740 1.00 35.38 348 VAL A O 1
ATOM 2674 N N . GLY A 1 349 ? -15.962 -11.666 -19.530 1.00 29.83 349 GLY A N 1
ATOM 2675 C CA . GLY A 1 349 ? -17.299 -12.211 -19.301 1.00 29.83 349 GLY A CA 1
ATOM 2676 C C . GLY A 1 349 ? -17.969 -11.540 -18.102 1.00 29.83 349 GLY A C 1
ATOM 2677 O O . GLY A 1 349 ? -18.426 -12.216 -17.187 1.00 29.83 349 GLY A O 1
ATOM 2678 N N . GLY A 1 350 ? -17.975 -10.204 -18.044 1.00 30.44 350 GLY A N 1
ATOM 2679 C CA . GLY A 1 350 ? -18.605 -9.471 -16.945 1.00 30.44 350 GLY A CA 1
ATOM 2680 C C . GLY A 1 350 ? -19.009 -8.054 -17.333 1.00 30.44 350 GLY A C 1
ATOM 2681 O O . GLY A 1 350 ? -18.162 -7.179 -17.458 1.00 30.44 350 GLY A O 1
ATOM 2682 N N . GLN A 1 351 ? -20.317 -7.837 -17.482 1.00 28.22 351 GLN A N 1
ATOM 2683 C CA . GLN A 1 351 ? -20.938 -6.538 -17.748 1.00 28.22 351 GLN A CA 1
ATOM 2684 C C . GLN A 1 351 ? -20.471 -5.438 -16.782 1.00 28.22 351 GLN A C 1
ATOM 2686 O O . GLN A 1 351 ? -20.360 -5.634 -15.567 1.00 28.22 351 GLN A O 1
ATOM 2691 N N . SER A 1 352 ? -20.219 -4.275 -17.374 1.00 33.59 352 SER A N 1
ATOM 2692 C CA . SER A 1 352 ? -19.846 -3.009 -16.751 1.00 33.59 352 SER A CA 1
ATOM 2693 C C . SER A 1 352 ? -21.033 -2.399 -15.997 1.00 33.59 352 SER A C 1
ATOM 2695 O O . SER A 1 352 ? -21.683 -1.483 -16.491 1.00 33.59 352 SER A O 1
ATOM 2697 N N . ASP A 1 353 ? -21.275 -2.885 -14.786 1.00 30.05 353 ASP A N 1
ATOM 2698 C CA . ASP A 1 353 ? -21.825 -2.054 -13.717 1.00 30.05 353 ASP A CA 1
ATOM 2699 C C . ASP A 1 353 ? -20.666 -1.439 -12.931 1.00 30.05 353 ASP A C 1
ATOM 2701 O O . ASP A 1 353 ? -19.573 -2.006 -12.866 1.00 30.05 353 ASP A O 1
ATOM 2705 N N . SER A 1 354 ? -20.896 -0.268 -12.348 1.00 30.88 354 SER A N 1
ATOM 2706 C CA . SER A 1 354 ? -19.999 0.483 -11.466 1.00 30.88 354 SER A CA 1
ATOM 2707 C C . SER A 1 354 ? -19.592 -0.334 -10.230 1.00 30.88 354 SER A C 1
ATOM 2709 O O . SER A 1 354 ? -20.102 -0.131 -9.129 1.00 30.88 354 SER A O 1
ATOM 2711 N N . ARG A 1 355 ? -18.696 -1.307 -10.421 1.00 34.59 355 ARG A N 1
ATOM 2712 C CA . ARG A 1 355 ? -18.212 -2.213 -9.381 1.00 34.59 355 ARG A CA 1
ATOM 2713 C C . ARG A 1 355 ? -17.129 -1.524 -8.568 1.00 34.59 355 ARG A C 1
ATOM 2715 O O . ARG A 1 355 ? -16.089 -1.126 -9.089 1.00 34.59 355 ARG A O 1
ATOM 2722 N N . CYS A 1 356 ? -17.371 -1.434 -7.270 1.00 35.72 356 CYS A N 1
ATOM 2723 C CA . CYS A 1 356 ? -16.330 -1.250 -6.276 1.00 35.72 356 CYS A CA 1
ATOM 2724 C C . CYS A 1 356 ? -15.259 -2.346 -6.472 1.00 35.72 356 CYS A C 1
ATOM 2726 O O . CYS A 1 356 ? -15.575 -3.526 -6.604 1.00 35.72 356 CYS A O 1
ATOM 2728 N N . TRP A 1 357 ? -14.002 -1.921 -6.606 1.00 39.81 357 TRP A N 1
ATOM 2729 C CA . TRP A 1 357 ? -12.875 -2.715 -7.118 1.00 39.81 357 TRP A CA 1
ATOM 2730 C C . TRP A 1 357 ? -12.241 -3.637 -6.048 1.00 39.81 357 TRP A C 1
ATOM 2732 O O . TRP A 1 357 ? -12.363 -3.357 -4.852 1.00 39.81 357 TRP A O 1
ATOM 2742 N N . PRO A 1 358 ? -11.508 -4.706 -6.438 1.00 41.03 358 PRO A N 1
ATOM 2743 C CA . PRO A 1 358 ? -11.298 -5.932 -5.651 1.00 41.03 358 PRO A CA 1
ATOM 2744 C C . PRO A 1 358 ? -10.278 -5.834 -4.503 1.00 41.03 358 PRO A C 1
ATOM 2746 O O . PRO A 1 358 ? -9.840 -6.856 -3.982 1.00 41.03 358 PRO A O 1
ATOM 2749 N N . TRP A 1 359 ? -9.942 -4.634 -4.025 1.00 39.59 359 TRP A N 1
ATOM 2750 C CA . TRP A 1 359 ? -9.171 -4.480 -2.781 1.00 39.59 359 TRP A CA 1
ATOM 2751 C C . TRP A 1 359 ? -9.906 -5.071 -1.559 1.00 39.59 359 TRP A C 1
ATOM 2753 O O . TRP A 1 359 ? -9.275 -5.318 -0.536 1.00 39.59 359 TRP A O 1
ATOM 2763 N N . GLN A 1 360 ? -11.220 -5.315 -1.679 1.00 43.41 360 GLN A N 1
ATOM 2764 C CA . GLN A 1 360 ? -12.057 -6.045 -0.717 1.00 43.41 360 GLN A CA 1
ATOM 2765 C C . GLN A 1 360 ? -11.573 -7.483 -0.453 1.00 43.41 360 GLN A C 1
ATOM 2767 O O . GLN A 1 360 ? -11.740 -7.983 0.654 1.00 43.41 360 GLN A O 1
ATOM 2772 N N . LEU A 1 361 ? -10.957 -8.149 -1.439 1.00 37.47 361 LEU A N 1
ATOM 2773 C CA . LEU A 1 361 ? -10.480 -9.532 -1.291 1.00 37.47 361 LEU A CA 1
ATOM 2774 C C . LEU A 1 361 ? -9.076 -9.612 -0.671 1.00 37.47 361 LEU A C 1
ATOM 2776 O O . LEU A 1 361 ? -8.745 -10.604 -0.028 1.00 37.47 361 LEU A O 1
ATOM 2780 N N . CYS A 1 362 ? -8.271 -8.557 -0.808 1.00 42.25 362 CYS A N 1
ATOM 2781 C CA . CYS A 1 362 ? -6.879 -8.538 -0.350 1.00 42.25 362 CYS A CA 1
ATOM 2782 C C . CYS A 1 362 ? -6.746 -8.403 1.173 1.00 42.25 362 CYS A C 1
ATOM 2784 O O . CYS A 1 362 ? -5.791 -8.907 1.751 1.00 42.25 362 CYS A O 1
ATOM 2786 N N . ALA A 1 363 ? -7.695 -7.731 1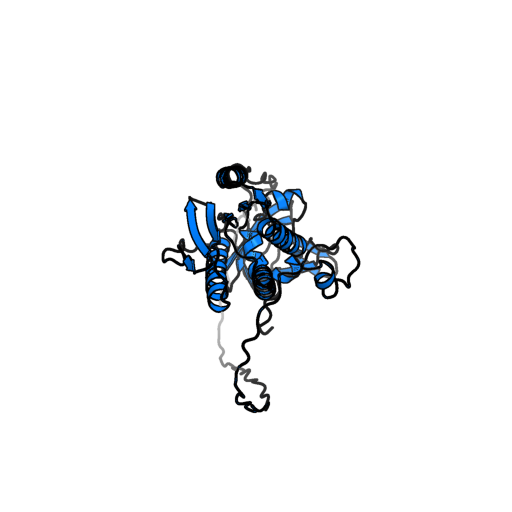.833 1.00 43.28 363 ALA A N 1
ATOM 2787 C CA . ALA A 1 363 ? -7.609 -7.470 3.270 1.00 43.28 363 ALA A CA 1
ATOM 2788 C C . ALA A 1 363 ? -8.048 -8.657 4.150 1.00 43.28 363 ALA A C 1
ATOM 2790 O O . ALA A 1 363 ? -7.759 -8.648 5.343 1.00 43.28 363 ALA A O 1
ATOM 2791 N N . GLY A 1 364 ? -8.738 -9.664 3.594 1.00 41.03 364 GLY A N 1
ATOM 2792 C CA . GLY A 1 364 ? -9.477 -10.627 4.419 1.00 41.03 364 GLY A CA 1
ATOM 2793 C C . GLY A 1 364 ? -9.300 -12.113 4.137 1.00 41.03 364 GLY A C 1
ATOM 2794 O O . GLY A 1 364 ? -9.813 -12.921 4.903 1.00 41.03 364 GLY A O 1
ATOM 2795 N N . CYS A 1 365 ? -8.593 -12.523 3.086 1.00 37.12 365 CYS A N 1
ATOM 2796 C CA . CYS A 1 365 ? -8.378 -13.943 2.813 1.00 37.12 365 CYS A CA 1
ATOM 2797 C C . CYS A 1 365 ? -6.964 -14.154 2.280 1.00 37.12 365 CYS A C 1
ATOM 2799 O O . CYS A 1 365 ? -6.748 -14.106 1.073 1.00 37.12 365 CYS A O 1
ATOM 2801 N N . ARG A 1 366 ? -5.996 -14.437 3.162 1.00 48.22 366 ARG A N 1
ATOM 2802 C CA . ARG A 1 366 ? -4.831 -15.214 2.722 1.00 48.22 366 ARG A CA 1
ATOM 2803 C C . ARG A 1 366 ? -5.311 -16.655 2.534 1.00 48.22 366 ARG A C 1
ATOM 2805 O O . ARG A 1 366 ? -5.656 -17.287 3.536 1.00 48.22 366 ARG A O 1
ATOM 2812 N N . PRO A 1 367 ? -5.388 -17.184 1.301 1.00 36.94 367 PRO A N 1
ATOM 2813 C CA . PRO A 1 367 ? -5.703 -18.591 1.109 1.00 36.94 367 PRO A CA 1
ATOM 2814 C C . PRO A 1 367 ? -4.593 -19.421 1.769 1.00 36.94 367 PRO A C 1
ATOM 2816 O O . PRO A 1 367 ? -3.436 -19.328 1.372 1.00 36.94 367 PRO A O 1
ATOM 2819 N N . GLY A 1 368 ? -4.929 -20.182 2.816 1.00 41.88 368 GLY A N 1
ATOM 2820 C CA . GLY A 1 368 ? -3.992 -21.119 3.451 1.00 41.88 368 GLY A CA 1
ATOM 2821 C C . GLY A 1 368 ? -3.922 -21.106 4.978 1.00 41.88 368 GLY A C 1
ATOM 2822 O O . GLY A 1 368 ? -3.230 -21.955 5.533 1.00 41.88 368 GLY A O 1
ATOM 2823 N N . LEU A 1 369 ? -4.627 -20.213 5.680 1.00 36.62 369 LEU A N 1
ATOM 2824 C CA . LEU A 1 369 ? -4.799 -20.364 7.129 1.00 36.62 369 LEU A CA 1
ATOM 2825 C C . LEU A 1 369 ? -6.035 -21.236 7.399 1.00 36.62 369 LEU A C 1
ATOM 2827 O O . LEU A 1 369 ? -7.127 -20.858 6.970 1.00 36.62 369 LEU A O 1
ATOM 2831 N N . PRO A 1 370 ? -5.898 -22.403 8.060 1.00 29.92 370 PRO A N 1
ATOM 2832 C CA . PRO A 1 370 ? -7.057 -23.182 8.468 1.00 29.92 370 PRO A CA 1
ATOM 2833 C C . PRO A 1 370 ? -7.907 -22.329 9.413 1.00 29.92 370 PRO A C 1
ATOM 2835 O O . PRO A 1 370 ? -7.408 -21.791 10.401 1.00 29.92 370 PRO A O 1
ATOM 2838 N N . VAL A 1 371 ? -9.187 -22.181 9.073 1.00 31.78 371 VAL A N 1
ATOM 2839 C CA . VAL A 1 371 ? -10.188 -21.614 9.977 1.00 31.78 371 VAL A CA 1
ATOM 2840 C C . VAL A 1 371 ? -10.335 -22.612 11.124 1.00 31.78 371 VAL A C 1
ATOM 2842 O O . VAL A 1 371 ? -10.721 -23.756 10.880 1.00 31.78 371 VAL A O 1
ATOM 2845 N N . ALA A 1 372 ? -9.928 -22.204 12.325 1.00 30.19 372 ALA A N 1
ATOM 2846 C CA . ALA A 1 372 ? -10.042 -23.001 13.545 1.00 30.19 372 ALA A CA 1
ATOM 2847 C C . ALA A 1 372 ? -11.458 -22.939 14.125 1.00 30.19 372 ALA A C 1
ATOM 2849 O O . ALA A 1 372 ? -12.053 -21.833 14.104 1.00 30.19 372 ALA A O 1
#

Foldseek 3Di:
DFFQKKWWAFPPLRFTFIWTDDAFQKTFGDLFAPLCVVVVVRFWIWGADDDPVDGAIFIFGVLDVPRHGQKDADPVCRVVGDSRDHDFAWMAGLNTIIGMDRDQDDADDPPPDDPPQPDDQQWTWHWDDDPQEIEIEIEGAQDADDPVSLVSVLVSVLVNLSSNSSPQSHAYEYEYECAHGADHDPVSLVVVLVSCLQSVVSQRNHYAEYEYAADCDDDRRVNVVVSVVVSCVQPPRSYYYYYHNDPVVRCVVRVVSVCCSVPVPPPPRPPHPPPPPPDPPDDDDDDDDDDDDDDDDDDDDDDDDDDPDDDDDDDDDDDDDDDDDDDDDDDDDDDDDPPPVVVCVPPDDDDDDPDSHDSVSNPRDPDPDDSD

Radius of gyration: 27.54 Å; Cα contacts (8 Å, |Δi|>4): 515; chains: 1; bounding box: 53×62×101 Å

Secondary structure (DSSP, 8-state):
-PPPPEEEEETTT--EEEEEEEETTEEEE----HHHHHTT---EEEEEEEETTEEEEEEEETTSTT-EEEEEE-HHHHTT-BTTBPPPEEEEETTEEEEEESSPPPPPPP--S-S-SEEETTEEEEEEEETTEEEEEEEE-SSPPPHHHHHHHHHHHHHHHHHHHTSTT-EEEEEEE-TTPPPPPHHHHHHHHHHHHHTHHHHHHHEEEEEEE----HHHHHHHHHHHHHHHHHS--SS-EEEESSHHHHHHHHHHHHHHHHHSPP---------PPP-------------------------------------------PPP------PPP------THHHHTTT-------PPPTHHHHTT--TT----

Mean predicted aligned error: 12.73 Å

Sequence (372 aa):
GGAMSLYFVCSIDRIVFIFSPEEEGHWRFSRLSSFQKNKGLEKFVMLYRSSEQAEGWCVQDQTASKGAVIGHPGKELQAVQRREFPPLGQWLLWGVCFTLDTSPPRPPPPISEPPFPLTVPFATVHYSEEGSVARLEVEMHSAPIVDEALEDVLGRLAALMRNLAQRPEMVLFIRSDARRALVPAVRHIKRFLGFVQENGSEFVLVGRGHAIVLSGKGILGSTLCAVLRLVQRVFPAPWPESTVSTMEAAEEFLSDLARAELTAPAAPVAKAVYSTPPDTREPSEDRGASREQAAADAGVPGTADRCDGAIFIPGLQDEPREPEGYCGLHELPNAGAISSDLLDSEIVGGQSDSRCWPWQLCAGCRPGLPVA

Organism: NCBI:txid311494

Solvent-accessible surface area (backbone atoms only — not comparable to full-atom values): 22710 Å² total; per-residue (Å²): 130,82,73,71,45,36,31,37,30,35,71,84,77,44,36,46,49,40,29,34,62,63,53,92,43,33,28,34,58,57,54,56,34,72,63,26,54,76,68,66,61,61,40,44,39,38,36,54,40,87,45,100,89,50,72,48,56,32,31,24,34,53,65,46,102,76,48,47,76,43,24,37,59,30,80,84,50,63,82,73,63,50,74,82,48,80,72,71,40,57,27,34,44,48,88,40,56,25,36,36,36,72,62,82,76,85,54,74,77,75,86,83,68,74,75,52,74,35,80,52,85,28,33,38,37,43,68,50,74,60,91,49,41,34,41,40,39,35,43,31,28,75,35,79,83,47,71,71,61,50,50,53,52,52,53,49,47,51,53,50,41,46,58,40,20,30,27,82,74,34,35,33,36,39,38,36,37,46,70,47,41,57,83,76,55,69,68,58,51,53,49,53,52,49,50,50,44,71,44,35,50,34,47,50,48,19,42,52,32,38,27,35,26,41,47,71,65,62,72,68,24,44,51,48,52,51,52,49,51,50,49,43,69,78,52,63,69,74,34,59,70,48,81,31,74,42,70,66,60,32,51,51,55,51,50,54,50,51,50,50,65,74,63,50,70,75,72,81,61,50,79,74,80,71,72,72,75,76,80,76,74,77,79,79,88,76,90,84,83,88,89,84,89,81,90,80,92,86,84,87,86,89,80,89,82,82,86,85,77,84,82,85,82,86,85,82,83,89,78,89,81,82,86,85,85,85,89,78,95,73,85,84,76,78,93,68,81,83,63,74,71,75,66,52,76,84,73,69,88,74,84,91,63,97,66,73,68,74,67,74,54,31,70,46,58,76,91,82,70,81,87,128